Protein AF-X1FJA5-F1 (afdb_monomer_lite)

Radius of gyration: 28.46 Å; chains: 1; bounding box: 62×71×71 Å

InterPro domains:
  IPR000212 UvrD-like helicase [PTHR11070] (27-315)
  IPR013986 DExx box DNA helicase domain superfamily [G3DSA:1.10.10.160] (27-54)
  IPR014016 UvrD-like helicase, ATP-binding domain [PF00580] (20-134)
  IPR014016 UvrD-like helicase, ATP-binding domain [PS51198] (1-151)
  IPR014017 UvrD-like helicase, C-terminal [PF13361] (142-396)
  IPR014017 UvrD-like helicase, C-terminal [PS51217] (159-401)
  IPR027417 P-loop containing nucleoside triphosphate hydrolase [G3DSA:3.40.50.300] (55-139)
  IPR027417 P-loop containing nucleoside triphosphate hydrolase [G3DSA:3.40.50.300] (146-254)
  IPR027417 P-loop containing nucleoside triphosphate hydrolase [SSF52540] (26-396)

Secondary structure (DSSP, 8-state):
-HHHHHHHHHHHHHHHHH-TT-HHHHHHHHHHHHHHHHHHHHHHHHHHTT---TTHHHHHHHHHHHH-HHHHHHHHHH-SSEEESSGGG-BHHHHHHHHHHHTTT--EEE---GGG---GGGTB-HHHHHTHHHH-TTPPP----EESSS-HHHHHHHHHHHGGGTTSSHHHHTT-----EE---SPP-------SSHHHHHHHHHHHHHHHHHTTS--GGG-----SSGGGGHHHHHHHHHTT-------THHHHTSHHHHHHHHHHHHHH-TT-HHHHHHHHTSTTT---HHHHHHHHHHHHHTT--HHHHHHTGGG-HHHHHHS-HHHHHHHHHHHHHHHHHHHHHTTS-HHHHHHHHHHHTTHHHHHHH---HHHHHHHHHHHHHHHHHHHHHTT--

Organism: NCBI:txid412755

pLDDT: mean 89.97, std 8.16, range [28.88, 98.0]

Foldseek 3Di:
DLVVLLVVLVVLCVVCVVVVVCVVSNVVSVVSNVVSVVVVVVVVVCVVVVHDDPVCVQQVLLVCCVVPVVVLVVLLVVCLAEEAEQLQQDAPSNLSNVCSSCVPNVNYHYDHAVLPHPNVVVRRDNVSVVCVCVSVVVDDDDADQEDADDDLVVLVVSVVVSVVPPPVGCCNVVVDDNRHDYPDPDDDDDDDDDDPDLLRVLLVVLVVLVVCVVVVPDDLVVDDDDDPDPVSCVSNVVNCVVSVRDDDDPDCVVLCVDLLNLLLVLLLCCLVDVQPQVSLLSVCCDPLLNQDPQLSVVLVVVCVVVVHGSSVCLVCVVVDPSSVVVGDPSNNVSSVVSNVLSVVLSVVVVPDASLVSSVCVCVVSCVLVVLVPDPDPVSVVSNVSVVVVSVVSVVVVVVPD

Structure (mmCIF, N/CA/C/O backbone):
data_AF-X1FJA5-F1
#
_entry.id   AF-X1FJA5-F1
#
loop_
_atom_site.group_PDB
_atom_site.id
_atom_site.type_symbol
_atom_site.label_atom_id
_atom_site.label_alt_id
_atom_site.label_comp_id
_atom_site.label_asym_id
_atom_site.label_entity_id
_atom_site.label_seq_id
_atom_site.pdbx_PDB_ins_code
_atom_site.Cartn_x
_atom_site.Cartn_y
_atom_site.Cartn_z
_atom_site.occupancy
_atom_site.B_iso_or_equiv
_atom_site.auth_seq_id
_atom_site.auth_comp_id
_atom_site.auth_asym_id
_atom_site.auth_atom_id
_atom_site.pdbx_PDB_model_num
ATOM 1 N N . ALA A 1 1 ? -5.858 -20.205 3.754 1.00 73.62 1 ALA A N 1
ATOM 2 C CA . ALA A 1 1 ? -6.954 -19.755 4.650 1.00 73.62 1 ALA A CA 1
ATOM 3 C C . ALA A 1 1 ? -6.625 -20.105 6.109 1.00 73.62 1 ALA A C 1
ATOM 5 O O . ALA A 1 1 ? -5.782 -20.973 6.298 1.00 73.62 1 ALA A O 1
ATOM 6 N N . PRO A 1 2 ? -7.260 -19.490 7.133 1.00 81.69 2 PRO A N 1
ATOM 7 C CA . PRO A 1 2 ? -6.969 -19.779 8.548 1.00 81.69 2 PRO A CA 1
ATOM 8 C C . PRO A 1 2 ? -7.052 -21.264 8.898 1.00 81.69 2 PRO A C 1
ATOM 10 O O . PRO A 1 2 ? -6.123 -21.810 9.480 1.00 81.69 2 PRO A O 1
ATOM 13 N N . LYS A 1 3 ? -8.111 -21.932 8.425 1.00 84.31 3 LYS A N 1
ATOM 14 C CA . LYS A 1 3 ? -8.301 -23.372 8.606 1.00 84.31 3 LYS A CA 1
ATOM 15 C C . LYS A 1 3 ? -7.177 -24.202 7.977 1.00 84.31 3 LYS A C 1
ATOM 17 O O . LYS A 1 3 ? -6.604 -25.034 8.651 1.00 84.31 3 LYS A O 1
ATOM 22 N N . GLU A 1 4 ? -6.809 -23.924 6.727 1.00 85.56 4 GLU A N 1
ATOM 23 C CA . GLU A 1 4 ? -5.722 -24.648 6.042 1.00 85.56 4 GLU A CA 1
ATOM 24 C C . GLU A 1 4 ? -4.373 -24.485 6.758 1.00 85.56 4 GLU A C 1
ATOM 26 O O . GLU A 1 4 ? -3.568 -25.411 6.792 1.00 85.56 4 GLU A O 1
ATOM 31 N N . TYR A 1 5 ? -4.116 -23.307 7.334 1.00 90.31 5 TYR A N 1
ATOM 32 C CA . TYR A 1 5 ? -2.891 -23.062 8.091 1.00 90.31 5 TYR A CA 1
ATOM 33 C C . TYR A 1 5 ? -2.906 -23.762 9.457 1.00 90.31 5 TYR A C 1
ATOM 35 O O . TYR A 1 5 ? -1.876 -24.269 9.896 1.00 90.31 5 TYR A O 1
ATOM 43 N N . LEU A 1 6 ? -4.076 -23.846 10.096 1.00 90.75 6 LEU A N 1
ATOM 44 C CA . LEU A 1 6 ? -4.266 -24.659 11.294 1.00 90.75 6 LEU A CA 1
ATOM 45 C C . LEU A 1 6 ? -4.051 -26.147 10.991 1.00 90.75 6 LEU A C 1
ATOM 47 O O . LEU A 1 6 ? -3.264 -26.780 11.684 1.00 90.75 6 LEU A O 1
ATOM 51 N N . ASP A 1 7 ? -4.649 -26.667 9.917 1.00 91.94 7 ASP A N 1
ATOM 52 C CA . ASP A 1 7 ? -4.484 -28.060 9.480 1.00 91.94 7 ASP A CA 1
ATOM 53 C C . ASP A 1 7 ? -2.997 -28.380 9.194 1.00 91.94 7 ASP A C 1
ATOM 55 O O . ASP A 1 7 ? -2.489 -29.443 9.556 1.00 91.94 7 ASP A O 1
ATOM 59 N N . TYR A 1 8 ? -2.258 -27.437 8.591 1.00 92.88 8 TYR A N 1
ATOM 60 C CA . TYR A 1 8 ? -0.807 -27.543 8.395 1.00 92.88 8 TYR A CA 1
ATOM 61 C C . TYR A 1 8 ? -0.034 -27.606 9.723 1.00 92.88 8 TYR A C 1
ATOM 63 O O . TYR A 1 8 ? 0.824 -28.477 9.895 1.00 92.88 8 TYR A O 1
ATOM 71 N N . ALA A 1 9 ? -0.336 -26.707 10.664 1.00 92.25 9 ALA A N 1
ATOM 72 C CA . ALA A 1 9 ? 0.320 -26.666 11.969 1.00 92.25 9 ALA A CA 1
ATOM 73 C C . ALA A 1 9 ? 0.013 -27.922 12.807 1.00 92.25 9 ALA A C 1
ATOM 75 O O . ALA A 1 9 ? 0.911 -28.476 13.446 1.00 92.25 9 ALA A O 1
ATOM 76 N N . GLU A 1 10 ? -1.220 -28.430 12.743 1.00 92.31 10 GLU A N 1
ATOM 77 C CA . GLU A 1 10 ? -1.608 -29.708 13.345 1.00 92.31 10 GLU A CA 1
ATOM 78 C C . GLU A 1 10 ? -0.831 -30.869 12.719 1.00 92.31 10 GLU A C 1
ATOM 80 O O . GLU A 1 10 ? -0.280 -31.702 13.439 1.00 92.31 10 GLU A O 1
ATOM 85 N N . GLY A 1 11 ? -0.684 -30.881 11.391 1.00 92.38 11 GLY A N 1
ATOM 86 C CA . GLY A 1 11 ? 0.128 -31.872 10.688 1.00 92.38 11 GLY A CA 1
ATOM 87 C C . GLY A 1 11 ? 1.599 -31.875 11.121 1.00 92.38 11 GLY A C 1
ATOM 88 O O . GLY A 1 11 ? 2.192 -32.945 11.272 1.00 92.38 11 GLY A O 1
ATOM 89 N N . LEU A 1 12 ? 2.198 -30.704 11.365 1.00 91.50 12 LEU A N 1
ATOM 90 C CA . LEU A 1 12 ? 3.552 -30.606 11.928 1.00 91.50 12 LEU A CA 1
ATOM 91 C C . LEU A 1 12 ? 3.618 -31.152 13.355 1.00 91.50 12 LEU A C 1
ATOM 93 O O . LEU A 1 12 ? 4.550 -31.880 13.693 1.00 91.50 12 LEU A O 1
ATOM 97 N N . LYS A 1 13 ? 2.615 -30.842 14.178 1.00 90.50 13 LYS A N 1
ATOM 98 C CA . LYS A 1 13 ? 2.536 -31.323 15.558 1.00 90.50 13 LYS A CA 1
ATOM 99 C C . LYS A 1 13 ? 2.415 -32.841 15.631 1.00 90.50 13 LYS A C 1
ATOM 101 O O . LYS A 1 13 ? 3.070 -33.460 16.465 1.00 90.50 13 LYS A O 1
ATOM 106 N N . GLU A 1 14 ? 1.620 -33.450 14.756 1.00 91.44 14 GLU A N 1
ATOM 107 C CA . GLU A 1 14 ? 1.521 -34.909 14.682 1.00 91.44 14 GLU A CA 1
ATOM 108 C C . GLU A 1 14 ? 2.843 -35.543 14.232 1.00 91.44 14 GLU A C 1
ATOM 110 O O . GLU A 1 14 ? 3.283 -36.521 14.832 1.00 91.44 14 GLU A O 1
ATOM 115 N N . LYS A 1 15 ? 3.551 -34.947 13.263 1.00 90.88 15 LYS A N 1
ATOM 116 C CA . LYS A 1 15 ? 4.897 -35.411 12.876 1.00 90.88 15 LYS A CA 1
ATOM 117 C C . LYS A 1 15 ? 5.901 -35.317 14.028 1.00 90.88 15 LYS A C 1
ATOM 119 O O . LYS A 1 15 ? 6.651 -36.265 14.247 1.00 90.88 15 LYS A O 1
ATOM 124 N N . ALA A 1 16 ? 5.876 -34.225 14.792 1.00 89.19 16 ALA A N 1
ATOM 125 C CA . ALA A 1 16 ? 6.733 -34.049 15.964 1.00 89.19 16 ALA A CA 1
ATOM 126 C C . ALA A 1 16 ? 6.457 -35.095 17.058 1.00 89.19 16 ALA A C 1
ATOM 128 O O . ALA A 1 16 ? 7.384 -35.607 17.675 1.00 89.19 16 ALA A O 1
ATOM 129 N N . LYS A 1 17 ? 5.188 -35.472 17.278 1.00 87.06 17 LYS A N 1
ATOM 130 C CA . LYS A 1 17 ? 4.831 -36.532 18.240 1.00 87.06 17 LYS A CA 1
ATOM 131 C C . LYS A 1 17 ? 5.365 -37.907 17.842 1.00 87.06 17 LYS A C 1
ATOM 133 O O . LYS A 1 17 ? 5.636 -38.721 18.719 1.00 87.06 17 LYS A O 1
ATOM 138 N N . VAL A 1 18 ? 5.468 -38.179 16.540 1.00 89.00 18 VAL A N 1
ATOM 139 C CA . VAL A 1 18 ? 5.999 -39.447 16.020 1.00 89.00 18 VAL A CA 1
ATOM 140 C C . VAL A 1 18 ? 7.528 -39.486 16.112 1.00 89.00 18 VAL A C 1
ATOM 142 O O . VAL A 1 18 ? 8.087 -40.554 16.346 1.00 89.00 18 VAL A O 1
ATOM 145 N N . ASN A 1 19 ? 8.204 -38.340 15.980 1.00 84.81 19 ASN A N 1
ATOM 146 C CA . ASN A 1 19 ? 9.662 -38.234 16.043 1.00 84.81 19 ASN A CA 1
ATOM 147 C C . ASN A 1 19 ? 10.132 -37.522 17.325 1.00 84.81 19 ASN A C 1
ATOM 149 O O . ASN A 1 19 ? 10.573 -36.377 17.290 1.00 84.81 19 ASN A O 1
ATOM 153 N N . LEU A 1 20 ? 10.024 -38.209 18.468 1.00 79.06 20 LEU A N 1
ATOM 154 C CA . LEU A 1 20 ? 10.275 -37.639 19.804 1.00 79.06 20 LEU A CA 1
ATOM 155 C C . LEU A 1 20 ? 11.717 -37.152 20.040 1.00 79.06 20 LEU A C 1
ATOM 157 O O . LEU A 1 20 ? 11.944 -36.379 20.967 1.00 79.06 20 LEU A O 1
ATOM 161 N N . GLU A 1 21 ? 12.682 -37.601 19.236 1.00 84.69 21 GLU A N 1
ATOM 162 C CA . GLU A 1 21 ? 14.089 -37.187 19.338 1.00 84.69 21 GLU A CA 1
ATOM 163 C C . GLU A 1 21 ? 14.379 -35.881 18.575 1.00 84.69 21 GLU A C 1
ATOM 165 O O . GLU A 1 21 ? 15.399 -35.232 18.810 1.00 84.69 21 GLU A O 1
ATOM 170 N N . ASP A 1 22 ? 13.465 -35.456 17.699 1.00 87.69 22 ASP A N 1
ATOM 171 C CA . ASP A 1 22 ? 13.593 -34.244 16.893 1.00 87.69 22 ASP A CA 1
ATOM 172 C C . ASP A 1 22 ? 13.018 -33.030 17.639 1.00 87.69 22 ASP A C 1
ATOM 174 O O . ASP A 1 22 ? 11.876 -32.596 17.449 1.00 87.69 22 ASP A O 1
ATOM 178 N N . MET A 1 23 ? 13.835 -32.500 18.552 1.00 89.06 23 MET A N 1
ATOM 179 C CA . MET A 1 23 ? 13.483 -31.334 19.368 1.00 89.06 23 MET A CA 1
ATOM 180 C C . MET A 1 23 ? 13.255 -30.069 18.529 1.00 89.06 23 MET A C 1
ATOM 182 O O . MET A 1 23 ? 12.415 -29.247 18.896 1.00 89.06 23 MET A O 1
ATOM 186 N N . GLU A 1 24 ? 13.957 -29.923 17.401 1.00 92.00 24 GLU A N 1
ATOM 187 C CA . GLU A 1 24 ? 13.793 -28.786 16.490 1.00 92.00 24 GLU A CA 1
ATOM 188 C C . GLU A 1 24 ? 12.403 -28.815 15.843 1.00 92.00 24 GLU A C 1
ATOM 190 O O . GLU A 1 24 ? 11.673 -27.821 15.878 1.00 92.00 24 GLU A O 1
ATOM 195 N N . LEU A 1 25 ? 11.978 -29.976 15.333 1.00 90.38 25 LEU A N 1
ATOM 196 C CA . LEU A 1 25 ? 10.640 -30.148 14.769 1.00 90.38 25 LEU A CA 1
ATOM 197 C C . LEU A 1 25 ? 9.540 -29.897 15.808 1.00 90.38 25 LEU A C 1
ATOM 199 O O . LEU A 1 25 ? 8.516 -29.290 15.483 1.00 90.38 25 LEU A O 1
ATOM 203 N N . ALA A 1 26 ? 9.739 -30.336 17.053 1.00 89.81 26 ALA A N 1
ATOM 204 C CA . ALA A 1 26 ? 8.797 -30.082 18.140 1.00 89.81 26 ALA A CA 1
ATOM 205 C C . ALA A 1 26 ? 8.681 -28.585 18.479 1.00 89.81 26 ALA A C 1
ATOM 207 O O . ALA A 1 26 ? 7.568 -28.085 18.677 1.00 89.81 26 ALA A O 1
ATOM 208 N N . GLU A 1 27 ? 9.799 -27.857 18.511 1.00 92.56 27 GLU A N 1
ATOM 209 C CA . GLU A 1 27 ? 9.805 -26.409 18.728 1.00 92.56 27 GLU A CA 1
ATOM 210 C C . GLU A 1 27 ? 9.099 -25.671 17.584 1.00 92.56 27 GLU A C 1
ATOM 212 O O . GLU A 1 27 ? 8.177 -24.888 17.835 1.00 92.56 27 GLU A O 1
ATOM 217 N N . ILE A 1 28 ? 9.452 -25.983 16.331 1.00 93.38 28 ILE A N 1
ATOM 218 C CA . ILE A 1 28 ? 8.810 -25.410 15.142 1.00 93.38 28 ILE A CA 1
ATOM 219 C C . ILE A 1 28 ? 7.304 -25.683 15.176 1.00 93.38 28 ILE A C 1
ATOM 221 O O . ILE A 1 28 ? 6.512 -24.758 15.010 1.00 93.38 28 ILE A O 1
ATOM 225 N N . ALA A 1 29 ? 6.877 -26.923 15.430 1.00 92.44 29 ALA A N 1
ATOM 226 C CA . ALA A 1 29 ? 5.459 -27.273 15.471 1.00 92.44 29 ALA A CA 1
ATOM 227 C C . ALA A 1 29 ? 4.683 -26.468 16.527 1.00 92.44 29 ALA A C 1
ATOM 229 O O . ALA A 1 29 ? 3.580 -25.993 16.252 1.00 92.44 29 ALA A O 1
ATOM 230 N N . ASN A 1 30 ? 5.260 -26.267 17.716 1.00 92.88 30 ASN A N 1
ATOM 231 C CA . ASN A 1 30 ? 4.641 -25.452 18.762 1.00 92.88 30 ASN A CA 1
ATOM 232 C C . ASN A 1 30 ? 4.517 -23.979 18.346 1.00 92.88 30 ASN A C 1
ATOM 234 O O . ASN A 1 30 ? 3.437 -23.402 18.491 1.00 92.88 30 ASN A O 1
ATOM 238 N N . GLN A 1 31 ? 5.571 -23.396 17.765 1.00 94.38 31 GLN A N 1
ATOM 239 C CA . GLN A 1 31 ? 5.536 -22.024 17.246 1.00 94.38 31 GLN A CA 1
ATOM 240 C C . GLN A 1 31 ? 4.472 -21.865 16.148 1.00 94.38 31 GLN A C 1
ATOM 242 O O . GLN A 1 31 ? 3.673 -20.929 16.177 1.00 94.38 31 GLN A O 1
ATOM 247 N N . GLN A 1 32 ? 4.407 -22.800 15.194 1.00 95.50 32 GLN A N 1
ATOM 248 C CA . GLN A 1 32 ? 3.416 -22.752 14.114 1.00 95.50 32 GLN A CA 1
ATOM 249 C C . GLN A 1 32 ? 1.980 -22.868 14.646 1.00 95.50 32 GLN A C 1
ATOM 251 O O . GLN A 1 32 ? 1.099 -22.152 14.170 1.00 95.50 32 GLN A O 1
ATOM 256 N N . MET A 1 33 ? 1.739 -23.700 15.666 1.00 95.44 33 MET A N 1
ATOM 257 C CA . MET A 1 33 ? 0.431 -23.809 16.326 1.00 95.44 33 MET A CA 1
ATOM 258 C C . MET A 1 33 ? 0.007 -22.513 17.024 1.00 95.44 33 MET A C 1
ATOM 260 O O . MET A 1 33 ? -1.158 -22.123 16.930 1.00 95.44 33 MET A O 1
ATOM 264 N N . GLU A 1 34 ? 0.930 -21.827 17.701 1.00 95.25 34 GLU A N 1
ATOM 265 C CA . GLU A 1 34 ? 0.649 -20.533 18.334 1.00 95.25 34 GLU A CA 1
ATOM 266 C C . GLU A 1 34 ? 0.273 -19.471 17.290 1.00 95.25 34 GLU A C 1
ATOM 268 O O . GLU A 1 34 ? -0.727 -18.758 17.444 1.00 95.25 34 GLU A O 1
ATOM 273 N N . ILE A 1 35 ? 1.020 -19.410 16.182 1.00 95.94 35 ILE A N 1
ATOM 274 C CA . ILE A 1 35 ? 0.726 -18.496 15.071 1.00 95.94 35 ILE A CA 1
ATOM 275 C C . ILE A 1 35 ? -0.625 -18.849 14.438 1.00 95.94 35 ILE A C 1
ATOM 277 O O . ILE A 1 35 ? -1.418 -17.949 14.164 1.00 95.94 35 ILE A O 1
ATOM 281 N N . ALA A 1 36 ? -0.928 -20.134 14.236 1.00 94.56 36 ALA A N 1
ATOM 282 C CA . ALA A 1 36 ? -2.200 -20.570 13.664 1.00 94.56 36 ALA A CA 1
ATOM 283 C C . ALA A 1 36 ? -3.393 -20.197 14.556 1.00 94.56 36 ALA A C 1
ATOM 285 O O . ALA A 1 36 ? -4.373 -19.632 14.066 1.00 94.56 36 ALA A O 1
ATOM 286 N N . GLY A 1 37 ? -3.284 -20.422 15.870 1.00 94.25 37 GLY A N 1
ATOM 287 C CA . GLY A 1 37 ? -4.295 -20.001 16.841 1.00 94.25 37 GLY A CA 1
ATOM 288 C C . GLY A 1 37 ? -4.486 -18.482 16.867 1.00 94.25 37 GLY A C 1
ATOM 289 O O . GLY A 1 37 ? -5.619 -17.992 16.877 1.00 94.25 37 GLY A O 1
ATOM 290 N N . THR A 1 38 ? -3.387 -17.726 16.796 1.00 95.50 38 THR A N 1
ATOM 291 C CA . THR A 1 38 ? -3.415 -16.258 16.722 1.00 95.50 38 THR A CA 1
ATOM 292 C C . THR A 1 38 ? -4.088 -15.774 15.441 1.00 95.50 38 THR A C 1
ATOM 294 O O . THR A 1 38 ? -4.960 -14.906 15.495 1.00 95.50 38 THR A O 1
ATOM 297 N N . TYR A 1 39 ? -3.737 -16.352 14.291 1.00 94.44 39 TYR A N 1
ATOM 298 C CA . TYR A 1 39 ? -4.317 -15.991 13.000 1.00 94.44 39 TYR A CA 1
ATOM 299 C C . TYR A 1 39 ? -5.817 -16.304 12.941 1.00 94.44 39 TYR A C 1
ATOM 301 O O . TYR A 1 39 ? -6.602 -15.461 12.499 1.00 94.44 39 TYR A O 1
ATOM 309 N N . GLN A 1 40 ? -6.239 -17.463 13.458 1.00 93.75 40 GLN A N 1
ATOM 310 C CA . GLN A 1 40 ? -7.656 -17.807 13.572 1.00 93.75 40 GLN A CA 1
ATOM 311 C C . GLN A 1 40 ? -8.399 -16.788 14.441 1.00 93.75 40 GLN A C 1
ATOM 313 O O . GLN A 1 40 ? -9.413 -16.234 14.017 1.00 93.75 40 GLN A O 1
ATOM 318 N N . LYS A 1 41 ? -7.861 -16.465 15.625 1.00 94.00 41 LYS A N 1
ATOM 319 C CA . LYS A 1 41 ? -8.493 -15.494 16.522 1.00 94.00 41 LYS A CA 1
ATOM 320 C C . LYS A 1 41 ? -8.560 -14.094 15.912 1.00 94.00 41 LYS A C 1
ATOM 322 O O . LYS A 1 41 ? -9.559 -13.400 16.094 1.00 94.00 41 LYS A O 1
ATOM 327 N N . TYR A 1 42 ? -7.518 -13.684 15.194 1.00 94.81 42 TYR A N 1
ATOM 328 C CA . TYR A 1 42 ? -7.477 -12.422 14.460 1.00 94.81 42 TYR A CA 1
ATOM 329 C C . TYR A 1 42 ? -8.612 -12.336 13.432 1.00 94.81 42 TYR A C 1
ATOM 331 O O . TYR A 1 42 ? -9.361 -11.359 13.418 1.00 94.81 42 TYR A O 1
ATOM 339 N N . GLN A 1 43 ? -8.798 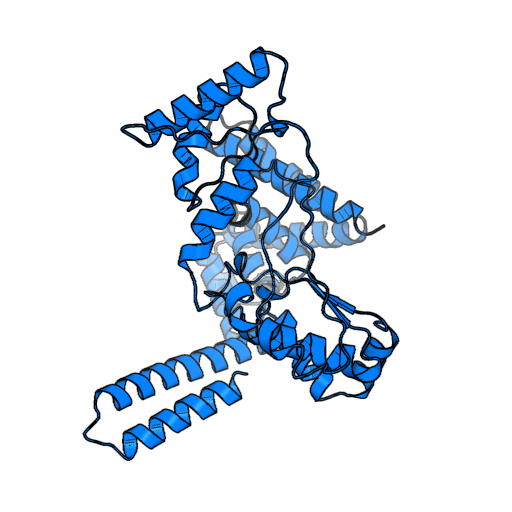-13.387 12.635 1.00 92.75 43 GLN A N 1
ATOM 340 C CA . GLN A 1 43 ? -9.848 -13.457 11.619 1.00 92.75 43 GLN A CA 1
ATOM 341 C C . GLN A 1 43 ? -11.255 -13.518 12.231 1.00 92.75 43 GLN A C 1
ATOM 343 O O . GLN A 1 43 ? -12.163 -12.843 11.744 1.00 92.75 43 GLN A O 1
ATOM 348 N N . ASP A 1 44 ? -11.433 -14.219 13.355 1.00 91.44 44 ASP A N 1
ATOM 349 C CA . ASP A 1 44 ? -12.696 -14.211 14.106 1.00 91.44 44 ASP A CA 1
ATOM 350 C C . ASP A 1 44 ? -13.050 -12.803 14.609 1.00 91.44 44 ASP A C 1
ATOM 352 O O . ASP A 1 44 ? -14.214 -12.397 14.586 1.00 91.44 44 ASP A O 1
ATOM 356 N N . LEU A 1 45 ? -12.053 -12.042 15.075 1.00 90.44 45 LEU A N 1
ATOM 357 C CA . LEU A 1 45 ? -12.247 -10.661 15.517 1.00 90.44 45 LEU A CA 1
ATOM 358 C C . LEU A 1 45 ? -12.602 -9.752 14.337 1.00 90.44 45 LEU A C 1
ATOM 360 O O . LEU A 1 45 ? -13.567 -8.997 14.444 1.00 90.44 45 LEU A O 1
ATOM 364 N N . LEU A 1 46 ? -11.888 -9.847 13.210 1.00 92.38 46 LEU A N 1
ATOM 365 C CA . LEU A 1 46 ? -12.231 -9.100 11.995 1.00 92.38 46 LEU A CA 1
ATOM 366 C C . LEU A 1 46 ? -13.687 -9.350 11.583 1.00 92.38 46 LEU A C 1
ATOM 368 O O . LEU A 1 46 ? -14.454 -8.395 11.439 1.00 92.38 46 LEU A O 1
ATOM 372 N N . ALA A 1 47 ? -14.098 -10.619 11.510 1.00 89.25 47 ALA A N 1
ATOM 373 C CA . ALA A 1 47 ? -15.467 -11.002 11.180 1.00 89.25 47 ALA A CA 1
ATOM 374 C C . ALA A 1 47 ? -16.487 -10.467 12.199 1.00 89.25 47 ALA A C 1
ATOM 376 O O . ALA A 1 47 ? -17.492 -9.872 11.807 1.00 89.25 47 ALA A O 1
ATOM 377 N N . LYS A 1 48 ? -16.215 -10.606 13.507 1.00 86.62 48 LYS A N 1
ATOM 378 C CA . LYS A 1 48 ? -17.083 -10.101 14.587 1.00 86.62 48 LYS A CA 1
ATOM 379 C C . LYS A 1 48 ? -17.328 -8.593 14.480 1.00 86.62 48 LYS A C 1
ATOM 381 O O . LYS A 1 48 ? -18.423 -8.136 14.796 1.00 86.62 48 LYS A O 1
ATOM 386 N N . TYR A 1 49 ? -16.325 -7.828 14.056 1.00 84.00 49 TYR A N 1
ATOM 387 C CA . TYR A 1 49 ? -16.411 -6.370 13.928 1.00 84.00 49 TYR A CA 1
ATOM 388 C C . TYR A 1 49 ? -16.762 -5.890 12.510 1.00 84.00 49 TYR A C 1
ATOM 390 O O . TYR A 1 49 ? -16.708 -4.683 12.253 1.00 84.00 49 TYR A O 1
ATOM 398 N N . GLY A 1 50 ? -17.103 -6.801 11.589 1.00 87.31 50 GLY A N 1
ATOM 399 C CA . GLY A 1 50 ? -17.422 -6.462 10.200 1.00 87.31 50 GLY A CA 1
ATOM 400 C C . GLY A 1 50 ? -16.273 -5.742 9.488 1.00 87.31 50 GLY A C 1
ATOM 401 O O . GLY A 1 50 ? -16.500 -4.784 8.748 1.00 87.31 50 GLY A O 1
ATOM 402 N N . LYS A 1 51 ? -15.030 -6.133 9.780 1.00 88.19 51 LYS A N 1
ATOM 403 C CA . LYS A 1 51 ? -13.812 -5.562 9.198 1.00 88.19 51 LYS A CA 1
ATOM 404 C C . LYS A 1 51 ? -13.170 -6.560 8.242 1.00 88.19 51 LYS A C 1
ATOM 406 O O . LYS A 1 51 ? -13.304 -7.765 8.415 1.00 88.19 51 LYS A O 1
ATOM 411 N N . ILE A 1 52 ? -12.457 -6.022 7.262 1.00 92.94 52 ILE A N 1
ATOM 412 C CA . ILE A 1 52 ? -11.600 -6.768 6.342 1.00 92.94 52 ILE A CA 1
ATOM 413 C C . ILE A 1 52 ? -10.258 -6.047 6.256 1.00 92.94 52 ILE A C 1
ATOM 415 O O . ILE A 1 52 ? -10.216 -4.811 6.316 1.00 92.94 52 ILE A O 1
ATOM 419 N N . ASP A 1 53 ? -9.172 -6.799 6.141 1.00 92.69 53 ASP A N 1
ATOM 420 C CA . ASP A 1 53 ? -7.842 -6.254 5.877 1.00 92.69 53 ASP A CA 1
ATOM 421 C C . ASP A 1 53 ? -7.504 -6.255 4.366 1.00 92.69 53 ASP A C 1
ATOM 423 O O . ASP A 1 53 ? -8.361 -6.492 3.511 1.00 92.69 53 ASP A O 1
ATOM 427 N N . PHE A 1 54 ? -6.259 -5.927 4.005 1.00 89.56 54 PHE A N 1
ATOM 428 C CA . PHE A 1 54 ? -5.819 -5.933 2.602 1.00 89.56 54 PHE A CA 1
ATOM 429 C C . PHE A 1 54 ? -5.740 -7.340 1.994 1.00 89.56 54 PHE A C 1
ATOM 431 O O . PHE A 1 54 ? -5.971 -7.497 0.797 1.00 89.56 54 PHE A O 1
ATOM 438 N N . GLY A 1 55 ? -5.407 -8.359 2.788 1.00 89.81 55 GLY A N 1
ATOM 439 C CA . GLY A 1 55 ? -5.384 -9.745 2.326 1.00 89.81 55 GLY A CA 1
ATOM 440 C C . GLY A 1 55 ? -6.797 -10.259 2.058 1.00 89.81 55 GLY A C 1
ATOM 441 O O . GLY A 1 55 ? -7.046 -10.888 1.027 1.00 89.81 55 GLY A O 1
ATOM 442 N N . ASP A 1 56 ? -7.736 -9.914 2.938 1.00 92.44 56 ASP A N 1
ATOM 443 C CA . ASP A 1 56 ? -9.154 -10.260 2.837 1.00 92.44 56 ASP A CA 1
ATOM 444 C C . ASP A 1 56 ? -9.808 -9.714 1.563 1.00 92.44 56 ASP A C 1
ATOM 446 O O . ASP A 1 56 ? -10.661 -10.375 0.970 1.00 92.44 56 ASP A O 1
ATOM 450 N N . GLN A 1 57 ? -9.366 -8.548 1.080 1.00 94.19 57 GLN A N 1
ATOM 451 C CA . GLN A 1 57 ? -9.840 -7.971 -0.186 1.00 94.19 57 GLN A CA 1
ATOM 452 C C . GLN A 1 57 ? -9.552 -8.855 -1.408 1.00 94.19 57 GLN A C 1
ATOM 454 O O . GLN A 1 57 ? -10.190 -8.672 -2.441 1.00 94.19 57 GLN A O 1
ATOM 459 N N . ILE A 1 58 ? -8.635 -9.822 -1.306 1.00 93.69 58 ILE A N 1
ATOM 460 C CA . ILE A 1 58 ? -8.340 -10.792 -2.370 1.00 93.69 58 ILE A CA 1
ATOM 461 C C . ILE A 1 58 ? -8.875 -12.182 -2.009 1.00 93.69 58 ILE A C 1
ATOM 463 O O . ILE A 1 58 ? -9.500 -12.847 -2.839 1.00 93.69 58 ILE A O 1
ATOM 467 N N . THR A 1 59 ? -8.663 -12.633 -0.770 1.00 92.06 59 THR A N 1
ATOM 468 C CA . THR A 1 59 ? -9.032 -13.992 -0.344 1.00 92.06 59 THR A CA 1
ATOM 469 C C . THR A 1 59 ? -10.547 -14.179 -0.224 1.00 92.06 59 THR A C 1
ATOM 471 O O . THR A 1 59 ? -11.048 -15.248 -0.583 1.00 92.06 59 THR A O 1
ATOM 474 N N . LEU A 1 60 ? -11.303 -13.165 0.219 1.00 93.69 60 LEU A N 1
ATOM 475 C CA . LEU A 1 60 ? -12.760 -13.264 0.345 1.00 93.69 60 LEU A CA 1
ATOM 476 C C . LEU A 1 60 ? -13.463 -13.317 -1.020 1.00 93.69 60 LEU A C 1
ATOM 478 O O . LEU A 1 60 ? -14.298 -14.209 -1.184 1.00 93.69 60 LEU A O 1
ATOM 482 N N . PRO A 1 61 ? -13.131 -12.475 -2.027 1.00 95.31 61 PRO A N 1
ATOM 483 C CA . PRO A 1 61 ? -13.668 -12.647 -3.379 1.00 95.31 61 PRO A CA 1
ATOM 484 C C . PRO A 1 61 ? -13.326 -14.003 -3.995 1.00 95.31 61 PRO A C 1
ATOM 486 O O . PRO A 1 61 ? -14.198 -14.637 -4.587 1.00 95.31 61 PRO A O 1
ATOM 489 N N . LEU A 1 62 ? -12.093 -14.489 -3.806 1.00 95.12 62 LEU A N 1
ATOM 490 C CA . LEU A 1 62 ? -11.692 -15.818 -4.271 1.00 95.12 62 LEU A CA 1
ATOM 491 C C . LEU A 1 62 ? -12.588 -16.910 -3.662 1.00 95.12 62 LEU A C 1
ATOM 493 O O . LEU A 1 62 ? -13.177 -17.709 -4.392 1.00 95.12 62 LEU A O 1
ATOM 497 N N . LYS A 1 63 ? -12.767 -16.895 -2.335 1.00 93.75 63 LYS A N 1
ATOM 498 C CA . LYS A 1 63 ? -13.647 -17.834 -1.623 1.00 93.75 63 LYS A CA 1
ATOM 499 C C . LYS A 1 63 ? -15.107 -17.705 -2.064 1.00 93.75 63 LYS A C 1
ATOM 501 O O . LYS A 1 63 ? -15.796 -18.716 -2.222 1.00 93.75 63 LYS A O 1
ATOM 506 N N . LEU A 1 64 ? -15.590 -16.480 -2.273 1.00 95.94 64 LEU A N 1
ATOM 507 C CA . LEU A 1 64 ? -16.944 -16.204 -2.753 1.00 95.94 64 LEU A CA 1
ATOM 508 C C . LEU A 1 64 ? -17.168 -16.833 -4.130 1.00 95.94 64 LEU A C 1
ATOM 510 O O . LEU A 1 64 ? -18.155 -17.536 -4.321 1.00 95.94 64 LEU A O 1
ATOM 514 N N . PHE A 1 65 ? -16.243 -16.641 -5.068 1.00 97.12 65 PHE A N 1
ATOM 515 C CA . PHE A 1 65 ? -16.351 -17.197 -6.415 1.00 97.12 65 PHE A CA 1
ATOM 516 C C . PHE A 1 65 ? -16.249 -18.723 -6.452 1.00 97.12 65 PHE A C 1
ATOM 518 O O . PHE A 1 65 ? -16.959 -19.349 -7.236 1.00 97.12 65 PHE A O 1
ATOM 525 N N . GLN A 1 66 ? -15.439 -19.327 -5.578 1.00 94.44 66 GLN A N 1
ATOM 526 C CA . GLN A 1 66 ? -15.358 -20.786 -5.442 1.00 94.44 66 GLN A CA 1
ATOM 527 C C . GLN A 1 66 ? -16.650 -21.397 -4.880 1.00 94.44 66 GLN A C 1
ATOM 529 O O . GLN A 1 66 ? -17.080 -22.455 -5.328 1.00 94.44 66 GLN A O 1
ATOM 534 N N . SER A 1 67 ? -17.278 -20.732 -3.906 1.00 96.44 67 SER A N 1
ATOM 535 C CA . SER A 1 67 ? -18.480 -21.240 -3.225 1.00 96.44 67 SER A CA 1
ATOM 536 C C . SER A 1 67 ? -19.796 -20.854 -3.907 1.00 96.44 67 SER A C 1
ATOM 538 O O . SER A 1 67 ? -20.795 -21.547 -3.735 1.00 96.44 67 SER A O 1
ATOM 540 N N . HIS A 1 68 ? -19.811 -19.783 -4.707 1.00 97.12 68 HIS A N 1
ATOM 541 C CA . HIS A 1 68 ? -21.012 -19.254 -5.358 1.00 97.12 68 HIS A CA 1
ATOM 542 C C . HIS A 1 68 ? -20.788 -19.073 -6.871 1.00 97.12 68 HIS A C 1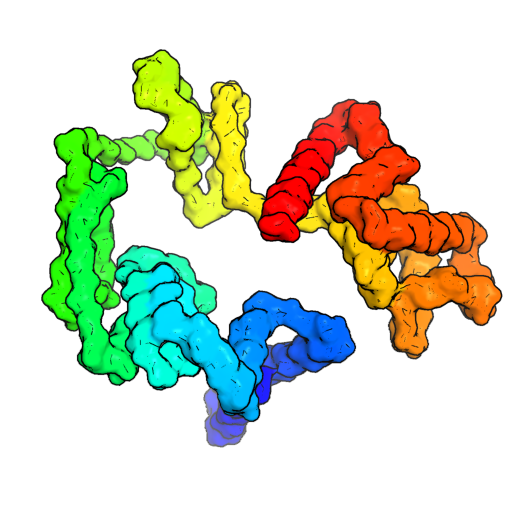
ATOM 544 O O . HIS A 1 68 ? -20.594 -17.948 -7.350 1.00 97.12 68 HIS A O 1
ATOM 550 N N . PRO A 1 69 ? -20.883 -20.155 -7.672 1.00 96.75 69 PRO A N 1
ATOM 551 C CA . PRO A 1 69 ? -20.634 -20.102 -9.115 1.00 96.75 69 PRO A CA 1
ATOM 552 C C . PRO A 1 69 ? -21.558 -19.143 -9.875 1.00 96.75 69 PRO A C 1
ATOM 554 O O . PRO A 1 69 ? -21.181 -18.618 -10.917 1.00 96.75 69 PRO A O 1
ATOM 557 N N . ALA A 1 70 ? -22.774 -18.895 -9.373 1.00 97.56 70 ALA A N 1
ATOM 558 C CA . ALA A 1 70 ? -23.688 -17.916 -9.963 1.00 97.56 70 ALA A CA 1
ATOM 559 C C . ALA A 1 70 ? -23.125 -16.492 -9.900 1.00 97.56 70 ALA A C 1
ATOM 561 O O . ALA A 1 70 ? -23.176 -15.778 -10.899 1.00 97.56 70 ALA A O 1
ATOM 562 N N . THR A 1 71 ? -22.529 -16.115 -8.768 1.00 97.56 71 THR A N 1
ATOM 563 C CA . THR A 1 71 ? -21.858 -14.825 -8.601 1.00 97.56 71 THR A CA 1
ATOM 564 C C . THR A 1 71 ? -20.644 -14.733 -9.515 1.00 97.56 71 THR A C 1
ATOM 566 O O . THR A 1 71 ? -20.516 -13.753 -10.241 1.00 97.56 71 THR A O 1
ATOM 569 N N . LEU A 1 72 ? -19.799 -15.772 -9.557 1.00 97.94 72 LEU A N 1
ATOM 570 C CA . LEU A 1 72 ? -18.652 -15.821 -10.472 1.00 97.94 72 LEU A CA 1
ATOM 571 C C . LEU A 1 72 ? -19.083 -15.597 -11.930 1.00 97.94 72 LEU A C 1
ATOM 573 O O . LEU A 1 72 ? -18.466 -14.795 -12.628 1.00 97.94 72 LEU A O 1
ATOM 577 N N . ARG A 1 73 ? -20.177 -16.232 -12.376 1.00 97.12 73 ARG A N 1
ATOM 578 C CA . ARG A 1 73 ? -20.698 -16.051 -13.741 1.00 97.12 73 ARG A CA 1
ATOM 579 C C . ARG A 1 73 ? -21.009 -14.591 -14.063 1.00 97.12 73 ARG A C 1
ATOM 581 O O . ARG A 1 73 ? -20.668 -14.155 -15.154 1.00 97.12 73 ARG A O 1
ATOM 588 N N . LEU A 1 74 ? -21.589 -13.825 -13.137 1.00 97.75 74 LEU A N 1
ATOM 589 C CA . LEU A 1 74 ? -21.866 -12.399 -13.364 1.00 97.75 74 LEU A CA 1
ATOM 590 C C . LEU A 1 74 ? -20.588 -11.618 -13.699 1.00 97.75 74 LEU A C 1
ATOM 592 O O . LEU A 1 74 ? -20.584 -10.785 -14.604 1.00 97.75 74 LEU A O 1
ATOM 596 N N . TYR A 1 75 ? -19.492 -11.913 -12.997 1.00 97.56 75 TYR A N 1
ATOM 597 C CA . TYR A 1 75 ? -18.206 -11.260 -13.231 1.00 97.56 75 TYR A CA 1
ATOM 598 C C . TYR A 1 75 ? -17.499 -11.782 -14.479 1.00 97.56 75 TYR A C 1
ATOM 600 O O . TYR A 1 75 ? -16.924 -10.981 -15.203 1.00 97.56 75 TYR A O 1
ATOM 608 N N . GLN A 1 76 ? -17.584 -13.079 -14.776 1.00 98.00 76 GLN A N 1
ATOM 609 C CA . GLN A 1 76 ? -17.053 -13.640 -16.022 1.00 98.00 76 GLN A CA 1
ATOM 610 C C . GLN A 1 76 ? -17.752 -13.049 -17.254 1.00 98.00 76 GLN A C 1
ATOM 612 O O . GLN A 1 76 ? -17.099 -12.782 -18.256 1.00 98.00 76 GLN A O 1
ATOM 617 N N . GLU A 1 77 ? -19.067 -12.810 -17.187 1.00 97.25 77 GLU A N 1
ATOM 618 C CA . GLU A 1 77 ? -19.810 -12.135 -18.261 1.00 97.25 77 GLU A CA 1
ATOM 619 C C . GLU A 1 77 ? -19.417 -10.661 -18.402 1.00 97.25 77 GLU A C 1
ATOM 621 O O . GLU A 1 77 ? -19.308 -10.148 -19.515 1.00 97.25 77 GLU A O 1
ATOM 626 N N . ARG A 1 78 ? -19.163 -9.983 -17.278 1.00 96.88 78 ARG A N 1
ATOM 627 C CA . ARG A 1 78 ? -18.717 -8.586 -17.271 1.00 96.88 78 ARG A CA 1
ATOM 628 C C . ARG A 1 78 ? -17.285 -8.429 -17.790 1.00 96.88 78 ARG A C 1
ATOM 630 O O . ARG A 1 78 ? -17.010 -7.508 -18.553 1.00 96.88 78 ARG A O 1
ATOM 637 N N . PHE A 1 79 ? -16.375 -9.303 -17.371 1.00 96.50 79 PHE A N 1
ATOM 638 C CA . PHE A 1 79 ? -14.946 -9.251 -17.679 1.00 96.50 79 PHE A CA 1
ATOM 639 C C . PHE A 1 79 ? -14.589 -10.256 -18.766 1.00 96.50 79 PHE A C 1
ATOM 641 O O . PHE A 1 79 ? -13.859 -11.221 -18.556 1.00 96.50 79 PHE A O 1
ATOM 648 N N . ARG A 1 80 ? -15.122 -10.001 -19.963 1.00 96.19 80 ARG A N 1
ATOM 649 C CA . ARG A 1 80 ? -14.881 -10.837 -21.144 1.00 96.19 80 ARG A CA 1
ATOM 650 C C . ARG A 1 80 ? -13.444 -10.817 -21.650 1.00 96.19 80 ARG A C 1
ATOM 652 O O . ARG A 1 80 ? -13.081 -11.741 -22.364 1.00 96.19 80 ARG A O 1
ATOM 659 N N . TYR A 1 81 ? -12.689 -9.771 -21.327 1.00 97.50 81 TYR A N 1
ATOM 660 C CA . TYR A 1 81 ? -11.278 -9.587 -21.653 1.00 97.50 81 TYR A CA 1
ATOM 661 C C . TYR A 1 81 ? -10.579 -9.076 -20.398 1.00 97.50 81 TYR A C 1
ATOM 663 O O . TYR A 1 81 ? -11.054 -8.122 -19.779 1.00 97.50 81 TYR A O 1
ATOM 671 N N . ILE A 1 82 ? -9.482 -9.720 -20.012 1.00 97.12 82 ILE A N 1
ATOM 672 C CA . ILE A 1 82 ? -8.740 -9.401 -18.792 1.00 97.12 82 ILE A CA 1
ATOM 673 C C . ILE A 1 82 ? -7.308 -9.061 -19.183 1.00 97.12 82 ILE A C 1
ATOM 675 O O . ILE A 1 82 ? -6.636 -9.860 -19.829 1.00 97.12 82 ILE A O 1
ATOM 679 N N . LEU A 1 83 ? -6.848 -7.881 -18.773 1.00 97.06 83 LEU A N 1
ATOM 680 C CA . LEU A 1 83 ? -5.457 -7.468 -18.905 1.00 97.06 83 LEU A CA 1
ATOM 681 C C . LEU A 1 83 ? -4.849 -7.363 -17.511 1.00 97.06 83 LEU A C 1
ATOM 683 O O . LEU A 1 83 ? -5.427 -6.713 -16.639 1.00 97.06 83 LEU A O 1
ATOM 687 N N . VAL A 1 84 ? -3.707 -8.011 -17.308 1.00 95.38 84 VAL A N 1
ATOM 688 C CA . VAL A 1 84 ? -2.956 -7.955 -16.052 1.00 95.38 84 VAL A CA 1
ATOM 689 C C . VAL A 1 84 ? -1.565 -7.418 -16.344 1.00 95.38 84 VAL A C 1
ATOM 691 O O . VAL A 1 84 ? -0.797 -8.047 -17.068 1.00 95.38 84 VAL A O 1
ATOM 694 N N . ASP A 1 85 ? -1.273 -6.249 -15.792 1.00 94.62 85 ASP A N 1
ATOM 695 C CA . ASP A 1 85 ? 0.050 -5.632 -15.836 1.00 94.62 85 ASP A CA 1
ATOM 696 C C . ASP A 1 85 ? 0.885 -6.065 -14.620 1.00 94.62 85 ASP A C 1
ATOM 698 O O . ASP A 1 85 ? 0.321 -6.521 -13.620 1.00 94.62 85 ASP A O 1
ATOM 702 N N . GLU A 1 86 ? 2.209 -5.926 -14.706 1.00 92.12 86 GLU A N 1
ATOM 703 C CA . GLU A 1 86 ? 3.170 -6.282 -13.645 1.00 92.12 86 GLU A CA 1
ATOM 704 C C . GLU A 1 86 ? 2.956 -7.699 -13.072 1.00 92.12 86 GLU A C 1
ATOM 706 O O . GLU A 1 86 ? 3.000 -7.946 -11.861 1.00 92.12 86 GLU A O 1
ATOM 711 N N . PHE A 1 87 ? 2.679 -8.668 -13.949 1.00 91.44 87 PHE A N 1
ATOM 712 C CA . PHE A 1 87 ? 2.252 -10.009 -13.551 1.00 91.44 87 PHE A CA 1
ATOM 713 C C . PHE A 1 87 ? 3.315 -10.767 -12.736 1.00 91.44 87 PHE A C 1
ATOM 715 O O . PHE A 1 87 ? 2.964 -11.629 -11.924 1.00 91.44 87 PHE A O 1
ATOM 722 N N . GLN A 1 88 ? 4.597 -10.407 -12.869 1.00 87.44 88 GLN A N 1
ATOM 723 C CA . GLN A 1 88 ? 5.689 -10.953 -12.056 1.00 87.44 88 GLN A CA 1
ATOM 724 C C . GLN A 1 88 ? 5.539 -10.674 -10.553 1.00 87.44 88 GLN A C 1
ATOM 726 O O . GLN A 1 88 ? 6.028 -11.455 -9.737 1.00 87.44 88 GLN A O 1
ATOM 731 N N . ASP A 1 89 ? 4.840 -9.599 -10.180 1.00 87.88 89 ASP A N 1
ATOM 732 C CA . ASP A 1 89 ? 4.643 -9.207 -8.784 1.00 87.88 89 ASP A CA 1
ATOM 733 C C . ASP A 1 89 ? 3.372 -9.813 -8.170 1.00 87.88 89 ASP A C 1
ATOM 735 O O . ASP A 1 89 ? 3.047 -9.568 -7.003 1.00 87.88 89 ASP A O 1
ATOM 739 N N . THR A 1 90 ? 2.655 -10.649 -8.928 1.00 86.88 90 THR A N 1
ATOM 740 C CA . THR A 1 90 ? 1.455 -11.321 -8.433 1.00 86.88 90 THR A CA 1
ATOM 741 C C . THR A 1 90 ? 1.793 -12.468 -7.488 1.00 86.88 90 THR A C 1
ATOM 743 O O . THR A 1 90 ? 2.664 -13.306 -7.741 1.00 86.88 90 THR A O 1
ATOM 746 N N . ASN A 1 91 ? 1.060 -12.541 -6.379 1.00 87.69 91 ASN A N 1
ATOM 747 C CA . ASN A 1 91 ? 1.103 -13.699 -5.492 1.00 87.69 91 ASN A CA 1
ATOM 748 C C . ASN A 1 91 ? 0.160 -14.812 -5.975 1.00 87.69 91 ASN A C 1
ATOM 750 O O . ASN A 1 91 ? -0.703 -14.614 -6.834 1.00 87.69 91 ASN A O 1
ATOM 754 N N . TYR A 1 92 ? 0.302 -16.002 -5.389 1.00 86.81 92 TYR A N 1
ATOM 755 C CA . TYR A 1 92 ? -0.512 -17.169 -5.737 1.00 86.81 92 TYR A CA 1
ATOM 756 C C . TYR A 1 92 ? -2.026 -16.896 -5.670 1.00 86.81 92 TYR A C 1
ATOM 758 O O . TYR A 1 92 ? -2.763 -17.241 -6.592 1.00 86.81 92 TYR A O 1
ATOM 766 N N . THR A 1 93 ? -2.505 -16.242 -4.610 1.00 88.75 93 THR A N 1
ATOM 767 C CA . THR A 1 93 ? -3.937 -15.969 -4.404 1.00 88.75 93 THR A CA 1
ATOM 768 C C . THR A 1 93 ? -4.499 -15.033 -5.475 1.00 88.75 93 THR A C 1
ATOM 770 O O . THR A 1 93 ? -5.588 -15.276 -5.997 1.00 88.75 93 THR A O 1
ATOM 773 N N . GLN A 1 94 ? -3.754 -13.984 -5.835 1.00 92.44 94 GLN A N 1
ATOM 774 C CA . GLN A 1 94 ? -4.122 -13.069 -6.919 1.00 92.44 94 GLN A CA 1
ATOM 775 C C . GLN A 1 94 ? -4.207 -13.816 -8.250 1.00 92.44 94 GLN A C 1
ATOM 777 O O . GLN A 1 94 ? -5.183 -13.654 -8.984 1.00 92.44 94 GLN A O 1
ATOM 782 N N . PHE A 1 95 ? -3.241 -14.695 -8.528 1.00 91.38 95 PHE A N 1
ATOM 783 C CA . PHE A 1 95 ? -3.268 -15.500 -9.740 1.00 91.38 95 PHE A CA 1
ATOM 784 C C . PHE A 1 95 ? -4.467 -16.461 -9.783 1.00 91.38 95 PHE A C 1
ATOM 786 O O . PHE A 1 95 ? -5.145 -16.543 -10.807 1.00 91.38 95 PHE A O 1
ATOM 793 N N . GLN A 1 96 ? -4.809 -17.123 -8.671 1.00 92.06 96 GLN A N 1
ATOM 794 C CA . GLN A 1 96 ? -6.007 -17.974 -8.599 1.00 92.06 96 GLN A CA 1
ATOM 795 C C . GLN A 1 96 ? -7.298 -17.189 -8.863 1.00 92.06 96 GLN A C 1
ATOM 797 O O . GLN A 1 96 ? -8.187 -17.676 -9.564 1.00 92.06 96 GLN A O 1
ATOM 802 N N . LEU A 1 97 ? -7.402 -15.963 -8.341 1.00 95.00 97 LEU A N 1
ATOM 803 C CA . LEU A 1 97 ? -8.554 -15.096 -8.584 1.00 95.00 97 LEU A CA 1
ATOM 804 C C . LEU A 1 97 ? -8.691 -14.749 -10.072 1.00 95.00 97 LEU A C 1
ATOM 806 O O . LEU A 1 97 ? -9.765 -14.922 -10.652 1.00 95.00 97 LEU A O 1
ATOM 810 N N . VAL A 1 98 ? -7.595 -14.316 -10.698 1.00 94.44 98 VAL A N 1
ATOM 811 C CA . VAL A 1 98 ? -7.547 -14.010 -12.134 1.00 94.44 98 VAL A CA 1
ATOM 812 C C . VAL A 1 98 ? -7.895 -15.246 -12.967 1.00 94.44 98 VAL A C 1
ATOM 814 O O . VAL A 1 98 ? -8.700 -15.153 -13.892 1.00 94.44 98 VAL A O 1
ATOM 817 N N . LYS A 1 99 ? -7.367 -16.420 -12.602 1.00 93.88 99 LYS A N 1
ATOM 818 C CA . LYS A 1 99 ? -7.659 -17.693 -13.273 1.00 93.88 99 LYS A CA 1
ATOM 819 C C . LYS A 1 99 ? -9.151 -18.027 -13.248 1.00 93.88 99 LYS A C 1
ATOM 821 O O . LYS A 1 99 ? -9.705 -18.384 -14.285 1.00 93.88 99 LYS A O 1
ATOM 826 N N . LEU A 1 100 ? -9.828 -17.876 -12.106 1.00 95.69 100 LEU A N 1
ATOM 827 C CA . LEU A 1 100 ? -11.277 -18.105 -12.026 1.00 95.69 100 LEU A CA 1
ATOM 828 C C . LEU A 1 100 ? -12.068 -17.129 -12.900 1.00 95.69 100 LEU A C 1
ATOM 830 O O . LEU A 1 100 ? -13.022 -17.537 -13.562 1.00 95.69 100 LEU A O 1
ATOM 834 N N . LEU A 1 101 ? -11.678 -15.854 -12.922 1.00 96.88 101 LEU A N 1
ATOM 835 C CA . LEU A 1 101 ? -12.340 -14.837 -13.740 1.00 96.88 101 LEU A CA 1
ATOM 836 C C . LEU A 1 101 ? -12.141 -15.087 -15.242 1.00 96.88 101 LEU A C 1
ATOM 838 O O . LEU A 1 101 ? -13.086 -14.950 -16.014 1.00 96.88 101 LEU A O 1
ATOM 842 N N . ALA A 1 102 ? -10.949 -15.517 -15.653 1.00 96.00 102 ALA A N 1
ATOM 843 C CA . ALA A 1 102 ? -10.636 -15.791 -17.052 1.00 96.00 102 ALA A CA 1
ATOM 844 C C . ALA A 1 102 ? -11.198 -17.132 -17.555 1.00 96.00 102 ALA A C 1
ATOM 846 O O . ALA A 1 102 ? -11.415 -17.280 -18.755 1.00 96.00 102 ALA A O 1
ATOM 847 N N . ALA A 1 103 ? -11.475 -18.098 -16.669 1.00 94.38 103 ALA A N 1
ATOM 848 C CA . ALA A 1 103 ? -11.754 -19.494 -17.029 1.00 94.38 103 ALA A CA 1
ATOM 849 C C . ALA A 1 103 ? -12.858 -19.710 -18.083 1.00 94.38 103 ALA A C 1
ATOM 851 O O . ALA A 1 103 ? -12.813 -20.698 -18.811 1.00 94.38 103 ALA A O 1
ATOM 852 N N . ARG A 1 104 ? -13.854 -18.817 -18.170 1.00 94.50 104 ARG A N 1
ATOM 853 C CA . ARG A 1 104 ? -14.988 -18.959 -19.099 1.00 94.50 104 ARG A CA 1
ATOM 854 C C . ARG A 1 104 ? -14.646 -18.610 -20.546 1.00 94.50 104 ARG A C 1
ATOM 856 O O . ARG A 1 104 ? -15.115 -19.290 -21.450 1.00 94.50 104 ARG A O 1
ATOM 863 N N . TYR A 1 105 ? -13.910 -17.522 -20.748 1.00 95.31 105 TYR A N 1
ATOM 864 C CA . TYR A 1 105 ? -13.642 -16.960 -22.076 1.00 95.31 105 TYR A CA 1
ATOM 865 C C . TYR A 1 105 ? -12.184 -17.116 -22.502 1.00 95.31 105 TYR A C 1
ATOM 867 O O . TYR A 1 105 ? -11.904 -17.055 -23.690 1.00 95.31 105 TYR A O 1
ATOM 875 N N . GLN A 1 106 ? -11.273 -17.289 -21.542 1.00 94.38 106 GLN A N 1
ATOM 876 C CA . GLN A 1 106 ? -9.824 -17.414 -21.735 1.00 94.38 106 GLN A CA 1
ATOM 877 C C . GLN A 1 106 ? -9.173 -16.260 -22.517 1.00 94.38 106 GLN A C 1
ATOM 879 O O . GLN A 1 106 ? -8.026 -16.355 -22.937 1.00 94.38 106 GLN A O 1
ATOM 884 N N . ASN A 1 107 ? -9.863 -15.125 -22.636 1.00 95.56 107 ASN A N 1
ATOM 885 C CA . ASN A 1 107 ? -9.321 -13.894 -23.201 1.00 95.56 107 ASN A CA 1
ATOM 886 C C . ASN A 1 107 ? -8.521 -13.141 -22.130 1.00 95.56 107 ASN A C 1
ATOM 888 O O . ASN A 1 107 ? -8.983 -12.139 -21.572 1.00 95.56 107 ASN A O 1
ATOM 892 N N . ILE A 1 108 ? -7.348 -13.665 -21.799 1.00 95.88 108 ILE A N 1
ATOM 893 C CA . ILE A 1 108 ? -6.447 -13.081 -20.812 1.00 95.88 108 ILE A CA 1
ATOM 894 C C . ILE A 1 108 ? -5.124 -12.689 -21.465 1.00 95.88 108 ILE A C 1
ATOM 896 O O . ILE A 1 108 ? -4.498 -13.489 -22.154 1.00 95.88 108 ILE A O 1
ATOM 900 N N . THR A 1 109 ? -4.688 -11.462 -21.199 1.00 96.25 109 THR A N 1
ATOM 901 C CA . THR A 1 109 ? -3.363 -10.962 -21.562 1.00 96.25 109 THR A CA 1
ATOM 902 C C . THR A 1 109 ? -2.625 -10.596 -20.285 1.00 96.25 109 THR A C 1
ATOM 904 O O . THR A 1 109 ? -3.110 -9.775 -19.506 1.00 96.25 109 THR A O 1
ATOM 907 N N . VAL A 1 110 ? -1.454 -11.190 -20.074 1.00 94.56 110 VAL A N 1
ATOM 908 C CA . VAL A 1 110 ? -0.554 -10.828 -18.975 1.00 94.56 110 VAL A CA 1
ATOM 909 C C . VAL A 1 110 ? 0.700 -10.172 -19.539 1.00 94.56 110 VAL A C 1
ATOM 911 O O . VAL A 1 110 ? 1.214 -10.599 -20.573 1.00 94.56 110 VAL A O 1
ATOM 914 N N . VAL A 1 111 ? 1.183 -9.133 -18.868 1.00 94.12 111 VAL A N 1
ATOM 915 C CA . VAL A 1 111 ? 2.464 -8.484 -19.156 1.00 94.12 111 VAL A CA 1
ATOM 916 C C . VAL A 1 111 ? 3.369 -8.723 -17.956 1.00 94.12 111 VAL A C 1
ATOM 918 O O . VAL A 1 111 ? 2.948 -8.516 -16.819 1.00 94.12 111 VAL A O 1
ATOM 921 N N . ALA A 1 112 ? 4.582 -9.216 -18.202 1.00 91.00 112 ALA A N 1
ATOM 922 C CA . ALA A 1 112 ? 5.524 -9.561 -17.147 1.00 91.00 112 ALA A CA 1
ATOM 923 C C . ALA A 1 112 ? 6.968 -9.266 -17.557 1.00 91.00 112 ALA A C 1
ATOM 925 O O . ALA A 1 112 ? 7.339 -9.450 -18.718 1.00 91.00 112 ALA A O 1
ATOM 926 N N . ASP A 1 113 ? 7.787 -8.903 -16.575 1.00 91.00 113 ASP A N 1
ATOM 927 C CA . ASP A 1 113 ? 9.245 -8.878 -16.680 1.00 91.00 113 ASP A CA 1
ATOM 928 C C . ASP A 1 113 ? 9.858 -9.487 -15.409 1.00 91.00 113 ASP A C 1
ATOM 930 O O . ASP A 1 113 ? 9.869 -8.860 -14.351 1.00 91.00 113 ASP A O 1
ATOM 934 N N . ASP A 1 114 ? 10.370 -10.720 -15.488 1.00 87.25 114 ASP A N 1
ATOM 935 C CA . ASP A 1 114 ? 10.970 -11.421 -14.341 1.00 87.25 114 ASP A CA 1
ATOM 936 C C . ASP A 1 114 ? 12.181 -10.684 -13.751 1.00 87.25 114 ASP A C 1
ATOM 938 O O . ASP A 1 114 ? 12.406 -10.747 -12.541 1.00 87.25 114 ASP A O 1
ATOM 942 N N . ASP A 1 115 ? 12.898 -9.907 -14.567 1.00 88.69 115 ASP A N 1
ATOM 943 C CA . ASP A 1 115 ? 14.042 -9.108 -14.121 1.00 88.69 115 ASP A CA 1
ATOM 944 C C . ASP A 1 115 ? 13.621 -7.903 -13.261 1.00 88.69 115 ASP A C 1
ATOM 946 O O . ASP A 1 115 ? 14.455 -7.303 -12.578 1.00 88.69 115 ASP A O 1
ATOM 950 N N . GLN A 1 116 ? 12.328 -7.560 -13.261 1.00 87.88 116 GLN A N 1
ATOM 951 C CA . GLN A 1 116 ? 11.738 -6.482 -12.462 1.00 87.88 116 GLN A CA 1
ATOM 952 C C . GLN A 1 116 ? 10.981 -6.987 -11.224 1.00 87.88 116 GLN A C 1
ATOM 954 O O . GLN A 1 116 ? 10.443 -6.178 -10.470 1.00 87.88 116 GLN A O 1
ATOM 959 N N . SER A 1 117 ? 10.980 -8.298 -10.951 1.00 85.56 117 SER A N 1
ATOM 960 C CA . SER A 1 117 ? 10.324 -8.873 -9.769 1.00 85.56 117 SER A CA 1
ATOM 961 C C . SER A 1 117 ? 11.043 -8.478 -8.469 1.00 85.56 117 SER A C 1
ATOM 963 O O . SER A 1 117 ? 11.916 -9.193 -7.963 1.00 85.56 117 SER A O 1
ATOM 965 N N . ILE A 1 118 ? 10.630 -7.364 -7.863 1.00 83.19 118 ILE A N 1
ATOM 966 C CA . ILE A 1 118 ? 11.202 -6.841 -6.610 1.00 83.19 118 ILE A CA 1
ATOM 967 C C . ILE A 1 118 ? 10.341 -7.139 -5.372 1.00 83.19 118 ILE A C 1
ATOM 969 O O . ILE A 1 118 ? 10.778 -6.877 -4.248 1.00 83.19 118 ILE A O 1
ATOM 973 N N . TYR A 1 119 ? 9.152 -7.734 -5.538 1.00 79.38 119 TYR A N 1
ATOM 974 C CA . TYR A 1 119 ? 8.204 -8.010 -4.447 1.00 79.38 119 TYR A CA 1
ATOM 975 C C . TYR A 1 119 ? 8.206 -9.458 -3.923 1.00 79.38 119 TYR A C 1
ATOM 977 O O . TYR A 1 119 ? 7.285 -9.851 -3.204 1.00 79.38 119 TYR A O 1
ATOM 985 N N . LYS A 1 120 ? 9.260 -10.253 -4.174 1.00 79.81 120 LYS A N 1
ATOM 986 C CA . LYS A 1 120 ? 9.375 -11.647 -3.675 1.00 79.81 120 LYS A CA 1
ATOM 987 C C . LYS A 1 120 ? 9.133 -11.775 -2.162 1.00 79.81 120 LYS A C 1
ATOM 989 O O . LYS A 1 120 ? 8.486 -12.712 -1.707 1.00 79.81 120 LYS A O 1
ATOM 994 N N . PHE A 1 121 ? 9.574 -10.792 -1.373 1.00 75.62 121 PHE A N 1
ATOM 995 C CA . PHE A 1 121 ? 9.355 -10.748 0.081 1.00 75.62 121 PHE A CA 1
ATOM 996 C C . PHE A 1 121 ? 7.878 -10.593 0.497 1.00 75.62 121 PHE A C 1
ATOM 998 O O . PHE A 1 121 ? 7.540 -10.865 1.645 1.00 75.62 121 PHE A O 1
ATOM 1005 N N . ARG A 1 122 ? 6.995 -10.157 -0.413 1.00 70.75 122 ARG A N 1
ATOM 1006 C CA . ARG A 1 122 ? 5.534 -10.099 -0.222 1.00 70.75 122 ARG A CA 1
ATOM 1007 C C . ARG A 1 122 ? 4.806 -11.325 -0.789 1.00 70.75 122 ARG A C 1
ATOM 1009 O O . ARG A 1 122 ? 3.581 -11.315 -0.872 1.00 70.75 122 ARG A O 1
ATOM 1016 N N . GLY A 1 123 ? 5.542 -12.366 -1.179 1.00 71.56 123 GLY A N 1
ATOM 1017 C CA . GLY A 1 123 ? 4.978 -13.594 -1.738 1.00 71.56 123 GLY A CA 1
ATOM 1018 C C . GLY A 1 123 ? 4.679 -13.530 -3.237 1.00 71.56 123 GLY A C 1
ATOM 1019 O O . GLY A 1 123 ? 3.939 -14.383 -3.726 1.00 71.56 123 GLY A O 1
ATOM 1020 N N . ALA A 1 124 ? 5.230 -12.546 -3.961 1.00 76.06 124 ALA A N 1
ATOM 1021 C CA . ALA A 1 124 ? 5.246 -12.579 -5.421 1.00 76.06 124 ALA A CA 1
ATOM 1022 C C . ALA A 1 124 ? 5.978 -13.838 -5.897 1.00 76.06 124 ALA A C 1
ATOM 1024 O O . ALA A 1 124 ? 7.052 -14.176 -5.382 1.00 76.06 124 ALA A O 1
ATOM 1025 N N . ALA A 1 125 ? 5.381 -14.542 -6.853 1.00 73.69 125 ALA A N 1
ATOM 1026 C CA . ALA A 1 125 ? 5.879 -15.823 -7.320 1.00 73.69 125 ALA A CA 1
ATOM 1027 C C . ALA A 1 125 ? 6.175 -15.744 -8.818 1.00 73.69 125 ALA A C 1
ATOM 1029 O O . ALA A 1 125 ? 5.269 -15.851 -9.637 1.00 73.69 125 ALA A O 1
ATOM 1030 N N . ILE A 1 126 ? 7.461 -15.637 -9.174 1.00 72.75 126 ILE A N 1
ATOM 1031 C CA . ILE A 1 126 ? 7.937 -15.715 -10.570 1.00 72.75 126 ILE A CA 1
ATOM 1032 C C . ILE A 1 126 ? 7.448 -17.013 -11.240 1.00 72.75 126 ILE A C 1
ATOM 1034 O O . ILE A 1 126 ? 7.161 -17.033 -12.434 1.00 72.75 126 ILE A O 1
ATOM 1038 N N . SER A 1 127 ? 7.241 -18.079 -10.456 1.00 72.38 127 SER A N 1
ATOM 1039 C CA . SER A 1 127 ? 6.640 -19.329 -10.928 1.00 72.38 127 SER A CA 1
ATOM 1040 C C . SER A 1 127 ? 5.240 -19.160 -11.532 1.00 72.38 127 SER A C 1
ATOM 1042 O O . SER A 1 127 ? 4.842 -19.998 -12.331 1.00 72.38 127 SER A O 1
ATOM 1044 N N . ASN A 1 128 ? 4.497 -18.094 -11.206 1.00 75.75 128 ASN A N 1
ATOM 1045 C CA . ASN A 1 128 ? 3.225 -17.781 -11.865 1.00 75.75 128 ASN A CA 1
ATOM 1046 C C . ASN A 1 128 ? 3.431 -17.374 -13.329 1.00 75.75 128 ASN A C 1
ATOM 1048 O O . ASN A 1 128 ? 2.627 -17.751 -14.176 1.00 75.75 128 ASN A O 1
ATOM 1052 N N . VAL A 1 129 ? 4.499 -16.624 -13.624 1.00 76.44 129 VAL A N 1
ATOM 1053 C CA . VAL A 1 129 ? 4.857 -16.225 -14.994 1.00 76.44 129 VAL A CA 1
ATOM 1054 C C . VAL A 1 129 ? 5.282 -17.457 -15.789 1.00 76.44 129 VAL A C 1
ATOM 1056 O O . VAL A 1 129 ? 4.765 -17.686 -16.878 1.00 76.44 129 VAL A O 1
ATOM 1059 N N . LEU A 1 130 ? 6.149 -18.288 -15.201 1.00 73.00 130 LEU A N 1
ATOM 1060 C CA . LEU A 1 130 ? 6.610 -19.546 -15.799 1.00 73.00 130 LEU A CA 1
ATOM 1061 C C . LEU A 1 130 ? 5.449 -20.515 -16.073 1.00 73.00 130 LEU A C 1
ATOM 1063 O O . LEU A 1 130 ? 5.305 -21.021 -17.181 1.00 73.00 130 LEU A O 1
ATOM 1067 N N . GLY A 1 131 ? 4.570 -20.718 -15.089 1.00 79.12 131 GLY A N 1
ATOM 1068 C CA . GLY A 1 131 ? 3.433 -21.636 -15.190 1.00 79.12 131 GLY A CA 1
ATOM 1069 C C . GLY A 1 131 ? 2.234 -21.090 -15.971 1.00 79.12 131 GLY A C 1
ATOM 1070 O O . GLY A 1 131 ? 1.212 -21.771 -16.074 1.00 79.12 131 GLY A O 1
ATOM 1071 N N . PHE A 1 132 ? 2.302 -19.866 -16.507 1.00 88.12 132 PHE A N 1
ATOM 1072 C CA . PHE A 1 132 ? 1.192 -19.292 -17.269 1.00 88.12 132 PHE A CA 1
ATOM 1073 C C . PHE A 1 132 ? 0.909 -20.105 -18.536 1.00 88.12 132 PHE A C 1
ATOM 1075 O O . PHE A 1 132 ? -0.247 -20.426 -18.813 1.00 88.12 132 PHE A O 1
ATOM 1082 N N . MET A 1 133 ? 1.963 -20.490 -19.261 1.00 85.06 133 MET A N 1
ATOM 1083 C CA . MET A 1 133 ? 1.850 -21.288 -20.487 1.00 85.06 133 MET A CA 1
ATOM 1084 C C . MET A 1 133 ? 1.375 -22.719 -20.205 1.00 85.06 133 MET A C 1
ATOM 1086 O O . MET A 1 133 ? 0.651 -23.283 -21.018 1.00 85.06 133 MET A O 1
ATOM 1090 N N . ASP A 1 134 ? 1.685 -23.278 -19.031 1.00 87.12 134 ASP A N 1
ATOM 1091 C CA . ASP A 1 134 ? 1.166 -24.591 -18.619 1.00 87.12 134 ASP A CA 1
ATOM 1092 C C . ASP A 1 134 ? -0.360 -24.569 -18.428 1.00 87.12 134 ASP A C 1
ATOM 1094 O O . ASP A 1 134 ? -1.045 -25.574 -18.621 1.00 87.12 134 ASP A O 1
ATOM 1098 N N . ILE A 1 135 ? -0.908 -23.417 -18.029 1.00 89.00 135 ILE A N 1
ATOM 1099 C CA . ILE A 1 135 ? -2.345 -23.233 -17.790 1.00 89.00 135 ILE A CA 1
ATOM 1100 C C . ILE A 1 135 ? -3.076 -22.812 -19.069 1.00 89.00 135 ILE A C 1
ATOM 1102 O O . ILE A 1 135 ? -4.214 -23.235 -19.280 1.00 89.00 135 ILE A O 1
ATOM 1106 N N . TYR A 1 136 ? -2.438 -21.994 -19.907 1.00 91.38 136 TYR A N 1
ATOM 1107 C CA . TYR A 1 136 ? -2.968 -21.507 -21.179 1.00 91.38 136 TYR A CA 1
ATOM 1108 C C . TYR A 1 136 ? -2.026 -21.909 -22.328 1.00 91.38 136 TYR A C 1
ATOM 1110 O O . TYR A 1 136 ? -1.298 -21.061 -22.842 1.00 91.38 136 TYR A O 1
ATOM 1118 N N . PRO A 1 137 ? -2.030 -23.186 -22.755 1.00 89.81 137 PRO A N 1
ATOM 1119 C CA . PRO A 1 137 ? -1.093 -23.684 -23.770 1.00 89.81 137 PRO A CA 1
ATOM 1120 C C . PRO A 1 137 ? -1.282 -23.032 -25.147 1.00 89.81 137 PRO A C 1
ATOM 1122 O O . PRO A 1 137 ? -0.330 -22.918 -25.910 1.00 89.81 137 PRO A O 1
ATOM 1125 N N . GLU A 1 138 ? -2.492 -22.547 -25.442 1.00 91.19 138 GLU A N 1
ATOM 1126 C CA . GLU A 1 138 ? -2.828 -21.825 -26.678 1.00 91.19 138 GLU A CA 1
ATOM 1127 C C . GLU A 1 138 ? -2.473 -20.324 -26.619 1.00 91.19 138 GLU A C 1
ATOM 1129 O O . GLU A 1 138 ? -2.796 -19.565 -27.535 1.00 91.19 138 GLU A O 1
ATOM 1134 N N . ALA A 1 139 ? -1.863 -19.849 -25.527 1.00 92.25 139 ALA A N 1
ATOM 1135 C CA . ALA A 1 139 ? -1.495 -18.446 -25.397 1.00 92.25 139 ALA A CA 1
ATOM 1136 C C . ALA A 1 139 ? -0.357 -18.073 -26.358 1.00 92.25 139 ALA A C 1
ATOM 1138 O O . ALA A 1 139 ? 0.628 -18.791 -26.520 1.00 92.25 139 ALA A O 1
ATOM 1139 N N . ASN A 1 140 ? -0.457 -16.889 -26.961 1.00 92.50 140 ASN A N 1
ATOM 1140 C CA . ASN A 1 140 ? 0.619 -16.350 -27.784 1.00 92.50 140 ASN A CA 1
ATOM 1141 C C . ASN A 1 140 ? 1.684 -15.699 -26.895 1.00 92.50 140 ASN A C 1
ATOM 1143 O O . ASN A 1 140 ? 1.389 -14.750 -26.166 1.00 92.50 140 ASN A O 1
ATOM 1147 N N . LYS A 1 141 ? 2.935 -16.158 -27.002 1.00 89.94 141 LYS A N 1
ATOM 1148 C CA . LYS A 1 141 ? 4.085 -15.524 -26.345 1.00 89.94 141 LYS A CA 1
ATOM 1149 C C . LYS A 1 141 ? 4.688 -14.462 -27.261 1.00 89.94 141 LYS A C 1
ATOM 1151 O O . LYS A 1 141 ? 5.180 -14.776 -28.342 1.00 89.94 141 LYS A O 1
ATOM 1156 N N . ILE A 1 142 ? 4.672 -13.209 -26.814 1.00 92.69 142 ILE A N 1
ATOM 1157 C CA . ILE A 1 142 ? 5.269 -12.072 -27.525 1.00 92.69 142 ILE A CA 1
ATOM 1158 C C . ILE A 1 142 ? 6.369 -11.491 -26.641 1.00 92.69 142 ILE A C 1
ATOM 1160 O O . ILE A 1 142 ? 6.117 -11.135 -25.493 1.00 92.69 142 ILE A O 1
ATOM 1164 N N . VAL A 1 143 ? 7.584 -11.386 -27.179 1.00 93.00 143 VAL A N 1
ATOM 1165 C CA . VAL A 1 143 ? 8.722 -10.767 -26.490 1.00 93.00 143 VAL A CA 1
ATOM 1166 C C . VAL A 1 143 ? 8.954 -9.385 -27.087 1.00 93.00 143 VAL A C 1
ATOM 1168 O O . VAL A 1 143 ? 9.170 -9.254 -28.291 1.00 93.00 143 VAL A O 1
ATOM 1171 N N . LEU A 1 144 ? 8.893 -8.354 -26.246 1.00 94.75 144 LEU A N 1
ATOM 1172 C CA . LEU A 1 144 ? 9.120 -6.970 -26.653 1.00 94.75 144 LEU A CA 1
ATOM 1173 C C . LEU A 1 144 ? 10.576 -6.594 -26.379 1.00 94.75 144 LEU A C 1
ATOM 1175 O O . LEU A 1 144 ? 10.995 -6.513 -25.228 1.00 94.75 144 LEU A O 1
ATOM 1179 N N . THR A 1 145 ? 11.341 -6.356 -27.440 1.00 95.38 145 THR A N 1
ATOM 1180 C CA . THR A 1 145 ? 12.768 -6.004 -27.351 1.00 95.38 145 THR A CA 1
ATOM 1181 C C . THR A 1 145 ? 13.037 -4.528 -27.640 1.00 95.38 145 THR A C 1
ATOM 1183 O O . THR A 1 145 ? 14.133 -4.034 -27.393 1.00 95.38 145 THR A O 1
ATOM 1186 N N . GLU A 1 146 ? 12.048 -3.783 -28.129 1.00 96.69 146 GLU A N 1
ATOM 1187 C CA . GLU A 1 146 ? 12.193 -2.357 -28.410 1.00 96.69 146 GLU A CA 1
ATOM 1188 C C . GLU A 1 146 ? 11.909 -1.512 -27.165 1.00 96.69 146 GLU A C 1
ATOM 1190 O O . GLU A 1 146 ? 10.816 -1.540 -26.599 1.00 96.69 146 GLU A O 1
ATOM 1195 N N . ASN A 1 147 ? 12.891 -0.714 -26.747 1.00 96.75 147 ASN A N 1
ATOM 1196 C CA . ASN A 1 147 ? 12.770 0.183 -25.610 1.00 96.75 147 ASN A CA 1
ATOM 1197 C C . ASN A 1 147 ? 12.627 1.640 -26.064 1.00 96.75 147 ASN A C 1
ATOM 1199 O O . ASN A 1 147 ? 13.498 2.203 -26.725 1.00 96.75 147 ASN A O 1
ATOM 1203 N N . TYR A 1 148 ? 11.540 2.272 -25.633 1.00 96.38 148 TYR A N 1
ATOM 1204 C CA . TYR A 1 148 ? 11.196 3.650 -25.991 1.00 96.38 148 TYR A CA 1
ATOM 1205 C C . TYR A 1 148 ? 11.549 4.671 -24.895 1.00 96.38 148 TYR A C 1
ATOM 1207 O O . TYR A 1 148 ? 11.338 5.867 -25.076 1.00 96.38 148 TYR A O 1
ATOM 1215 N N . ARG A 1 149 ? 12.063 4.216 -23.741 1.00 95.31 149 ARG A N 1
ATOM 1216 C CA . ARG A 1 149 ? 12.293 5.047 -22.544 1.00 95.31 149 ARG A CA 1
ATOM 1217 C C . ARG A 1 149 ? 13.746 5.488 -22.398 1.00 95.31 149 ARG A C 1
ATOM 1219 O O . ARG A 1 149 ? 14.016 6.647 -22.100 1.00 95.31 149 ARG A O 1
ATOM 1226 N N . SER A 1 150 ? 14.672 4.550 -22.546 1.00 95.94 150 SER A N 1
ATOM 1227 C CA . SER A 1 150 ? 16.072 4.697 -22.166 1.00 95.94 150 SER A CA 1
ATOM 1228 C C . SER A 1 150 ? 16.974 4.620 -23.388 1.00 95.94 150 SER A C 1
ATOM 1230 O O . SER A 1 150 ? 16.724 3.864 -24.323 1.00 95.94 150 SER A O 1
ATOM 1232 N N . ARG A 1 151 ? 18.057 5.397 -23.356 1.00 95.88 151 ARG A N 1
ATOM 1233 C CA . ARG A 1 151 ? 19.112 5.410 -24.381 1.00 95.88 151 ARG A CA 1
ATOM 1234 C C . ARG A 1 151 ? 19.975 4.148 -24.281 1.00 95.88 151 ARG A C 1
ATOM 1236 O O . ARG A 1 151 ? 20.126 3.606 -23.185 1.00 95.88 151 ARG A O 1
ATOM 1243 N N . GLN A 1 152 ? 20.586 3.729 -25.392 1.00 96.25 152 GLN A N 1
ATOM 1244 C CA . GLN A 1 152 ? 21.252 2.421 -25.501 1.00 96.25 152 GLN A CA 1
ATOM 1245 C C . GLN A 1 152 ? 22.288 2.157 -24.395 1.00 96.25 152 GLN A C 1
ATOM 1247 O O . GLN A 1 152 ? 22.216 1.129 -23.739 1.00 96.25 152 GLN A O 1
ATOM 1252 N N . ILE A 1 153 ? 23.153 3.121 -24.061 1.00 95.81 153 ILE A N 1
ATOM 1253 C CA . ILE A 1 153 ? 24.172 2.944 -23.005 1.00 95.81 153 ILE A CA 1
ATOM 1254 C C . ILE A 1 153 ? 23.592 2.613 -21.616 1.00 95.81 153 ILE A C 1
ATOM 1256 O O . ILE A 1 153 ? 24.226 1.915 -20.821 1.00 95.81 153 ILE A O 1
ATOM 1260 N N . ILE A 1 154 ? 22.387 3.108 -21.302 1.00 95.88 154 ILE A N 1
ATOM 1261 C CA . ILE A 1 154 ? 21.694 2.784 -20.047 1.00 95.88 154 ILE A CA 1
ATOM 1262 C C . ILE A 1 154 ? 21.198 1.337 -20.109 1.00 95.88 154 ILE A C 1
ATOM 1264 O O . ILE A 1 154 ? 21.376 0.599 -19.141 1.00 95.88 154 ILE A O 1
ATOM 1268 N N . LEU A 1 155 ? 20.623 0.933 -21.248 1.00 95.62 155 LEU A N 1
ATOM 1269 C CA . LEU A 1 155 ? 20.151 -0.433 -21.486 1.00 95.62 155 LEU A CA 1
ATOM 1270 C C . LEU A 1 155 ? 21.302 -1.434 -21.420 1.00 95.62 155 LEU A C 1
ATOM 1272 O O . LEU A 1 155 ? 21.200 -2.405 -20.683 1.00 95.62 155 LEU A O 1
ATOM 1276 N N . ASP A 1 156 ? 22.422 -1.158 -22.086 1.00 95.19 156 ASP A N 1
ATOM 1277 C CA . ASP A 1 156 ? 23.599 -2.033 -22.092 1.00 95.19 156 ASP A CA 1
ATOM 1278 C C . ASP A 1 156 ? 24.173 -2.205 -20.679 1.00 95.19 156 ASP A C 1
ATOM 1280 O O . ASP A 1 156 ? 24.563 -3.300 -20.268 1.00 95.19 156 ASP A O 1
ATOM 1284 N N . THR A 1 157 ? 24.192 -1.119 -19.898 1.00 95.38 157 THR A N 1
ATOM 1285 C CA . THR A 1 157 ? 24.651 -1.155 -18.504 1.00 95.38 157 THR A CA 1
ATOM 1286 C C . THR A 1 157 ? 23.713 -1.991 -17.632 1.00 95.38 157 THR A C 1
ATOM 1288 O O . THR A 1 157 ? 24.192 -2.805 -16.840 1.00 95.38 157 THR A O 1
ATOM 1291 N N . ALA A 1 158 ? 22.397 -1.817 -17.785 1.00 95.06 158 ALA A N 1
ATOM 1292 C CA . ALA A 1 158 ? 21.392 -2.603 -17.073 1.00 95.06 158 ALA A CA 1
ATOM 1293 C C . ALA A 1 158 ? 21.448 -4.087 -17.475 1.00 95.06 158 ALA A C 1
ATOM 1295 O O . ALA A 1 158 ? 21.449 -4.956 -16.606 1.00 95.06 158 ALA A O 1
ATOM 1296 N N . TYR A 1 159 ? 21.596 -4.374 -18.771 1.00 95.00 159 TYR A N 1
ATOM 1297 C CA . TYR A 1 159 ? 21.719 -5.726 -19.312 1.00 95.00 159 TYR A CA 1
ATOM 1298 C C . TYR A 1 159 ? 22.981 -6.433 -18.795 1.00 95.00 159 TYR A C 1
ATOM 1300 O O . TYR A 1 159 ? 22.946 -7.593 -18.389 1.00 95.00 159 TYR A O 1
ATOM 1308 N N . ARG A 1 160 ? 24.116 -5.728 -18.714 1.00 95.19 160 ARG A N 1
ATOM 1309 C CA . ARG A 1 160 ? 25.332 -6.280 -18.098 1.00 95.19 160 ARG A CA 1
ATOM 1310 C C . ARG A 1 160 ? 25.121 -6.636 -16.626 1.00 95.19 160 ARG A C 1
ATOM 1312 O O . ARG A 1 160 ? 25.612 -7.671 -16.191 1.00 95.19 160 ARG A O 1
ATOM 1319 N N . LEU A 1 161 ? 24.425 -5.787 -15.867 1.00 95.06 161 LEU A N 1
ATOM 1320 C CA . LEU A 1 161 ? 24.143 -6.043 -14.453 1.00 95.06 161 LEU A CA 1
ATOM 1321 C C . LEU A 1 161 ? 23.231 -7.261 -14.274 1.00 95.06 161 LEU A C 1
ATOM 1323 O O . LEU A 1 161 ? 23.525 -8.126 -13.455 1.00 95.06 161 LEU A O 1
ATOM 1327 N N . ILE A 1 162 ? 22.141 -7.338 -15.036 1.00 93.44 162 ILE A N 1
ATOM 1328 C CA . ILE A 1 162 ? 21.129 -8.377 -14.830 1.00 93.44 162 ILE A CA 1
ATOM 1329 C C . ILE A 1 162 ? 21.624 -9.776 -15.224 1.00 93.44 162 ILE A C 1
ATOM 1331 O O . ILE A 1 162 ? 21.231 -10.762 -14.609 1.00 93.44 162 ILE A O 1
ATOM 1335 N N . ASN A 1 163 ? 22.570 -9.878 -16.163 1.00 93.38 163 ASN A N 1
ATOM 1336 C CA . ASN A 1 163 ? 23.165 -11.155 -16.575 1.00 93.38 163 ASN A CA 1
ATOM 1337 C C . ASN A 1 163 ? 23.881 -11.920 -15.448 1.00 93.38 163 ASN A C 1
ATOM 1339 O O . ASN A 1 163 ? 24.053 -13.134 -15.559 1.00 93.38 163 ASN A O 1
ATOM 1343 N N . TYR A 1 164 ? 24.266 -11.254 -14.354 1.00 94.94 164 TYR A N 1
ATOM 1344 C CA . TYR A 1 164 ? 24.829 -11.928 -13.179 1.00 94.94 164 TYR A CA 1
ATOM 1345 C C . TYR A 1 164 ? 23.808 -12.793 -12.418 1.00 94.94 164 TYR A C 1
ATOM 1347 O O . TYR A 1 164 ? 24.220 -13.589 -11.580 1.00 94.94 164 TYR A O 1
ATOM 1355 N N . ASN A 1 165 ? 22.509 -12.679 -12.720 1.00 90.94 165 ASN A N 1
ATOM 1356 C CA . ASN A 1 165 ? 21.453 -13.500 -12.116 1.00 90.94 165 ASN A CA 1
ATOM 1357 C C . ASN A 1 165 ? 21.172 -14.804 -12.893 1.00 90.94 165 ASN A C 1
ATOM 1359 O O . ASN A 1 165 ? 20.294 -15.572 -12.505 1.00 90.94 165 ASN A O 1
ATOM 1363 N N . ASN A 1 166 ? 21.877 -15.071 -13.998 1.00 89.19 166 ASN A N 1
ATOM 1364 C CA . ASN A 1 166 ? 21.770 -16.359 -14.690 1.00 89.19 166 ASN A CA 1
ATOM 1365 C C . ASN A 1 166 ? 22.262 -17.502 -13.771 1.00 89.19 166 ASN A C 1
ATOM 1367 O O . ASN A 1 166 ? 23.241 -17.306 -13.046 1.00 89.19 166 ASN A O 1
ATOM 1371 N N . PRO A 1 167 ? 21.644 -18.700 -13.808 1.00 88.19 167 PRO A N 1
ATOM 1372 C CA . PRO A 1 167 ? 20.691 -19.194 -14.812 1.00 88.19 167 PRO A CA 1
ATOM 1373 C C . PRO A 1 167 ? 19.202 -19.001 -14.458 1.00 88.19 167 PRO A C 1
ATOM 1375 O O . PRO A 1 167 ? 18.342 -19.535 -15.153 1.00 88.19 167 PRO A O 1
ATOM 1378 N N . ASP A 1 168 ? 18.872 -18.257 -13.402 1.00 83.31 168 ASP A N 1
ATOM 1379 C CA . ASP A 1 168 ? 17.500 -18.199 -12.869 1.00 83.31 168 ASP A CA 1
ATOM 1380 C C . ASP A 1 168 ? 16.546 -17.282 -13.663 1.00 83.31 168 ASP A C 1
ATOM 1382 O O . ASP A 1 168 ? 15.372 -17.163 -13.318 1.00 83.31 168 ASP A O 1
ATOM 1386 N N . ARG A 1 169 ? 17.037 -16.633 -14.725 1.00 87.88 169 ARG A N 1
ATOM 1387 C CA . ARG A 1 169 ? 16.282 -15.691 -15.569 1.00 87.88 169 ARG A CA 1
ATOM 1388 C C . ARG A 1 169 ? 15.492 -16.404 -16.666 1.00 87.88 169 ARG A C 1
ATOM 1390 O O . ARG A 1 169 ? 15.991 -17.358 -17.266 1.00 87.88 169 ARG A O 1
ATOM 1397 N N . LEU A 1 170 ? 14.331 -15.856 -17.033 1.00 84.00 170 LEU A N 1
ATOM 1398 C CA . LEU A 1 170 ? 13.505 -16.335 -18.154 1.00 84.00 170 LEU A CA 1
ATOM 1399 C C . LEU A 1 170 ? 14.269 -16.364 -19.479 1.00 84.00 170 LEU A C 1
ATOM 1401 O O . LEU A 1 170 ? 14.068 -17.269 -20.280 1.00 84.00 170 LEU A O 1
ATOM 1405 N N . GLU A 1 171 ? 15.166 -15.401 -19.704 1.00 86.88 171 GLU A N 1
ATOM 1406 C CA . GLU A 1 171 ? 16.047 -15.373 -20.881 1.00 86.88 171 GLU A CA 1
ATOM 1407 C C . GLU A 1 171 ? 16.843 -16.675 -21.035 1.00 86.88 171 GLU A C 1
ATOM 1409 O O . GLU A 1 171 ? 16.919 -17.231 -22.130 1.00 86.88 171 GLU A O 1
ATOM 1414 N N . PHE A 1 172 ? 17.371 -17.199 -19.927 1.00 85.25 172 PHE A N 1
ATOM 1415 C CA . PHE A 1 172 ? 18.136 -18.441 -19.920 1.00 85.25 172 PHE A CA 1
ATOM 1416 C C . PHE A 1 172 ? 17.230 -19.682 -19.939 1.00 85.25 172 PHE A C 1
ATOM 1418 O O . PHE A 1 172 ? 17.521 -20.636 -20.655 1.00 85.25 172 PHE A O 1
ATOM 1425 N N . GLN A 1 173 ? 16.132 -19.673 -19.175 1.00 82.94 173 GLN A N 1
ATOM 1426 C CA . GLN A 1 173 ? 15.242 -20.834 -19.023 1.00 82.94 173 GLN A CA 1
ATOM 1427 C C . GLN A 1 173 ? 14.400 -21.116 -20.272 1.00 82.94 173 GLN A C 1
ATOM 1429 O O . GLN A 1 173 ? 14.285 -22.266 -20.690 1.00 82.94 173 GLN A O 1
ATOM 1434 N N . ASP A 1 174 ? 13.871 -20.068 -20.903 1.00 82.62 174 ASP A N 1
ATOM 1435 C CA . ASP A 1 174 ? 12.966 -20.186 -22.049 1.00 82.62 174 ASP A CA 1
ATOM 1436 C C . ASP A 1 174 ? 13.666 -19.939 -23.392 1.00 82.62 174 ASP A C 1
ATOM 1438 O O . ASP A 1 174 ? 13.007 -19.907 -24.434 1.00 82.62 174 ASP A O 1
ATOM 1442 N N . ASN A 1 175 ? 14.989 -19.737 -23.376 1.00 83.62 175 ASN A N 1
ATOM 1443 C CA . ASN A 1 175 ? 15.807 -19.442 -24.553 1.00 83.62 175 ASN A CA 1
ATOM 1444 C C . ASN A 1 175 ? 15.237 -18.277 -25.394 1.00 83.62 175 ASN A C 1
ATOM 1446 O O . ASN A 1 175 ? 15.124 -18.357 -26.621 1.00 83.62 175 ASN A O 1
ATOM 1450 N N . ILE A 1 176 ? 14.838 -17.195 -24.716 1.00 86.62 176 ILE A N 1
ATOM 1451 C CA . ILE A 1 176 ? 14.316 -15.966 -25.329 1.00 86.62 176 ILE A CA 1
ATOM 1452 C C . ILE A 1 176 ? 15.346 -14.844 -25.225 1.00 86.62 176 ILE A C 1
ATOM 1454 O O . ILE A 1 176 ? 16.021 -14.726 -24.213 1.00 86.62 176 ILE A O 1
ATOM 1458 N N . SER A 1 177 ? 15.431 -13.971 -26.230 1.00 88.81 177 SER A N 1
ATOM 1459 C CA . SER A 1 177 ? 16.271 -12.771 -26.131 1.00 88.81 177 SER A CA 1
ATOM 1460 C C . SER A 1 177 ? 15.528 -11.666 -25.392 1.00 88.81 177 SER A C 1
ATOM 1462 O O . SER A 1 177 ? 14.494 -11.193 -25.868 1.00 88.81 177 SER A O 1
ATOM 1464 N N . LYS A 1 178 ? 16.077 -11.222 -24.261 1.00 90.50 178 LYS A N 1
ATOM 1465 C CA . LYS A 1 178 ? 15.611 -10.030 -23.535 1.00 90.50 178 LYS A CA 1
ATOM 1466 C C . LYS A 1 178 ? 16.547 -8.836 -23.730 1.00 90.50 178 LYS A C 1
ATOM 1468 O O . LYS A 1 178 ? 16.412 -7.816 -23.055 1.00 90.50 178 LYS A O 1
ATOM 1473 N N . HIS A 1 179 ? 17.485 -8.935 -24.669 1.00 92.69 179 HIS A N 1
ATOM 1474 C CA . HIS A 1 179 ? 18.359 -7.829 -25.026 1.00 92.69 179 HIS A CA 1
ATOM 1475 C C . HIS A 1 179 ? 17.559 -6.689 -25.676 1.00 92.69 179 HIS A C 1
ATOM 1477 O O . HIS A 1 179 ? 16.998 -6.844 -26.764 1.00 92.69 179 HIS A O 1
ATOM 1483 N N . LEU A 1 180 ? 17.531 -5.527 -25.016 1.00 95.38 180 LEU A N 1
ATOM 1484 C CA . LEU A 1 180 ? 16.729 -4.381 -25.439 1.00 95.38 180 LEU A CA 1
ATOM 1485 C C . LEU A 1 180 ? 17.471 -3.468 -26.428 1.00 95.38 180 LEU A C 1
ATOM 1487 O O . LEU A 1 180 ? 18.638 -3.119 -26.233 1.00 95.38 180 LEU A O 1
ATOM 1491 N N . THR A 1 181 ? 16.761 -3.006 -27.455 1.00 96.44 181 THR A N 1
ATOM 1492 C CA . THR A 1 181 ? 17.237 -2.018 -28.431 1.00 96.44 181 THR A CA 1
ATOM 1493 C C . THR A 1 181 ? 16.509 -0.694 -28.240 1.00 96.44 181 THR A C 1
ATOM 1495 O O . THR A 1 181 ? 15.279 -0.637 -28.252 1.00 96.44 181 THR A O 1
ATOM 1498 N N . SER A 1 182 ? 17.267 0.385 -28.058 1.00 96.75 182 SER A N 1
ATOM 1499 C CA . SER A 1 182 ? 16.720 1.723 -27.859 1.00 96.75 182 SER A CA 1
ATOM 1500 C C . SER A 1 182 ? 16.179 2.316 -29.158 1.00 96.75 182 SER A C 1
ATOM 1502 O O . SER A 1 182 ? 16.862 2.328 -30.180 1.00 96.75 182 SER A O 1
ATOM 1504 N N . GLN A 1 183 ? 14.985 2.899 -29.084 1.00 97.25 183 GLN A N 1
ATOM 1505 C CA . GLN A 1 183 ? 14.413 3.738 -30.143 1.00 97.25 183 GLN A CA 1
ATOM 1506 C C . GLN A 1 183 ? 14.804 5.221 -29.988 1.00 97.25 183 GLN A C 1
ATOM 1508 O O . GLN A 1 183 ? 14.506 6.052 -30.849 1.00 97.25 183 GLN A O 1
ATOM 1513 N N . VAL A 1 184 ? 15.499 5.576 -28.901 1.00 94.12 184 VAL A N 1
ATOM 1514 C CA . VAL A 1 184 ? 16.000 6.932 -28.652 1.00 94.12 184 VAL A CA 1
ATOM 1515 C C . VAL A 1 184 ? 17.380 7.075 -29.290 1.00 94.12 184 VAL A C 1
ATOM 1517 O O . VAL A 1 184 ? 18.347 6.463 -28.845 1.00 94.12 184 VAL A O 1
ATOM 1520 N N . LYS A 1 185 ? 17.479 7.917 -30.325 1.00 91.19 185 LYS A N 1
ATOM 1521 C CA . LYS A 1 185 ? 18.713 8.093 -31.119 1.00 91.19 185 LYS A CA 1
ATOM 1522 C C . LYS A 1 185 ? 19.807 8.908 -30.426 1.00 91.19 185 LYS A C 1
ATOM 1524 O O . LYS A 1 185 ? 20.944 8.912 -30.881 1.00 91.19 185 LYS A O 1
ATOM 1529 N N . GLU A 1 186 ? 19.466 9.638 -29.370 1.00 89.75 186 GLU A N 1
ATOM 1530 C CA . GLU A 1 186 ? 20.420 10.463 -28.632 1.00 89.75 186 GLU A CA 1
ATOM 1531 C C . GLU A 1 186 ? 21.365 9.616 -27.778 1.00 89.75 186 GLU A C 1
ATOM 1533 O O . GLU A 1 186 ? 20.958 8.627 -27.163 1.00 89.75 186 GLU A O 1
ATOM 1538 N N . GLU A 1 187 ? 22.614 10.062 -27.653 1.00 88.38 187 GLU A N 1
ATOM 1539 C CA . GLU A 1 187 ? 23.571 9.425 -26.755 1.00 88.38 187 GLU A CA 1
ATOM 1540 C C . GLU A 1 187 ? 23.218 9.669 -25.285 1.00 88.38 187 GLU A C 1
ATOM 1542 O O . GLU A 1 187 ? 22.895 10.778 -24.848 1.00 88.38 187 GLU A O 1
ATOM 1547 N N . GLY A 1 188 ? 23.243 8.588 -24.505 1.00 86.06 188 GLY A N 1
ATOM 1548 C CA . GLY A 1 188 ? 23.028 8.641 -23.065 1.00 86.06 188 GLY A CA 1
ATOM 1549 C C . GLY A 1 188 ? 24.327 8.827 -22.306 1.00 86.06 188 GLY A C 1
ATOM 1550 O O . GLY A 1 188 ? 25.419 8.718 -22.851 1.00 86.06 188 GLY A O 1
ATOM 1551 N N . ILE A 1 189 ? 24.205 9.074 -21.006 1.00 90.56 189 ILE A N 1
ATOM 1552 C CA . ILE A 1 189 ? 25.356 9.187 -20.119 1.00 90.56 189 ILE A CA 1
ATOM 1553 C C . ILE A 1 189 ? 25.039 8.418 -18.842 1.00 90.56 189 ILE A C 1
ATOM 1555 O O . ILE A 1 189 ? 24.044 8.705 -18.180 1.00 90.56 189 ILE A O 1
ATOM 1559 N N . VAL A 1 190 ? 25.922 7.491 -18.474 1.00 93.94 190 VAL A N 1
ATOM 1560 C CA . VAL A 1 190 ? 25.951 6.862 -17.151 1.00 93.94 190 VAL A CA 1
ATOM 1561 C C . VAL A 1 190 ? 27.212 7.353 -16.448 1.00 93.94 190 VAL A C 1
ATOM 1563 O O . VAL A 1 190 ? 28.315 7.180 -16.962 1.00 93.94 190 VAL A O 1
ATOM 1566 N N . LYS A 1 191 ? 27.056 8.016 -15.298 1.00 93.62 191 LYS A N 1
ATOM 1567 C CA . LYS A 1 191 ? 28.174 8.525 -14.491 1.00 93.62 191 LYS A CA 1
ATOM 1568 C C . LYS A 1 191 ? 28.144 7.895 -13.112 1.00 93.62 191 LYS A C 1
ATOM 1570 O O . LYS A 1 191 ? 27.115 7.923 -12.447 1.00 93.62 191 LYS A O 1
ATOM 1575 N N . TYR A 1 192 ? 29.296 7.394 -12.690 1.00 94.62 192 TYR A N 1
ATOM 1576 C CA . TYR A 1 192 ? 29.549 7.026 -11.307 1.00 94.62 192 TYR A CA 1
ATOM 1577 C C . TYR A 1 192 ? 30.224 8.205 -10.606 1.00 94.62 192 TYR A C 1
ATOM 1579 O O . TYR A 1 192 ? 31.250 8.698 -11.078 1.00 94.62 192 TYR A O 1
ATOM 1587 N N . LEU A 1 193 ? 29.622 8.681 -9.519 1.00 95.00 193 LEU A N 1
ATOM 1588 C CA . LEU A 1 193 ? 30.162 9.747 -8.682 1.00 95.00 193 LEU A CA 1
ATOM 1589 C C . LEU A 1 193 ? 30.412 9.162 -7.293 1.00 95.00 193 LEU A C 1
ATOM 1591 O O . LEU A 1 193 ? 29.502 8.592 -6.700 1.00 95.00 193 LEU A O 1
ATOM 1595 N N . PHE A 1 194 ? 31.639 9.290 -6.800 1.00 96.00 194 PHE A N 1
ATOM 1596 C CA . PHE A 1 194 ? 32.026 8.824 -5.473 1.00 96.00 194 PHE A CA 1
ATOM 1597 C C . PHE A 1 194 ? 32.123 10.008 -4.510 1.00 96.00 194 PHE A C 1
ATOM 1599 O O . PHE A 1 194 ? 32.665 11.054 -4.870 1.00 96.00 194 PHE A O 1
ATOM 1606 N N . PHE A 1 195 ? 31.619 9.820 -3.293 1.00 96.38 195 PHE A N 1
ATOM 1607 C CA . PHE A 1 195 ? 31.655 10.801 -2.215 1.00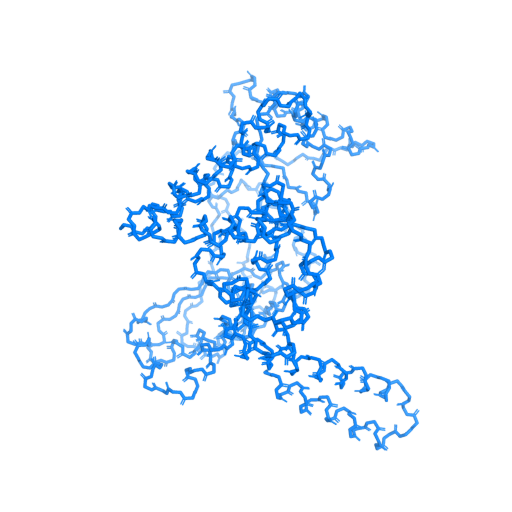 96.38 195 PHE A CA 1
ATOM 1608 C C . PHE A 1 195 ? 32.016 10.103 -0.904 1.00 96.38 195 PHE A C 1
ATOM 1610 O O . PHE A 1 195 ? 31.591 8.973 -0.667 1.00 96.38 195 PHE A O 1
ATOM 1617 N N . ASP A 1 196 ? 32.749 10.796 -0.033 1.00 95.69 196 ASP A N 1
ATOM 1618 C CA . ASP A 1 196 ? 33.212 10.225 1.239 1.00 95.69 196 ASP A CA 1
ATOM 1619 C C . ASP A 1 196 ? 32.077 10.027 2.252 1.00 95.69 196 ASP A C 1
ATOM 1621 O O . ASP A 1 196 ? 32.147 9.166 3.128 1.00 95.69 196 ASP A O 1
ATOM 1625 N N . THR A 1 197 ? 31.019 10.840 2.154 1.00 95.56 197 THR A N 1
ATOM 1626 C CA . THR A 1 197 ? 29.870 10.787 3.062 1.00 95.56 197 THR A CA 1
ATOM 1627 C C . THR A 1 197 ? 28.551 10.964 2.317 1.00 95.56 197 THR A C 1
ATOM 1629 O O . THR A 1 197 ? 28.489 11.623 1.278 1.00 95.56 197 THR A O 1
ATOM 1632 N N . LEU A 1 198 ? 27.468 10.446 2.903 1.00 92.75 198 LEU A N 1
ATOM 1633 C CA . LEU A 1 198 ? 26.106 10.613 2.383 1.00 92.75 198 LEU A CA 1
ATOM 1634 C C . LEU A 1 198 ? 25.668 12.089 2.338 1.00 92.75 198 LEU A C 1
ATOM 1636 O O . LEU A 1 198 ? 24.915 12.488 1.455 1.00 92.75 198 LEU A O 1
ATOM 1640 N N . SER A 1 199 ? 26.144 12.919 3.271 1.00 93.25 199 SER A N 1
ATOM 1641 C CA . SER A 1 199 ? 25.874 14.363 3.248 1.00 93.25 199 SER A CA 1
ATOM 1642 C C . SER A 1 199 ? 26.566 15.036 2.062 1.00 93.25 199 SER A C 1
ATOM 1644 O O . SER A 1 199 ? 25.940 15.818 1.352 1.00 93.25 199 SER A O 1
ATOM 1646 N N . SER A 1 200 ? 27.829 14.681 1.802 1.00 96.56 200 SER A N 1
ATOM 1647 C CA . SER A 1 200 ? 28.586 15.175 0.646 1.00 96.56 200 SER A CA 1
ATOM 1648 C C . SER A 1 200 ? 27.963 14.731 -0.679 1.00 96.56 200 SER A C 1
ATOM 1650 O O . SER A 1 200 ? 27.897 15.523 -1.617 1.00 96.56 200 SER A O 1
ATOM 1652 N N . GLU A 1 201 ? 27.453 13.498 -0.750 1.00 97.44 201 GLU A N 1
ATOM 1653 C CA . GLU A 1 201 ? 26.675 13.013 -1.894 1.00 97.44 201 GLU A CA 1
ATOM 1654 C C . GLU A 1 201 ? 25.404 13.847 -2.098 1.00 97.44 201 GLU A C 1
ATOM 1656 O O . GLU A 1 201 ? 25.158 14.340 -3.197 1.00 97.44 201 GLU A O 1
ATOM 1661 N N . ALA A 1 202 ? 24.618 14.062 -1.040 1.00 96.56 202 ALA A N 1
ATOM 1662 C CA . ALA A 1 202 ? 23.379 14.831 -1.104 1.00 96.56 202 ALA A CA 1
ATOM 1663 C C . ALA A 1 202 ? 23.602 16.284 -1.559 1.00 96.56 202 ALA A C 1
ATOM 1665 O O . ALA A 1 202 ? 22.866 16.791 -2.410 1.00 96.56 202 ALA A O 1
ATOM 1666 N N . GLU A 1 203 ? 24.637 16.945 -1.039 1.00 96.69 203 GLU A N 1
ATOM 1667 C CA . GLU A 1 203 ? 25.051 18.283 -1.477 1.00 96.69 203 GLU A CA 1
ATOM 1668 C C . GLU A 1 203 ? 25.533 18.285 -2.932 1.00 96.69 203 GLU A C 1
ATOM 1670 O O . GLU A 1 203 ? 25.127 19.146 -3.718 1.00 96.69 203 GLU A O 1
ATOM 1675 N N . GLY A 1 204 ? 26.350 17.299 -3.316 1.00 97.19 204 GLY A N 1
ATOM 1676 C CA . GLY A 1 204 ? 26.838 17.133 -4.684 1.00 97.19 204 GLY A CA 1
ATOM 1677 C C . GLY A 1 204 ? 25.705 16.934 -5.692 1.00 97.19 204 GLY A C 1
ATOM 1678 O O . GLY A 1 204 ? 25.704 17.558 -6.755 1.00 97.19 204 GLY A O 1
ATOM 1679 N N . VAL A 1 205 ? 24.702 16.126 -5.343 1.00 97.12 205 VAL A N 1
ATOM 1680 C CA . VAL A 1 205 ? 23.505 15.892 -6.162 1.00 97.12 205 VAL A CA 1
ATOM 1681 C C . VAL A 1 205 ? 22.640 17.149 -6.256 1.00 97.12 205 VAL A C 1
ATOM 1683 O O . VAL A 1 205 ? 22.240 17.519 -7.360 1.00 97.12 205 VAL A O 1
ATOM 1686 N N . ALA A 1 206 ? 22.389 17.854 -5.147 1.00 97.00 206 ALA A N 1
ATOM 1687 C CA . ALA A 1 206 ? 21.623 19.104 -5.167 1.00 97.00 206 ALA A CA 1
ATOM 1688 C C . ALA A 1 206 ? 22.304 20.172 -6.042 1.00 97.00 206 ALA A C 1
ATOM 1690 O O . ALA A 1 206 ? 21.653 20.804 -6.879 1.00 97.00 206 ALA A O 1
ATOM 1691 N N . LYS A 1 207 ? 23.630 20.317 -5.917 1.00 96.25 207 LYS A N 1
ATOM 1692 C CA . LYS A 1 207 ? 24.434 21.206 -6.764 1.00 96.25 207 LYS A CA 1
ATOM 1693 C C . LYS A 1 207 ? 24.326 20.823 -8.240 1.00 96.25 207 LYS A C 1
ATOM 1695 O O . LYS A 1 207 ? 24.072 21.688 -9.074 1.00 96.25 207 LYS A O 1
ATOM 1700 N N . LEU A 1 208 ? 24.451 19.533 -8.560 1.00 95.06 208 LEU A N 1
ATOM 1701 C CA . LEU A 1 208 ? 24.328 19.030 -9.928 1.00 95.06 208 LEU A CA 1
ATOM 1702 C C . LEU A 1 208 ? 22.956 19.347 -10.539 1.00 95.06 208 LEU A C 1
ATOM 1704 O O . LEU A 1 208 ? 22.890 19.790 -11.685 1.00 95.06 208 LEU A O 1
ATOM 1708 N N . ILE A 1 209 ? 21.869 19.134 -9.791 1.00 95.94 209 ILE A N 1
ATOM 1709 C CA . ILE A 1 209 ? 20.506 19.444 -10.248 1.00 95.94 209 ILE A CA 1
ATOM 1710 C C . ILE A 1 209 ? 20.388 20.939 -10.553 1.00 95.94 209 ILE A C 1
ATOM 1712 O O . ILE A 1 209 ? 19.965 21.308 -11.650 1.00 95.94 209 ILE A O 1
ATOM 1716 N N . ARG A 1 210 ? 20.822 21.801 -9.624 1.00 94.88 210 ARG A N 1
ATOM 1717 C CA . ARG A 1 210 ? 20.769 23.258 -9.798 1.00 94.88 210 ARG A CA 1
ATOM 1718 C C . ARG A 1 210 ? 21.537 23.710 -11.042 1.00 94.88 210 ARG A C 1
ATOM 1720 O O . ARG A 1 210 ? 20.963 24.383 -11.893 1.00 94.88 210 ARG A O 1
ATOM 1727 N N . GLU A 1 211 ? 22.783 23.268 -11.206 1.00 94.69 211 GLU A N 1
ATOM 1728 C CA . GLU A 1 211 ? 23.611 23.621 -12.369 1.00 94.69 211 GLU A CA 1
ATOM 1729 C C . GLU A 1 211 ? 22.969 23.207 -13.704 1.00 94.69 211 GLU A C 1
ATOM 1731 O O . GLU A 1 211 ? 23.106 23.896 -14.717 1.00 94.69 211 GLU A O 1
ATOM 1736 N N . ARG A 1 212 ? 22.271 22.064 -13.737 1.00 93.19 212 ARG A N 1
ATOM 1737 C CA . ARG A 1 212 ? 21.593 21.569 -14.945 1.00 93.19 212 ARG A CA 1
ATOM 1738 C C . ARG A 1 212 ? 20.333 22.361 -15.284 1.00 93.19 212 ARG A C 1
ATOM 1740 O O . ARG A 1 212 ? 20.052 22.545 -16.469 1.00 93.19 212 ARG A O 1
ATOM 1747 N N . VAL A 1 213 ? 19.612 22.834 -14.272 1.00 94.50 213 VAL A N 1
ATOM 1748 C CA . VAL A 1 213 ? 18.444 23.706 -14.448 1.00 94.50 213 VAL A CA 1
ATOM 1749 C C . VAL A 1 213 ? 18.878 25.112 -14.877 1.00 94.50 213 VAL A C 1
ATOM 1751 O O . VAL A 1 213 ? 18.323 25.662 -15.829 1.00 94.50 213 VAL A O 1
ATOM 1754 N N . GLU A 1 214 ? 19.930 25.667 -14.267 1.00 93.06 214 GLU A N 1
ATOM 1755 C CA . GLU A 1 214 ? 20.476 26.993 -14.607 1.00 93.06 214 GLU A CA 1
ATOM 1756 C C . GLU A 1 214 ? 20.998 27.074 -16.047 1.00 93.06 214 GLU A C 1
ATOM 1758 O O . GLU A 1 214 ? 20.783 28.075 -16.733 1.00 93.06 214 GLU A O 1
ATOM 1763 N N . LYS A 1 215 ? 21.607 25.996 -16.557 1.00 90.56 215 LYS A N 1
ATOM 1764 C CA . LYS A 1 215 ? 22.057 25.888 -17.959 1.00 90.56 215 LYS A CA 1
ATOM 1765 C C . LYS A 1 215 ? 20.905 25.756 -18.981 1.00 90.56 215 LYS A C 1
ATOM 1767 O O . LYS A 1 215 ? 21.171 25.501 -20.152 1.00 90.56 215 LYS A O 1
ATOM 1772 N N . LYS A 1 216 ? 19.644 25.951 -18.560 1.00 72.88 216 LYS A N 1
ATOM 1773 C CA . LYS A 1 216 ? 18.400 25.988 -19.365 1.00 72.88 216 LYS A CA 1
ATOM 1774 C C . LYS A 1 216 ? 18.080 24.731 -20.195 1.00 72.88 216 LYS A C 1
ATOM 1776 O O . LYS A 1 216 ? 17.372 24.824 -21.192 1.00 72.88 216 LYS A O 1
ATOM 1781 N N . GLY A 1 217 ? 18.537 23.552 -19.767 1.00 80.75 217 GLY A N 1
ATOM 1782 C CA . GLY A 1 217 ? 18.249 22.277 -20.450 1.00 80.75 217 GLY A CA 1
ATOM 1783 C C . GLY A 1 217 ? 17.239 21.363 -19.749 1.00 80.75 217 GLY A C 1
ATOM 1784 O O . GLY A 1 217 ? 16.761 20.418 -20.365 1.00 80.75 217 GLY A O 1
ATOM 1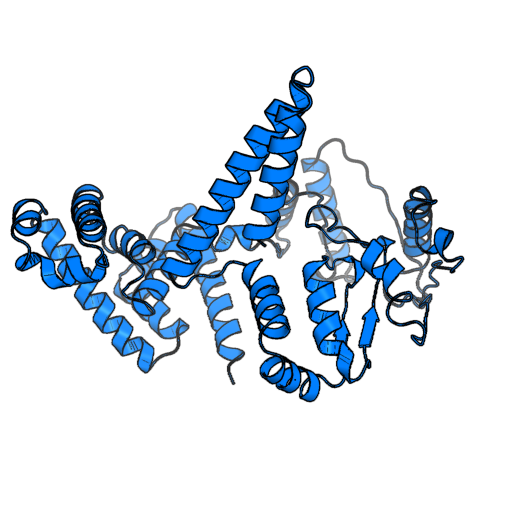785 N N . TYR A 1 218 ? 16.937 21.618 -18.474 1.00 92.94 218 TYR A N 1
ATOM 1786 C CA . TYR A 1 218 ? 16.110 20.749 -17.632 1.00 92.94 218 TYR A CA 1
ATOM 1787 C C . TYR A 1 218 ? 15.278 21.582 -16.657 1.00 92.94 218 TYR A C 1
ATOM 1789 O O . TYR A 1 218 ? 15.668 22.684 -16.269 1.00 92.94 218 TYR A O 1
ATOM 1797 N N . ARG A 1 219 ? 14.144 21.041 -16.223 1.00 94.69 219 ARG A N 1
ATOM 1798 C CA . ARG A 1 219 ? 13.312 21.559 -15.130 1.00 94.69 219 ARG A CA 1
ATOM 1799 C C . ARG A 1 219 ? 13.501 20.674 -13.904 1.00 94.69 219 ARG A C 1
ATOM 1801 O O . ARG A 1 219 ? 13.859 19.509 -14.031 1.00 94.69 219 ARG A O 1
ATOM 1808 N N . TYR A 1 220 ? 13.181 21.181 -12.715 1.00 92.56 220 TYR A N 1
ATOM 1809 C CA . TYR A 1 220 ? 13.257 20.379 -11.485 1.00 92.56 220 TYR A CA 1
ATOM 1810 C C . TYR A 1 220 ? 12.430 19.086 -11.548 1.00 92.56 220 TYR A C 1
ATOM 1812 O O . TYR A 1 220 ? 12.861 18.064 -11.028 1.00 92.56 220 TYR A O 1
ATOM 1820 N N . GLY A 1 221 ? 11.288 19.107 -12.246 1.00 92.31 221 GLY A N 1
ATOM 1821 C CA . GLY A 1 221 ? 10.446 17.924 -12.455 1.00 92.31 221 GLY A CA 1
ATOM 1822 C C . GLY A 1 221 ? 11.043 16.852 -13.375 1.00 92.31 221 GLY A C 1
ATOM 1823 O O . GLY A 1 221 ? 10.487 15.764 -13.447 1.00 92.31 221 GLY A O 1
ATOM 1824 N N . ASP A 1 222 ? 12.160 17.131 -14.054 1.00 94.75 222 ASP A N 1
ATOM 1825 C CA . ASP A 1 222 ? 12.841 16.167 -14.926 1.00 94.75 222 ASP A CA 1
ATOM 1826 C C . ASP A 1 222 ? 13.886 15.323 -14.150 1.00 94.75 222 ASP A C 1
ATOM 1828 O O . ASP A 1 222 ? 14.594 14.508 -14.743 1.00 94.75 222 ASP A O 1
ATOM 1832 N N . PHE A 1 223 ? 13.997 15.502 -12.824 1.00 95.94 223 PHE A N 1
ATOM 1833 C CA . PHE A 1 223 ? 14.928 14.772 -11.957 1.00 95.94 223 PHE A CA 1
ATOM 1834 C C . PHE A 1 223 ? 14.196 13.840 -10.987 1.00 95.94 223 PHE A C 1
ATOM 1836 O O . PHE A 1 223 ? 13.225 14.228 -10.340 1.00 95.94 223 PHE A O 1
ATOM 1843 N N . ALA A 1 224 ? 14.730 12.628 -10.820 1.00 96.12 224 ALA A N 1
ATOM 1844 C CA . ALA A 1 224 ? 14.306 11.673 -9.801 1.00 96.12 224 ALA A CA 1
ATOM 1845 C C . ALA A 1 224 ? 15.525 11.179 -9.007 1.00 96.12 224 ALA A C 1
ATOM 1847 O O . ALA A 1 224 ? 16.540 10.804 -9.595 1.00 96.12 224 ALA A O 1
ATOM 1848 N N . ILE A 1 225 ? 15.419 11.172 -7.675 1.00 95.44 225 ILE A N 1
ATOM 1849 C CA . ILE A 1 225 ? 16.429 10.609 -6.767 1.00 95.44 225 ILE A CA 1
ATOM 1850 C C . ILE A 1 225 ? 15.853 9.319 -6.185 1.00 95.44 225 ILE A C 1
ATOM 1852 O O . ILE A 1 225 ? 14.862 9.353 -5.456 1.00 95.44 225 ILE A O 1
ATOM 1856 N N . LEU A 1 226 ? 16.471 8.184 -6.511 1.00 94.88 226 LEU A N 1
ATOM 1857 C CA . LEU A 1 226 ? 16.074 6.872 -6.006 1.00 94.88 226 LEU A CA 1
ATOM 1858 C C . LEU A 1 226 ? 17.020 6.458 -4.879 1.00 94.88 226 LEU A C 1
ATOM 1860 O O . LEU A 1 226 ? 18.231 6.394 -5.070 1.00 94.88 226 LEU A O 1
ATOM 1864 N N . VAL A 1 227 ? 16.463 6.162 -3.706 1.00 92.88 227 VAL A N 1
ATOM 1865 C CA . VAL A 1 227 ? 17.214 5.678 -2.541 1.00 92.88 227 VAL A CA 1
ATOM 1866 C C . VAL A 1 227 ? 16.746 4.282 -2.150 1.00 92.88 227 VAL A C 1
ATOM 1868 O O . VAL A 1 227 ? 15.578 3.935 -2.312 1.00 92.88 227 VAL A O 1
ATOM 1871 N N . ARG A 1 228 ? 17.645 3.470 -1.582 1.00 90.19 228 ARG A N 1
ATOM 1872 C CA . ARG A 1 228 ? 17.331 2.082 -1.197 1.00 90.19 228 ARG A CA 1
ATOM 1873 C C . ARG A 1 228 ? 16.281 1.973 -0.085 1.00 90.19 228 ARG A C 1
ATOM 1875 O O . ARG A 1 228 ? 15.548 0.984 -0.038 1.00 90.19 228 ARG A O 1
ATOM 1882 N N . ALA A 1 229 ? 16.260 2.941 0.832 1.00 86.75 229 ALA A N 1
ATOM 1883 C CA . ALA A 1 229 ? 15.366 2.989 1.983 1.00 86.75 229 ALA A CA 1
ATOM 1884 C C . ALA A 1 229 ? 14.934 4.432 2.269 1.00 86.75 229 ALA A C 1
ATOM 1886 O O . ALA A 1 229 ? 15.745 5.349 2.148 1.00 86.75 229 ALA A O 1
ATOM 1887 N N . ASN A 1 230 ? 13.699 4.627 2.743 1.00 82.00 230 ASN A N 1
ATOM 1888 C CA . ASN A 1 230 ? 13.135 5.959 3.005 1.00 82.00 230 ASN A CA 1
ATOM 1889 C C . ASN A 1 230 ? 14.001 6.808 3.952 1.00 82.00 230 ASN A C 1
ATOM 1891 O O . ASN A 1 230 ? 14.169 8.000 3.722 1.00 82.00 230 ASN A O 1
ATOM 1895 N N . ARG A 1 231 ? 14.619 6.192 4.971 1.00 78.56 231 ARG A N 1
ATOM 1896 C CA . ARG A 1 231 ? 15.526 6.879 5.913 1.00 78.56 231 ARG A CA 1
ATOM 1897 C C . ARG A 1 231 ? 16.755 7.508 5.245 1.00 78.56 231 ARG A C 1
ATOM 1899 O O . ARG A 1 231 ? 17.317 8.462 5.766 1.00 78.56 231 ARG A O 1
ATOM 1906 N N . SER A 1 232 ? 17.181 6.969 4.104 1.00 87.06 232 SER A N 1
ATOM 1907 C CA . SER A 1 232 ? 18.328 7.478 3.351 1.00 87.06 232 SER A CA 1
ATOM 1908 C C . SER A 1 232 ? 17.981 8.724 2.534 1.00 87.06 232 SER A C 1
ATOM 1910 O O . SER A 1 232 ? 18.888 9.354 2.005 1.00 87.06 232 SER A O 1
ATOM 1912 N N . ALA A 1 233 ? 16.700 9.104 2.439 1.00 88.25 233 ALA A N 1
ATOM 1913 C CA . ALA A 1 233 ? 16.275 10.312 1.737 1.00 88.25 233 ALA A CA 1
ATOM 1914 C C . ALA A 1 233 ? 16.532 11.597 2.541 1.00 88.25 233 ALA A C 1
ATOM 1916 O O . ALA A 1 233 ? 16.726 12.653 1.945 1.00 88.25 233 ALA A O 1
ATOM 1917 N N . ASP A 1 234 ? 16.555 11.531 3.878 1.00 84.62 234 ASP A N 1
ATOM 1918 C CA . ASP A 1 234 ? 16.613 12.719 4.744 1.00 84.62 234 ASP A CA 1
ATOM 1919 C C . ASP A 1 234 ? 17.794 13.670 4.455 1.00 84.62 234 ASP A C 1
ATOM 1921 O O . ASP A 1 234 ? 17.590 14.888 4.504 1.00 84.62 234 ASP A O 1
ATOM 1925 N N . PRO A 1 235 ? 19.023 13.193 4.164 1.00 89.50 235 PRO A N 1
ATOM 1926 C CA . PRO A 1 235 ? 20.121 14.068 3.750 1.00 89.50 235 PRO A CA 1
ATOM 1927 C C . PRO A 1 235 ? 19.827 14.794 2.433 1.00 89.50 235 PRO A C 1
ATOM 1929 O O . PRO A 1 235 ? 19.983 16.009 2.373 1.00 89.50 235 PRO A O 1
ATOM 1932 N N . PHE A 1 236 ? 19.296 14.096 1.422 1.00 94.00 236 PHE A N 1
ATOM 1933 C CA . PHE A 1 236 ? 18.908 14.704 0.144 1.00 94.00 236 PHE A CA 1
ATOM 1934 C C . PHE A 1 236 ? 17.821 15.759 0.330 1.00 94.00 236 PHE A C 1
ATOM 1936 O O . PHE A 1 236 ? 17.958 16.865 -0.178 1.00 94.00 236 PHE A O 1
ATOM 1943 N N . LEU A 1 237 ? 16.778 15.472 1.115 1.00 88.19 237 LEU A N 1
ATOM 1944 C CA . LEU A 1 237 ? 15.711 16.442 1.386 1.00 88.19 237 LEU A CA 1
ATOM 1945 C C . LEU A 1 237 ? 16.256 17.721 2.039 1.00 88.19 237 LEU A C 1
ATOM 1947 O O . LEU A 1 237 ? 15.843 18.824 1.683 1.00 88.19 237 LEU A O 1
ATOM 1951 N N . ARG A 1 238 ? 17.202 17.591 2.978 1.00 82.19 238 ARG A N 1
ATOM 1952 C CA . ARG A 1 238 ? 17.865 18.740 3.612 1.00 82.19 238 ARG A CA 1
ATOM 1953 C C . ARG A 1 238 ? 18.705 19.536 2.619 1.00 82.19 238 ARG A C 1
ATOM 1955 O O . ARG A 1 238 ? 18.525 20.749 2.548 1.00 82.19 238 ARG A O 1
ATOM 1962 N N . SER A 1 239 ? 19.548 18.876 1.829 1.00 91.94 239 SER A N 1
ATOM 1963 C CA . SER A 1 239 ? 20.387 19.546 0.829 1.00 91.94 239 SER A CA 1
ATOM 1964 C C . SER A 1 239 ? 19.558 20.236 -0.259 1.00 91.94 239 SER A C 1
ATOM 1966 O O . SER A 1 239 ? 19.884 21.351 -0.653 1.00 91.94 239 SER A O 1
ATOM 1968 N N . LEU A 1 240 ? 18.445 19.635 -0.695 1.00 92.06 240 LEU A N 1
ATOM 1969 C CA . LEU A 1 240 ? 17.508 20.257 -1.638 1.00 92.06 240 LEU A CA 1
ATOM 1970 C C . LEU A 1 240 ? 16.838 21.502 -1.038 1.00 92.06 240 LEU A C 1
ATOM 1972 O O . LEU A 1 240 ? 16.763 22.520 -1.718 1.00 92.06 240 LEU A O 1
ATOM 1976 N N . ASN A 1 241 ? 16.419 21.457 0.236 1.00 82.69 241 ASN A N 1
ATOM 1977 C CA . ASN A 1 241 ? 15.875 22.631 0.934 1.00 82.69 241 ASN A CA 1
ATOM 1978 C C . ASN A 1 241 ? 16.910 23.756 1.061 1.00 82.69 241 ASN A C 1
ATOM 1980 O O . ASN A 1 241 ? 16.592 24.903 0.782 1.00 82.69 241 ASN A O 1
ATOM 1984 N N . MET A 1 242 ? 18.149 23.440 1.456 1.00 85.88 242 MET A N 1
ATOM 1985 C CA . MET A 1 242 ? 19.233 24.432 1.538 1.00 85.88 242 MET A CA 1
ATOM 1986 C C . MET A 1 242 ? 19.572 25.033 0.171 1.00 85.88 242 MET A C 1
ATOM 1988 O O . MET A 1 242 ? 20.068 26.154 0.086 1.00 85.88 242 MET A O 1
ATOM 1992 N N . ALA A 1 243 ? 19.312 24.281 -0.898 1.00 90.75 243 ALA A N 1
ATOM 1993 C CA . ALA A 1 243 ? 19.469 24.724 -2.267 1.00 90.75 243 ALA A CA 1
ATOM 1994 C C . ALA A 1 243 ? 18.179 25.325 -2.871 1.00 90.75 243 ALA A C 1
ATOM 1996 O O . ALA A 1 243 ? 18.137 25.535 -4.085 1.00 90.75 243 ALA A O 1
ATOM 1997 N N . ASP A 1 244 ? 17.137 25.610 -2.086 1.00 88.75 244 ASP A N 1
ATOM 1998 C CA . ASP A 1 244 ? 15.854 26.138 -2.581 1.00 88.75 244 ASP A CA 1
ATOM 1999 C C . ASP A 1 244 ? 15.299 25.359 -3.798 1.00 88.75 244 ASP A C 1
ATOM 2001 O O . ASP A 1 244 ? 14.656 25.918 -4.691 1.00 88.75 244 ASP A O 1
ATOM 2005 N N . ILE A 1 245 ? 15.575 24.050 -3.867 1.00 91.88 245 ILE A N 1
ATOM 2006 C CA . ILE A 1 245 ? 15.118 23.174 -4.946 1.00 91.88 245 ILE A CA 1
ATOM 2007 C C . ILE A 1 245 ? 13.760 22.592 -4.544 1.00 91.88 245 ILE A C 1
ATOM 2009 O O . ILE A 1 245 ? 13.675 21.897 -3.526 1.00 91.88 245 ILE A O 1
ATOM 2013 N N . PRO A 1 246 ? 12.690 22.812 -5.331 1.00 85.69 246 PRO A N 1
ATOM 2014 C CA . PRO A 1 246 ? 11.398 22.206 -5.056 1.00 85.69 246 PRO A CA 1
ATOM 2015 C C . PRO A 1 246 ? 11.490 20.688 -5.224 1.00 85.69 246 PRO A C 1
ATOM 2017 O O . PRO A 1 246 ? 12.007 20.187 -6.222 1.00 85.69 246 PRO A O 1
ATOM 2020 N N . TRP A 1 247 ? 10.952 19.953 -4.256 1.00 88.31 247 TRP A N 1
ATOM 2021 C CA . TRP A 1 247 ? 10.962 18.495 -4.261 1.00 88.31 247 TRP A CA 1
ATOM 2022 C C . TRP A 1 247 ? 9.607 17.921 -3.858 1.00 88.31 247 TRP A C 1
ATOM 2024 O O . TRP A 1 247 ? 8.823 18.533 -3.129 1.00 88.31 247 TRP A O 1
ATOM 2034 N N . PHE A 1 248 ? 9.356 16.700 -4.320 1.00 83.19 248 PHE A N 1
ATOM 2035 C CA . PHE A 1 248 ? 8.223 15.879 -3.922 1.00 83.19 248 PHE A CA 1
ATOM 2036 C C . PHE A 1 248 ? 8.740 14.531 -3.414 1.00 83.19 248 PHE A C 1
ATOM 2038 O O . PHE A 1 248 ? 9.588 13.914 -4.053 1.00 83.19 248 PHE A O 1
ATOM 2045 N N . PHE A 1 249 ? 8.245 14.082 -2.258 1.00 82.25 249 PHE A N 1
ATOM 2046 C CA . PHE A 1 249 ? 8.633 12.803 -1.662 1.00 82.25 249 PHE A CA 1
ATOM 2047 C C . PHE A 1 249 ? 7.431 11.862 -1.617 1.00 82.25 249 PHE A C 1
ATOM 2049 O O . PHE A 1 249 ? 6.475 12.091 -0.872 1.00 82.25 249 PHE A O 1
ATOM 2056 N N . SER A 1 250 ? 7.490 10.790 -2.405 1.00 67.19 250 SER A N 1
ATOM 2057 C CA . SER A 1 250 ? 6.488 9.727 -2.434 1.00 67.19 250 SER A CA 1
ATOM 2058 C C . SER A 1 250 ? 6.675 8.795 -1.230 1.00 67.19 250 SER A C 1
ATOM 2060 O O . SER A 1 250 ? 7.352 7.775 -1.309 1.00 67.19 250 SER A O 1
ATOM 2062 N N . GLY A 1 251 ? 6.097 9.169 -0.089 1.00 62.88 251 GLY A N 1
ATOM 2063 C CA . GLY A 1 251 ? 6.167 8.401 1.158 1.00 62.88 251 GLY A CA 1
ATOM 2064 C C . GLY A 1 251 ? 5.014 8.751 2.095 1.00 62.88 251 GLY A C 1
ATOM 2065 O O . GLY A 1 251 ? 5.223 9.300 3.176 1.00 62.88 251 GLY A O 1
ATOM 2066 N N . ASN A 1 252 ? 3.780 8.488 1.656 1.00 55.25 252 ASN A N 1
ATOM 2067 C CA . ASN A 1 252 ? 2.557 8.886 2.367 1.00 55.25 252 ASN A CA 1
ATOM 2068 C C . ASN A 1 252 ? 2.213 8.028 3.594 1.00 55.25 252 ASN A C 1
ATOM 2070 O O . ASN A 1 252 ? 1.343 8.434 4.364 1.00 55.25 252 ASN A O 1
ATOM 2074 N N . GLU A 1 253 ? 2.895 6.901 3.837 1.00 56.50 253 GLU A N 1
ATOM 2075 C CA . GLU A 1 253 ? 2.678 6.098 5.056 1.00 56.50 253 GLU A CA 1
ATOM 2076 C C . GLU A 1 253 ? 2.852 6.943 6.327 1.00 56.50 253 GLU A C 1
ATOM 2078 O O . GLU A 1 253 ? 2.141 6.762 7.312 1.00 56.50 253 GLU A O 1
ATOM 2083 N N . GLY A 1 254 ? 3.726 7.953 6.280 1.00 63.94 254 GLY A N 1
ATOM 2084 C CA . GLY A 1 254 ? 3.927 8.859 7.401 1.00 63.94 254 GLY A CA 1
ATOM 2085 C C . GLY A 1 254 ? 2.799 9.868 7.627 1.00 63.94 254 GLY A C 1
ATOM 2086 O O . GLY A 1 254 ? 2.693 10.354 8.749 1.00 63.94 254 GLY A O 1
ATOM 2087 N N . LEU A 1 255 ? 1.992 10.222 6.613 1.00 81.44 255 LEU A N 1
ATOM 2088 C CA . LEU A 1 255 ? 0.987 11.291 6.730 1.00 81.44 255 LEU A CA 1
ATOM 2089 C C . LEU A 1 255 ? -0.192 10.846 7.600 1.00 81.44 255 LEU A C 1
ATOM 2091 O O . LEU A 1 255 ? -0.514 11.523 8.570 1.00 81.44 255 LEU A O 1
ATOM 2095 N N . TYR A 1 256 ? -0.776 9.683 7.302 1.00 84.50 256 TYR A N 1
ATOM 2096 C CA . TYR A 1 256 ? -1.908 9.115 8.048 1.00 84.50 256 TYR A CA 1
ATOM 2097 C C . TYR A 1 256 ? -1.570 8.799 9.512 1.00 84.50 256 TYR A C 1
ATOM 2099 O O . TYR A 1 256 ? -2.445 8.800 10.376 1.00 84.50 256 TYR A O 1
ATOM 2107 N N . LEU A 1 257 ? -0.286 8.567 9.801 1.00 81.31 257 LEU A N 1
ATOM 2108 C CA . LEU A 1 257 ? 0.214 8.333 11.153 1.00 81.31 257 LEU A CA 1
ATOM 2109 C C . LEU A 1 257 ? 0.431 9.623 11.953 1.00 81.31 257 LEU A C 1
ATOM 2111 O O . LEU A 1 257 ? 0.576 9.539 13.177 1.00 81.31 257 LEU A O 1
ATOM 2115 N N . ARG A 1 258 ? 0.456 10.804 11.318 1.00 86.62 258 ARG A N 1
ATOM 2116 C CA . ARG A 1 258 ? 0.607 12.073 12.045 1.00 86.62 258 ARG A CA 1
ATOM 2117 C C . ARG A 1 258 ? -0.579 12.300 12.970 1.00 86.62 258 ARG A C 1
ATOM 2119 O O . ARG A 1 258 ? -1.712 11.981 12.626 1.00 86.62 258 ARG A O 1
ATOM 2126 N N . GLU A 1 259 ? -0.301 12.842 14.148 1.00 88.44 259 GLU A N 1
ATOM 2127 C CA . GLU A 1 259 ? -1.290 13.064 15.205 1.00 88.44 259 GLU A CA 1
ATOM 2128 C C . GLU A 1 259 ? -2.476 13.894 14.695 1.00 88.44 259 GLU A C 1
ATOM 2130 O O . GLU A 1 259 ? -3.627 13.496 14.855 1.00 88.44 259 GLU A O 1
ATOM 2135 N N . GLU A 1 260 ? -2.188 14.998 14.005 1.00 90.69 260 GLU A N 1
ATOM 2136 C CA . GLU A 1 260 ? -3.181 15.895 13.428 1.00 90.69 260 GLU A CA 1
ATOM 2137 C C . GLU A 1 260 ? -4.041 15.192 12.374 1.00 90.69 260 GLU A C 1
ATOM 2139 O O . GLU A 1 260 ? -5.257 15.310 12.416 1.00 90.69 260 GLU A O 1
ATOM 2144 N N . VAL A 1 261 ? -3.453 14.383 11.490 1.00 91.88 261 VAL A N 1
ATOM 2145 C CA . VAL A 1 261 ? -4.205 13.665 10.447 1.00 91.88 261 VAL A CA 1
ATOM 2146 C C . VAL A 1 261 ? -5.038 12.536 11.052 1.00 91.88 261 VAL A C 1
ATOM 2148 O O . VAL A 1 261 ? -6.200 12.359 10.692 1.00 91.88 261 VAL A O 1
ATOM 2151 N N . ARG A 1 262 ? -4.488 11.804 12.026 1.00 91.12 262 ARG A N 1
ATOM 2152 C CA . ARG A 1 262 ? -5.206 10.756 12.761 1.00 91.12 262 ARG A CA 1
ATOM 2153 C C . ARG A 1 262 ? -6.398 11.323 13.518 1.00 91.12 262 ARG A C 1
ATOM 2155 O O . ARG A 1 262 ? -7.443 10.680 13.549 1.00 91.12 262 ARG A O 1
ATOM 2162 N N . PHE A 1 263 ? -6.266 12.519 14.087 1.00 93.12 263 PHE A N 1
ATOM 2163 C CA . PHE A 1 263 ? -7.374 13.241 14.702 1.00 93.12 263 PHE A CA 1
ATOM 2164 C C . PHE A 1 263 ? -8.481 13.547 13.683 1.00 93.12 263 PHE A C 1
ATOM 2166 O O . PHE A 1 263 ? -9.637 13.209 13.935 1.00 93.12 263 PHE A O 1
ATOM 2173 N N . LEU A 1 264 ? -8.136 14.093 12.512 1.00 94.31 264 LEU A N 1
ATOM 2174 C CA . LEU A 1 264 ? -9.114 14.378 11.453 1.00 94.31 264 LEU A CA 1
ATOM 2175 C C . LEU A 1 264 ? -9.824 13.110 10.959 1.00 94.31 264 LEU A C 1
ATOM 2177 O O . LEU A 1 264 ? -11.037 13.109 10.770 1.00 94.31 264 LEU A O 1
ATOM 2181 N N . ILE A 1 265 ? -9.090 12.008 10.809 1.00 93.50 265 ILE A N 1
ATOM 2182 C CA . ILE A 1 265 ? -9.659 10.707 10.431 1.00 93.50 265 ILE A CA 1
ATOM 2183 C C . ILE A 1 265 ? -10.547 10.150 11.539 1.00 93.50 265 ILE A C 1
ATOM 2185 O O . ILE A 1 265 ? -11.613 9.619 11.248 1.00 93.50 265 ILE A O 1
ATOM 2189 N N . SER A 1 266 ? -10.137 10.284 12.800 1.00 94.56 266 SER A N 1
ATOM 2190 C CA . SER A 1 266 ? -10.927 9.838 13.952 1.00 94.56 266 SER A CA 1
ATOM 2191 C C . SER A 1 266 ? -12.253 10.591 14.029 1.00 94.56 266 SER A C 1
ATOM 2193 O O . SER A 1 266 ? -13.285 9.965 14.253 1.00 94.56 266 SER A O 1
ATOM 2195 N N . PHE A 1 267 ? -12.247 11.900 13.757 1.00 95.31 267 PHE A N 1
ATOM 2196 C CA . PHE A 1 267 ? -13.464 12.697 13.600 1.00 95.31 267 PHE A CA 1
ATOM 2197 C C . PHE A 1 267 ? -14.346 12.164 12.462 1.00 95.31 267 PHE A C 1
ATOM 2199 O O . PHE A 1 267 ? -15.484 11.780 12.712 1.00 95.31 267 PHE A O 1
ATOM 2206 N N . LEU A 1 268 ? -13.816 12.058 11.237 1.00 94.81 268 LEU A N 1
ATOM 2207 C CA . LEU A 1 268 ? -14.589 11.591 10.077 1.00 94.81 268 LEU A CA 1
ATOM 2208 C C . LEU A 1 268 ? -15.178 10.188 10.284 1.00 94.81 268 LEU A C 1
ATOM 2210 O O . LEU A 1 268 ? -16.330 9.943 9.940 1.00 94.81 268 LEU A O 1
ATOM 2214 N N . ARG A 1 269 ? -14.407 9.270 10.878 1.00 94.50 269 ARG A N 1
ATOM 2215 C CA . ARG A 1 269 ? -14.868 7.914 11.206 1.00 94.50 269 ARG A CA 1
ATOM 2216 C C . ARG A 1 269 ? -15.946 7.919 12.278 1.00 94.50 269 ARG A C 1
ATOM 2218 O O . ARG A 1 269 ? -16.891 7.153 12.154 1.00 94.50 269 ARG A O 1
ATOM 2225 N N . SER A 1 270 ? -15.821 8.786 13.283 1.00 94.88 270 SER A N 1
ATOM 2226 C CA . SER A 1 270 ? -16.843 8.939 14.322 1.00 94.88 270 SER A CA 1
ATOM 2227 C C . SER A 1 270 ? -18.143 9.486 13.740 1.00 94.88 270 SER A C 1
ATOM 2229 O O . SER A 1 270 ? -19.205 9.041 14.139 1.00 94.88 270 SER A O 1
ATOM 2231 N N . VAL A 1 271 ? -18.075 10.409 12.774 1.00 94.75 271 VAL A N 1
ATOM 2232 C CA . VAL A 1 271 ? -19.262 10.935 12.077 1.00 94.75 271 VAL A CA 1
ATOM 2233 C C . VAL A 1 271 ? -19.906 9.861 11.194 1.00 94.75 271 VAL A C 1
ATOM 2235 O O . VAL A 1 271 ? -21.124 9.736 11.165 1.00 94.75 271 VAL A O 1
ATOM 2238 N N . ALA A 1 272 ? -19.096 9.068 10.486 1.00 92.62 272 ALA A N 1
ATOM 2239 C CA . ALA A 1 272 ? -19.586 8.039 9.569 1.00 92.62 272 ALA A CA 1
ATOM 2240 C C . ALA A 1 272 ? -20.094 6.766 10.272 1.00 92.62 272 ALA A C 1
ATOM 2242 O O . ALA A 1 272 ? -20.926 6.050 9.717 1.00 92.62 272 ALA A O 1
ATOM 2243 N N . ASN A 1 273 ? -19.563 6.437 11.453 1.00 91.75 273 ASN A N 1
ATOM 2244 C CA . ASN A 1 273 ? -19.915 5.234 12.200 1.00 91.75 273 ASN A CA 1
ATOM 2245 C C . ASN A 1 273 ? -19.817 5.461 13.717 1.00 91.75 273 ASN A C 1
ATOM 2247 O O . ASN A 1 273 ? -18.733 5.381 14.301 1.00 91.75 273 ASN A O 1
ATOM 2251 N N . PHE A 1 274 ? -20.970 5.643 14.363 1.00 91.62 274 PHE A N 1
ATOM 2252 C CA . PHE A 1 274 ? -21.071 5.836 15.814 1.00 91.62 274 PHE A CA 1
ATOM 2253 C C . PHE A 1 274 ? -20.627 4.622 16.645 1.00 91.62 274 PHE A C 1
ATOM 2255 O O . PHE A 1 274 ? -20.271 4.779 17.812 1.00 91.62 274 PHE A O 1
ATOM 2262 N N . ASP A 1 275 ? -20.571 3.423 16.061 1.00 88.94 275 ASP A N 1
ATOM 2263 C CA . ASP A 1 275 ? -20.111 2.222 16.763 1.00 88.94 275 ASP A CA 1
ATOM 2264 C C . ASP A 1 275 ? -18.582 2.038 16.732 1.00 88.94 275 ASP A C 1
ATOM 2266 O O . ASP A 1 275 ? -18.049 1.123 17.367 1.00 88.94 275 ASP A O 1
ATOM 2270 N N . ASP A 1 276 ? -17.834 2.913 16.044 1.00 90.75 276 ASP A N 1
ATOM 2271 C CA . ASP A 1 276 ? -16.366 2.906 16.051 1.00 90.75 276 ASP A CA 1
ATOM 2272 C C . ASP A 1 276 ? -15.807 3.527 17.347 1.00 90.75 276 ASP A C 1
ATOM 2274 O O . ASP A 1 276 ? -15.289 4.646 17.372 1.00 90.75 276 ASP A O 1
ATOM 2278 N N . SER A 1 277 ? -15.883 2.769 18.445 1.00 91.94 277 SER A N 1
ATOM 2279 C CA . SER A 1 277 ? -15.418 3.201 19.772 1.00 91.94 277 SER A CA 1
ATOM 2280 C C . SER A 1 277 ? -13.942 3.620 19.807 1.00 91.94 277 SER A C 1
ATOM 2282 O O . SER A 1 277 ? -13.572 4.460 20.621 1.00 91.94 277 SER A O 1
ATOM 2284 N N . VAL A 1 278 ? -13.086 3.061 18.942 1.00 90.56 278 VAL A N 1
ATOM 2285 C CA . VAL A 1 278 ? -11.649 3.396 18.899 1.00 90.56 278 VAL A CA 1
ATOM 2286 C C . VAL A 1 278 ? -11.441 4.782 18.296 1.00 90.56 278 VAL A C 1
ATOM 2288 O O . VAL A 1 278 ? -10.735 5.614 18.868 1.00 90.56 278 VAL A O 1
ATOM 2291 N N . SER A 1 279 ? -12.082 5.054 17.159 1.00 92.75 279 SER A N 1
ATOM 2292 C CA . SER A 1 279 ? -12.037 6.379 16.535 1.00 92.75 279 SER A CA 1
ATOM 2293 C C . SER A 1 279 ? -12.684 7.421 17.444 1.00 92.75 279 SER A C 1
ATOM 2295 O O . SER A 1 279 ? -12.125 8.499 17.640 1.00 92.75 279 SER A O 1
ATOM 2297 N N . PHE A 1 280 ? -13.799 7.067 18.083 1.00 93.94 280 PHE A N 1
ATOM 2298 C CA . PHE A 1 280 ? -14.503 7.959 18.994 1.00 93.94 280 PHE A CA 1
ATOM 2299 C C . PHE A 1 280 ? -13.703 8.268 20.271 1.00 93.94 280 PHE A C 1
ATOM 2301 O O . PHE A 1 280 ? -13.687 9.411 20.735 1.00 93.94 280 PHE A O 1
ATOM 2308 N N . TYR A 1 281 ? -12.942 7.298 20.790 1.00 93.50 281 TYR A N 1
ATOM 2309 C CA . TYR A 1 281 ? -11.978 7.513 21.873 1.00 93.50 281 TYR A CA 1
ATOM 2310 C C . TYR A 1 281 ? -10.908 8.544 21.477 1.00 93.50 281 TYR A C 1
ATOM 2312 O O . TYR A 1 281 ? -10.683 9.523 22.193 1.00 93.50 281 TYR A O 1
ATOM 2320 N N . HIS A 1 282 ? -10.279 8.371 20.309 1.00 92.19 282 HIS A N 1
ATOM 2321 C CA . HIS A 1 282 ? -9.254 9.297 19.811 1.00 92.19 282 HIS A CA 1
ATOM 2322 C C . HIS A 1 282 ? -9.805 10.693 19.494 1.00 92.19 282 HIS A C 1
ATOM 2324 O O . HIS A 1 282 ? -9.110 11.695 19.671 1.00 92.19 282 HIS A O 1
ATOM 2330 N N . PHE A 1 283 ? -11.057 10.773 19.054 1.00 93.81 283 PHE A N 1
ATOM 2331 C CA . PHE A 1 283 ? -11.758 12.033 18.854 1.00 93.81 283 PHE A CA 1
ATOM 2332 C C . PHE A 1 283 ? -12.002 12.767 20.182 1.00 93.81 283 PHE A C 1
ATOM 2334 O O . PHE A 1 283 ? -11.715 13.960 20.292 1.00 93.81 283 PHE A O 1
ATOM 2341 N N . SER A 1 284 ? -12.438 12.047 21.216 1.00 94.38 284 SER A N 1
ATOM 2342 C CA . SER A 1 284 ? -12.788 12.615 22.527 1.00 94.38 284 SER A CA 1
ATOM 2343 C C . SER A 1 284 ? -11.572 13.099 23.332 1.00 94.38 284 SER A C 1
ATOM 2345 O O . SER A 1 284 ? -11.644 14.120 24.015 1.00 94.38 284 SER A O 1
ATOM 2347 N N . ILE A 1 285 ? -10.429 12.411 23.224 1.00 93.88 285 ILE A N 1
ATOM 2348 C CA . ILE A 1 285 ? -9.162 12.831 23.861 1.00 93.88 285 ILE A CA 1
ATOM 2349 C C . ILE A 1 285 ? -8.449 13.958 23.093 1.00 93.88 285 ILE A C 1
ATOM 2351 O O . ILE A 1 285 ? -7.454 14.509 23.560 1.00 93.88 285 ILE A O 1
ATOM 2355 N N . SER A 1 286 ? -8.920 14.289 21.888 1.00 90.69 286 SER A N 1
ATOM 2356 C CA . SER A 1 286 ? -8.227 15.214 20.994 1.00 90.69 286 SER A CA 1
ATOM 2357 C C . SER A 1 286 ? -7.965 16.588 21.630 1.00 90.69 286 SER A C 1
ATOM 2359 O O . SER A 1 286 ? -8.692 17.008 22.536 1.00 90.69 286 SER A O 1
ATOM 2361 N N . PRO A 1 287 ? -7.004 17.367 21.097 1.00 85.50 287 PRO A N 1
ATOM 2362 C CA . PRO A 1 287 ? -6.717 18.720 21.578 1.00 85.50 287 PRO A CA 1
ATOM 2363 C C . PRO A 1 287 ? -7.904 19.703 21.555 1.00 85.50 287 PRO A C 1
ATOM 2365 O O . PRO A 1 287 ? -7.765 20.822 22.060 1.00 85.50 287 PRO A O 1
ATOM 2368 N N . THR A 1 288 ? -9.020 19.338 20.915 1.00 89.50 288 THR A N 1
ATOM 2369 C CA . THR A 1 288 ? -10.277 20.098 20.881 1.00 89.50 288 THR A CA 1
ATOM 2370 C C . THR A 1 288 ? -11.143 19.824 22.110 1.00 89.50 288 THR A C 1
ATOM 2372 O O . THR A 1 288 ? -11.637 20.764 22.730 1.00 89.50 288 THR A O 1
ATOM 2375 N N . TYR A 1 289 ? -11.321 18.549 22.471 1.00 92.38 289 TYR A N 1
ATOM 2376 C CA . TYR A 1 289 ? -12.253 18.148 23.528 1.00 92.38 289 TYR A CA 1
ATOM 2377 C C . TYR A 1 289 ? -11.575 17.908 24.870 1.00 92.38 289 TYR A C 1
ATOM 2379 O O . TYR A 1 289 ? -12.139 18.306 25.886 1.00 92.38 289 TYR A O 1
ATOM 2387 N N . GLN A 1 290 ? -10.363 17.344 24.854 1.00 93.00 290 GLN A N 1
ATOM 2388 C CA . GLN A 1 290 ? -9.505 17.132 26.023 1.00 93.00 290 GLN A CA 1
ATOM 2389 C C . GLN A 1 290 ? -10.192 16.360 27.161 1.00 93.00 290 GLN A C 1
ATOM 2391 O O . GLN A 1 290 ? -9.969 16.652 28.336 1.00 93.00 290 GLN A O 1
ATOM 2396 N N . LEU A 1 291 ? -11.032 15.372 26.829 1.00 95.06 291 LEU A N 1
ATOM 2397 C CA . LEU A 1 291 ? -11.641 14.518 27.846 1.00 95.06 291 LEU A CA 1
ATOM 2398 C C . LEU A 1 291 ? -10.554 13.734 28.593 1.00 95.06 291 LEU A C 1
ATOM 2400 O O . LEU A 1 291 ? -9.620 13.205 27.982 1.00 95.06 291 LEU A O 1
ATOM 2404 N N . SER A 1 292 ? -10.671 13.667 29.920 1.00 95.50 292 SER A N 1
ATOM 2405 C CA . SER A 1 292 ? -9.655 13.033 30.756 1.00 95.50 292 SER A CA 1
ATOM 2406 C C . SER A 1 292 ? -9.519 11.541 30.424 1.00 95.50 292 SER A C 1
ATOM 2408 O O . SER A 1 292 ? -10.506 10.832 30.213 1.00 95.50 292 SER A O 1
ATOM 2410 N N . VAL A 1 293 ? -8.279 11.038 30.410 1.00 93.62 293 VAL A N 1
ATOM 2411 C CA . VAL A 1 293 ? -8.005 9.608 30.164 1.00 93.62 293 VAL A CA 1
ATOM 2412 C C . VAL A 1 293 ? -8.714 8.734 31.199 1.00 93.62 293 VAL A C 1
ATOM 2414 O O . VAL A 1 293 ? -9.193 7.653 30.861 1.00 93.62 293 VAL A O 1
ATOM 2417 N N . ARG A 1 294 ? -8.821 9.211 32.447 1.00 95.00 294 ARG A N 1
ATOM 2418 C CA . ARG A 1 294 ? -9.533 8.520 33.526 1.00 95.00 294 ARG A CA 1
ATOM 2419 C C . ARG A 1 294 ? -11.006 8.316 33.168 1.00 95.00 294 ARG A C 1
ATOM 2421 O O . ARG A 1 294 ? -11.454 7.174 33.145 1.00 95.00 294 ARG A O 1
ATOM 2428 N N . ASP A 1 295 ? -11.728 9.389 32.849 1.00 95.25 295 ASP A N 1
ATOM 2429 C CA . ASP A 1 295 ? -13.170 9.323 32.574 1.00 95.25 295 ASP A CA 1
ATOM 2430 C C . ASP A 1 295 ? -13.466 8.513 31.303 1.00 95.25 295 ASP A C 1
ATOM 2432 O O . ASP A 1 295 ? -14.385 7.692 31.278 1.00 95.25 295 ASP A O 1
ATOM 2436 N N . LEU A 1 296 ? -12.627 8.660 30.271 1.00 94.00 296 LEU A N 1
ATOM 2437 C CA . LEU A 1 296 ? -12.692 7.830 29.066 1.00 94.00 296 LEU A CA 1
ATOM 2438 C C . LEU A 1 296 ? -12.505 6.344 29.374 1.00 94.00 296 LEU A C 1
ATOM 2440 O O . LEU A 1 296 ? -13.248 5.511 28.859 1.00 94.00 296 LEU A O 1
ATOM 2444 N N . THR A 1 297 ? -11.521 6.005 30.209 1.00 93.19 297 THR A N 1
ATOM 2445 C CA . THR A 1 297 ? -11.229 4.613 30.574 1.00 93.19 297 THR A CA 1
ATOM 2446 C C . THR A 1 297 ? -12.390 3.994 31.350 1.00 93.19 297 THR A C 1
ATOM 2448 O O . THR A 1 297 ? -12.755 2.850 31.082 1.00 93.19 297 THR A O 1
ATOM 2451 N N . LEU A 1 298 ? -13.016 4.748 32.260 1.00 94.81 298 LEU A N 1
ATOM 2452 C CA . LEU A 1 298 ? -14.225 4.317 32.971 1.00 94.81 298 LEU A CA 1
ATOM 2453 C C . LEU A 1 298 ? -15.360 3.986 31.994 1.00 94.81 298 LEU A C 1
ATOM 2455 O O . LEU A 1 298 ? -15.879 2.865 32.001 1.00 94.81 298 LEU A O 1
ATOM 2459 N N . CYS A 1 299 ? -15.677 4.919 31.093 1.00 94.81 299 CYS A N 1
ATOM 2460 C CA . CYS A 1 299 ? -16.730 4.737 30.096 1.00 94.81 299 CYS A CA 1
ATOM 2461 C C . CYS A 1 299 ? -16.433 3.568 29.144 1.00 94.81 299 CYS A C 1
ATOM 2463 O O . CYS A 1 299 ? -17.315 2.765 28.843 1.00 94.81 299 CYS A O 1
ATOM 2465 N N . MET A 1 300 ? -15.183 3.427 28.696 1.00 92.31 300 MET A N 1
ATOM 2466 C CA . MET A 1 300 ? -14.762 2.367 27.777 1.00 92.31 300 MET A CA 1
ATOM 2467 C C . MET A 1 300 ? -14.798 0.981 28.435 1.00 92.31 300 MET A C 1
ATOM 2469 O O . MET A 1 300 ? -15.241 0.007 27.822 1.00 92.31 300 MET A O 1
ATOM 2473 N N . ASN A 1 301 ? -14.390 0.881 29.703 1.00 92.88 301 ASN A N 1
ATOM 2474 C CA . ASN A 1 301 ? -14.496 -0.355 30.475 1.00 92.88 301 ASN A CA 1
ATOM 2475 C C . ASN A 1 301 ? -15.957 -0.778 30.643 1.00 92.88 301 ASN A C 1
ATOM 2477 O O . ASN A 1 301 ? -16.276 -1.959 30.491 1.00 92.88 301 ASN A O 1
ATOM 2481 N N . TYR A 1 302 ? -16.848 0.176 30.919 1.00 94.38 302 TYR A N 1
ATOM 2482 C CA . TYR A 1 302 ? -18.281 -0.085 30.988 1.00 94.38 302 TYR A CA 1
ATOM 2483 C C . TYR A 1 302 ? -18.844 -0.560 29.642 1.00 94.38 302 TYR A C 1
ATOM 2485 O O . TYR A 1 302 ? -19.507 -1.599 29.582 1.00 94.38 302 TYR A O 1
ATOM 2493 N N . ALA A 1 303 ? -18.518 0.155 28.559 1.00 92.56 303 ALA A N 1
ATOM 2494 C CA . ALA A 1 303 ? -18.913 -0.180 27.193 1.00 92.56 303 ALA A CA 1
ATOM 2495 C C . ALA A 1 303 ? -18.518 -1.624 26.840 1.00 92.56 303 ALA A C 1
ATOM 2497 O O . ALA A 1 303 ? -19.355 -2.415 26.403 1.00 92.56 303 ALA A O 1
ATOM 2498 N N . SER A 1 304 ? -17.268 -2.000 27.133 1.00 89.12 304 SER A N 1
ATOM 2499 C CA . SER A 1 304 ? -16.740 -3.348 26.905 1.00 89.12 304 SER A CA 1
ATOM 2500 C C . SER A 1 304 ? -17.485 -4.417 27.717 1.00 89.12 304 SER A C 1
ATOM 2502 O O . SER A 1 304 ? -17.960 -5.400 27.147 1.00 89.12 304 SER A O 1
ATOM 2504 N N . ARG A 1 305 ? -17.684 -4.204 29.030 1.00 92.00 305 ARG A N 1
ATOM 2505 C CA . ARG A 1 305 ? -18.407 -5.154 29.904 1.00 92.00 305 ARG A CA 1
ATOM 2506 C C . ARG A 1 305 ? -19.854 -5.381 29.466 1.00 92.00 305 ARG A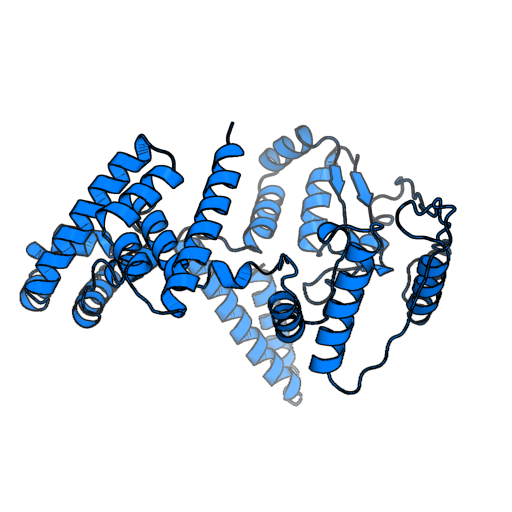 C 1
ATOM 2508 O O . ARG A 1 305 ? -20.368 -6.486 29.609 1.00 92.00 305 ARG A O 1
ATOM 2515 N N . ARG A 1 306 ? -20.521 -4.340 28.962 1.00 91.88 306 ARG A N 1
ATOM 2516 C CA . ARG A 1 306 ? -21.924 -4.395 28.524 1.00 91.88 306 ARG A CA 1
ATOM 2517 C C . ARG A 1 306 ? -22.086 -4.682 27.030 1.00 91.88 306 ARG A C 1
ATOM 2519 O O . ARG A 1 306 ? -23.220 -4.717 26.559 1.00 91.88 306 ARG A O 1
ATOM 2526 N N . ASN A 1 307 ? -20.989 -4.897 26.299 1.00 87.69 307 ASN A N 1
ATOM 2527 C CA . ASN A 1 307 ? -20.977 -5.081 24.846 1.00 87.69 307 ASN A CA 1
ATOM 2528 C C . ASN A 1 307 ? -21.754 -3.966 24.108 1.00 87.69 307 ASN A C 1
ATOM 2530 O O . ASN A 1 307 ? -22.595 -4.229 23.248 1.00 87.69 307 ASN A O 1
ATOM 2534 N N . ARG A 1 308 ? -21.500 -2.712 24.496 1.00 93.38 308 ARG A N 1
ATOM 2535 C CA . ARG A 1 308 ? -22.059 -1.490 23.897 1.00 93.38 308 ARG A CA 1
ATOM 2536 C C . ARG A 1 308 ? -20.943 -0.639 23.288 1.00 93.38 308 ARG A C 1
ATOM 2538 O O . ARG A 1 308 ? -19.779 -0.798 23.648 1.00 93.38 308 ARG A O 1
ATOM 2545 N N . SER A 1 309 ? -21.292 0.263 22.372 1.00 93.06 309 SER A N 1
ATOM 2546 C CA . SER A 1 309 ? -20.351 1.251 21.838 1.00 93.06 309 SER A CA 1
ATOM 2547 C C . SER A 1 309 ? -20.090 2.374 22.844 1.00 93.06 309 SER A C 1
ATOM 2549 O O . SER A 1 309 ? -20.905 2.647 23.728 1.00 93.06 309 SER A O 1
ATOM 2551 N N . LEU A 1 310 ? -18.939 3.040 22.719 1.00 94.75 310 LEU A N 1
ATOM 2552 C CA . LEU A 1 310 ? -18.604 4.187 23.565 1.00 94.75 310 LEU A CA 1
ATOM 2553 C C . LEU A 1 310 ? -19.592 5.345 23.349 1.00 94.75 310 LEU A C 1
ATOM 2555 O O . LEU A 1 310 ? -19.972 6.006 24.312 1.00 94.75 310 LEU A O 1
ATOM 2559 N N . PHE A 1 311 ? -20.066 5.526 22.112 1.00 95.25 311 PHE A N 1
ATOM 2560 C CA . PHE A 1 311 ? -21.131 6.474 21.788 1.00 95.25 311 PHE A CA 1
ATOM 2561 C C . PHE A 1 311 ? -22.398 6.206 22.607 1.00 95.25 311 PHE A C 1
ATOM 2563 O O . PHE A 1 311 ? -22.897 7.118 23.258 1.00 95.25 311 PHE A O 1
ATOM 2570 N N . TYR A 1 312 ? -22.865 4.950 22.670 1.00 94.75 312 TYR A N 1
ATOM 2571 C CA . TYR A 1 312 ? -24.028 4.586 23.487 1.00 94.75 312 TYR A CA 1
ATOM 2572 C C . TYR A 1 312 ? -23.852 4.996 24.954 1.00 94.75 312 TYR A C 1
ATOM 2574 O O . TYR A 1 312 ? -24.776 5.549 25.546 1.00 94.75 312 TYR A O 1
ATOM 2582 N N . VAL A 1 313 ? -22.676 4.737 25.535 1.00 95.56 313 VAL A N 1
ATOM 2583 C CA . VAL A 1 313 ? -22.386 5.089 26.933 1.00 95.56 313 VAL A CA 1
ATOM 2584 C C . VAL A 1 313 ? -22.427 6.600 27.138 1.00 95.56 313 VAL A C 1
ATOM 2586 O O . VAL A 1 313 ? -23.053 7.060 28.085 1.00 95.56 313 VAL A O 1
ATOM 2589 N N . PHE A 1 314 ? -21.821 7.370 26.234 1.00 95.50 314 PHE A N 1
ATOM 2590 C CA . PHE A 1 314 ? -21.835 8.831 26.300 1.00 95.50 314 PHE A CA 1
ATOM 2591 C C . PHE A 1 314 ? -23.257 9.395 26.181 1.00 95.50 314 PHE A C 1
ATOM 2593 O O . PHE A 1 314 ? -23.632 10.258 26.966 1.00 95.50 314 PHE A O 1
ATOM 2600 N N . SER A 1 315 ? -24.079 8.869 25.267 1.00 94.50 315 SER A N 1
ATOM 2601 C CA . SER A 1 315 ? -25.469 9.313 25.087 1.00 94.50 315 SER A CA 1
ATOM 2602 C C . SER A 1 315 ? -26.400 8.967 26.255 1.00 94.50 315 SER A C 1
ATOM 2604 O O . SER A 1 315 ? -27.467 9.561 26.367 1.00 94.50 315 SER A O 1
ATOM 2606 N N . HIS A 1 316 ? -26.031 8.003 27.104 1.00 94.38 316 HIS A N 1
ATOM 2607 C CA . HIS A 1 316 ? -26.862 7.526 28.217 1.00 94.38 316 HIS A CA 1
ATOM 2608 C C . HIS A 1 316 ? -26.180 7.708 29.576 1.00 94.38 316 HIS A C 1
ATOM 2610 O O . HIS A 1 316 ? -26.551 7.032 30.533 1.00 94.38 316 HIS A O 1
ATOM 2616 N N . LEU A 1 317 ? -25.189 8.599 29.680 1.00 92.69 317 LEU A N 1
ATOM 2617 C CA . LEU A 1 317 ? -24.350 8.726 30.872 1.00 92.69 317 LEU A CA 1
ATOM 2618 C C . LEU A 1 317 ? -25.172 8.990 32.147 1.00 92.69 317 LEU A C 1
ATOM 2620 O O . LEU A 1 317 ? -24.975 8.304 33.144 1.00 92.69 317 LEU A O 1
ATOM 2624 N N . SER A 1 318 ? -26.148 9.902 32.088 1.00 88.81 318 SER A N 1
ATOM 2625 C CA . SER A 1 318 ? -27.075 10.204 33.199 1.00 88.81 318 SER A CA 1
ATOM 2626 C C . SER A 1 318 ? -28.040 9.064 33.546 1.00 88.81 318 SER A C 1
ATOM 2628 O O . SER A 1 318 ? -28.746 9.124 34.541 1.00 88.81 318 SER A O 1
ATOM 2630 N N . GLY A 1 319 ? -28.137 8.037 32.700 1.00 88.50 319 GLY A N 1
ATOM 2631 C CA . GLY A 1 319 ? -28.939 6.839 32.953 1.00 88.50 319 GLY A CA 1
ATOM 2632 C C . GLY A 1 319 ? -28.131 5.680 33.540 1.00 88.50 319 GLY A C 1
ATOM 2633 O O . GLY A 1 319 ? -28.688 4.599 33.729 1.00 88.50 319 GLY A O 1
ATOM 2634 N N . ILE A 1 320 ? -26.828 5.867 33.783 1.00 91.62 320 ILE A N 1
ATOM 2635 C CA . ILE A 1 320 ? -25.908 4.835 34.274 1.00 91.62 320 ILE A CA 1
ATOM 2636 C C . ILE A 1 320 ? -25.363 5.291 35.637 1.00 91.62 320 ILE A C 1
ATOM 2638 O O . ILE A 1 320 ? -24.329 5.960 35.670 1.00 91.62 320 ILE A O 1
ATOM 2642 N N . PRO A 1 321 ? -26.004 4.911 36.762 1.00 88.94 321 PRO A N 1
ATOM 2643 C CA . PRO A 1 321 ? -25.630 5.397 38.097 1.00 88.94 321 PRO A CA 1
ATOM 2644 C C . PRO A 1 321 ? -24.149 5.176 38.434 1.00 88.94 321 PRO A C 1
ATOM 2646 O O . PRO A 1 321 ? -23.485 6.056 38.970 1.00 88.94 321 PRO A O 1
ATOM 2649 N N . GLU A 1 322 ? -23.610 4.020 38.031 1.00 89.31 322 GLU A N 1
ATOM 2650 C CA . GLU A 1 322 ? -22.215 3.618 38.261 1.00 89.31 322 GLU A CA 1
ATOM 2651 C C . GLU A 1 322 ? -21.206 4.589 37.622 1.00 89.31 322 GLU A C 1
ATOM 2653 O O . GLU A 1 322 ? -20.133 4.820 38.168 1.00 89.31 322 GLU A O 1
ATOM 2658 N N . LEU A 1 323 ? -21.530 5.152 36.454 1.00 90.50 323 LEU A N 1
ATOM 2659 C CA . LEU A 1 323 ? -20.665 6.111 35.761 1.00 90.50 323 LEU A CA 1
ATOM 2660 C C . LEU A 1 323 ? -21.008 7.550 36.121 1.00 90.50 323 LEU A C 1
ATOM 2662 O O . LEU A 1 323 ? -20.126 8.405 36.130 1.00 90.50 323 LEU A O 1
ATOM 2666 N N . GLU A 1 324 ? -22.277 7.824 36.404 1.00 87.31 324 GLU A N 1
ATOM 2667 C CA . GLU A 1 324 ? -22.733 9.153 36.765 1.00 87.31 324 GLU A CA 1
ATOM 2668 C C . GLU A 1 324 ? -22.036 9.657 38.034 1.00 87.31 324 GLU A C 1
ATOM 2670 O O . GLU A 1 324 ? -21.668 10.827 38.095 1.00 87.31 324 GLU A O 1
ATOM 2675 N N . GLU A 1 325 ? -21.790 8.805 39.024 1.00 87.62 325 GLU A N 1
ATOM 2676 C CA . GLU A 1 325 ? -21.071 9.214 40.237 1.00 87.62 325 GLU A CA 1
ATOM 2677 C C . GLU A 1 325 ? -19.549 9.309 40.034 1.00 87.62 325 GLU A C 1
ATOM 2679 O O . GLU A 1 325 ? -18.897 10.171 40.625 1.00 87.62 325 GLU A O 1
ATOM 2684 N N . GLU A 1 326 ? -18.962 8.451 39.191 1.00 92.75 326 GLU A N 1
ATOM 2685 C CA . GLU A 1 326 ? -17.503 8.339 39.063 1.00 92.75 326 GLU A CA 1
ATOM 2686 C C . GLU A 1 326 ? -16.868 9.283 38.028 1.00 92.75 326 GLU A C 1
ATOM 2688 O O . GLU A 1 326 ? -15.678 9.622 38.153 1.00 92.75 326 GLU A O 1
ATOM 2693 N N . VAL A 1 327 ? -17.621 9.677 36.996 1.00 94.00 327 VAL A N 1
ATOM 2694 C CA . VAL A 1 327 ? -17.159 10.594 35.945 1.00 94.00 327 VAL A CA 1
ATOM 2695 C C . VAL A 1 327 ? -17.190 12.030 36.460 1.00 94.00 327 VAL A C 1
ATOM 2697 O O . VAL A 1 327 ? -18.199 12.498 36.991 1.00 94.00 327 VAL A O 1
ATOM 2700 N N . SER A 1 328 ? -16.079 12.747 36.270 1.00 95.38 328 SER A N 1
ATOM 2701 C CA . SER A 1 328 ? -15.944 14.132 36.736 1.00 95.38 328 SER A CA 1
ATOM 2702 C C . SER A 1 328 ? -17.028 15.065 36.157 1.00 95.38 328 SER A C 1
ATOM 2704 O O . SER A 1 328 ? -17.454 14.869 35.013 1.00 95.38 328 SER A O 1
ATOM 2706 N N . PRO A 1 329 ? -17.475 16.108 36.887 1.00 94.38 329 PRO A N 1
ATOM 2707 C CA . PRO A 1 329 ? -18.421 17.101 36.360 1.00 94.38 329 PRO A CA 1
ATOM 2708 C C . PRO A 1 329 ? -17.938 17.769 35.062 1.00 94.38 329 PRO A C 1
ATOM 2710 O O . PRO A 1 329 ? -18.717 17.983 34.126 1.00 94.38 329 PRO A O 1
ATOM 2713 N N . GLU A 1 330 ? -16.636 18.047 34.970 1.00 94.69 330 GLU A N 1
ATOM 2714 C CA . GLU A 1 330 ? -15.988 18.553 33.761 1.00 94.69 330 GLU A CA 1
ATOM 2715 C C . GLU A 1 330 ? -16.071 17.527 32.625 1.00 94.69 330 GLU A C 1
ATOM 2717 O O . GLU A 1 330 ? -16.416 17.877 31.495 1.00 94.69 330 GLU A O 1
ATOM 2722 N N . GLY A 1 331 ? -15.818 16.251 32.931 1.00 94.50 331 GLY A N 1
ATOM 2723 C CA . GLY A 1 331 ? -15.942 15.137 31.998 1.00 94.50 331 GLY A CA 1
ATOM 2724 C C . GLY A 1 331 ? -17.349 15.012 31.420 1.00 94.50 331 GLY A C 1
ATOM 2725 O O . GLY A 1 331 ? -17.485 14.922 30.202 1.00 94.50 331 GLY A O 1
ATOM 2726 N N . LYS A 1 332 ? -18.392 15.104 32.256 1.00 95.38 332 LYS A N 1
ATOM 2727 C CA . LYS A 1 332 ? -19.799 15.104 31.810 1.00 95.38 332 LYS A CA 1
ATOM 2728 C C . LYS A 1 332 ? -20.078 16.238 30.823 1.00 95.38 332 LYS A C 1
ATOM 2730 O O . LYS A 1 332 ? -20.569 15.998 29.726 1.00 95.38 332 LYS A O 1
ATOM 2735 N N . THR A 1 333 ? -19.651 17.453 31.166 1.00 95.88 333 THR A N 1
ATOM 2736 C CA . THR A 1 333 ? -19.826 18.638 30.307 1.00 95.88 333 THR A CA 1
ATOM 2737 C C . THR A 1 333 ? -19.120 18.474 28.954 1.00 95.88 333 THR A C 1
ATOM 2739 O O . THR A 1 333 ? -19.640 18.871 27.908 1.00 95.88 333 THR A O 1
ATOM 2742 N N . ILE A 1 334 ? -17.921 17.882 28.950 1.00 95.62 334 ILE A N 1
ATOM 2743 C CA . ILE A 1 334 ? -17.178 17.596 27.718 1.00 95.62 334 ILE A CA 1
ATOM 2744 C C . ILE A 1 334 ? -17.882 16.509 26.900 1.00 95.62 334 ILE A C 1
ATOM 2746 O O . ILE A 1 334 ? -17.989 16.672 25.686 1.00 95.62 334 ILE A O 1
ATOM 2750 N N . ILE A 1 335 ? -18.364 15.437 27.535 1.00 95.88 335 ILE A N 1
ATOM 2751 C CA . ILE A 1 335 ? -19.096 14.341 26.884 1.00 95.88 335 ILE A CA 1
ATOM 2752 C C . ILE A 1 335 ? -20.354 14.870 26.186 1.00 95.88 335 ILE A C 1
ATOM 2754 O O . ILE A 1 335 ? -20.554 14.583 25.005 1.00 95.88 335 ILE A O 1
ATOM 2758 N N . ASP A 1 336 ? -21.137 15.714 26.860 1.00 95.19 336 ASP A N 1
ATOM 2759 C CA . ASP A 1 336 ? -22.336 16.330 26.280 1.00 95.19 336 ASP A CA 1
ATOM 2760 C C . ASP A 1 336 ? -21.995 17.166 25.043 1.00 95.19 336 ASP A C 1
ATOM 2762 O O . ASP A 1 336 ? -22.654 17.076 24.003 1.00 95.19 336 ASP A O 1
ATOM 2766 N N . ARG A 1 337 ? -20.909 17.948 25.119 1.00 95.00 337 ARG A N 1
ATOM 2767 C CA . ARG A 1 337 ? -20.410 18.725 23.979 1.00 95.00 337 ARG A CA 1
ATOM 2768 C C . ARG A 1 337 ? -19.964 17.820 22.828 1.00 95.00 337 ARG A C 1
ATOM 2770 O O . ARG A 1 337 ? -20.296 18.114 21.686 1.00 95.00 337 ARG A O 1
ATOM 2777 N N . VAL A 1 338 ? -19.238 16.734 23.108 1.00 94.94 338 VAL A N 1
ATOM 2778 C CA . VAL A 1 338 ? -18.797 15.762 22.091 1.00 94.94 338 VAL A CA 1
ATOM 2779 C C . VAL A 1 338 ? -20.000 15.165 21.360 1.00 94.94 338 VAL A C 1
ATOM 2781 O O . VAL A 1 338 ? -19.996 15.126 20.132 1.00 94.94 338 VAL A O 1
ATOM 2784 N N . ILE A 1 339 ? -21.026 14.718 22.090 1.00 95.50 339 ILE A N 1
ATOM 2785 C CA . ILE A 1 339 ? -22.224 14.101 21.503 1.00 95.50 339 ILE A CA 1
ATOM 2786 C C . ILE A 1 339 ? -23.016 15.102 20.668 1.00 95.50 339 ILE A C 1
ATOM 2788 O O . ILE A 1 339 ? -23.402 14.780 19.544 1.00 95.50 339 ILE A O 1
ATOM 2792 N N . ARG A 1 340 ? -23.219 16.319 21.185 1.00 95.00 340 ARG A N 1
ATOM 2793 C CA . ARG A 1 340 ? -23.914 17.377 20.448 1.00 95.00 340 ARG A CA 1
ATOM 2794 C C . ARG A 1 340 ? -23.190 17.712 19.148 1.00 95.00 340 ARG A C 1
ATOM 2796 O O . ARG A 1 340 ? -23.803 17.664 18.087 1.00 95.00 340 ARG A O 1
ATOM 2803 N N . ASP A 1 341 ? -21.895 18.008 19.230 1.00 93.88 341 ASP A N 1
ATOM 2804 C CA . ASP A 1 341 ? -21.106 18.383 18.061 1.00 93.88 341 ASP A CA 1
ATOM 2805 C C . ASP A 1 341 ? -21.084 17.236 17.034 1.00 93.88 341 ASP A C 1
ATOM 2807 O O . ASP A 1 341 ? -21.259 17.471 15.840 1.00 93.88 341 ASP A O 1
ATOM 2811 N N . LEU A 1 342 ? -20.923 15.981 17.476 1.00 93.75 342 LEU A N 1
ATOM 2812 C CA . LEU A 1 342 ? -20.936 14.828 16.574 1.00 93.75 342 LEU A CA 1
ATOM 2813 C C . LEU A 1 342 ? -22.280 14.680 15.844 1.00 93.75 342 LEU A C 1
ATOM 2815 O O . LEU A 1 342 ? -22.280 14.421 14.641 1.00 93.75 342 LEU A O 1
ATOM 2819 N N . GLY A 1 343 ? -23.400 14.880 16.547 1.00 94.25 343 GLY A N 1
ATOM 2820 C CA . GLY A 1 343 ? -24.736 14.889 15.947 1.00 94.25 343 GLY A CA 1
ATOM 2821 C C . GLY A 1 343 ? -24.892 15.988 14.892 1.00 94.25 343 GLY A C 1
ATOM 2822 O O . GLY A 1 343 ? -25.316 15.706 13.773 1.00 94.25 343 GLY A O 1
ATOM 2823 N N . GLU A 1 344 ? -24.454 17.213 15.200 1.00 95.00 344 GLU A N 1
ATOM 2824 C CA . GLU A 1 344 ? -24.482 18.337 14.253 1.00 95.00 344 GLU A CA 1
ATOM 2825 C C . GLU A 1 344 ? -23.678 18.044 12.973 1.00 95.00 344 GLU A C 1
ATOM 2827 O O . GLU A 1 344 ? -24.150 18.304 11.862 1.00 95.00 344 GLU A O 1
ATOM 2832 N N . TYR A 1 345 ? -22.472 17.478 13.096 1.00 95.81 345 TYR A N 1
ATOM 2833 C CA . TYR A 1 345 ? -21.649 17.145 11.928 1.00 95.81 345 TYR A CA 1
ATOM 2834 C C . TYR A 1 345 ? -22.161 15.924 11.157 1.00 95.81 345 TYR A C 1
ATOM 2836 O O . TYR A 1 345 ? -21.985 15.869 9.937 1.00 95.81 345 TYR A O 1
ATOM 2844 N N . ALA A 1 346 ? -22.820 14.973 11.823 1.00 94.12 346 ALA A N 1
ATOM 2845 C CA . ALA A 1 346 ? -23.506 13.871 11.154 1.00 94.12 346 ALA A CA 1
ATOM 2846 C C . ALA A 1 346 ? -24.658 14.380 10.282 1.00 94.12 346 ALA A C 1
ATOM 2848 O O . ALA A 1 346 ? -24.706 14.048 9.096 1.00 94.12 346 ALA A O 1
ATOM 2849 N N . ASP A 1 347 ? -25.496 15.278 10.799 1.00 94.62 347 ASP A N 1
ATOM 2850 C CA . ASP A 1 347 ? -26.561 15.914 10.015 1.00 94.62 347 ASP A CA 1
ATOM 2851 C C . ASP A 1 347 ? -26.008 16.746 8.847 1.00 94.62 347 ASP A C 1
ATOM 2853 O O . ASP A 1 347 ? -26.570 16.757 7.744 1.00 94.62 347 ASP A O 1
ATOM 2857 N N . LEU A 1 348 ? -24.878 17.429 9.057 1.00 93.62 348 LEU A N 1
ATOM 2858 C CA . LEU A 1 348 ? -24.204 18.198 8.013 1.00 93.62 348 LEU A CA 1
ATOM 2859 C C . LEU A 1 348 ? -23.653 17.297 6.896 1.00 93.62 348 LEU A C 1
ATOM 2861 O O . LEU A 1 348 ? -23.725 17.671 5.723 1.00 93.62 348 LEU A O 1
ATOM 2865 N N . SER A 1 349 ? -23.152 16.107 7.242 1.00 93.25 349 SER A N 1
ATOM 2866 C CA . SER A 1 349 ? -22.560 15.151 6.293 1.00 93.25 349 SER A CA 1
ATOM 2867 C C . SER A 1 349 ? -23.536 14.620 5.245 1.00 93.25 349 SER A C 1
ATOM 2869 O O . SER A 1 349 ? -23.117 14.209 4.168 1.00 93.25 349 SER A O 1
ATOM 2871 N N . ILE A 1 350 ? -24.841 14.710 5.511 1.00 92.06 350 ILE A N 1
ATOM 2872 C CA . ILE A 1 350 ? -25.895 14.358 4.553 1.00 92.06 350 ILE A CA 1
ATOM 2873 C C . ILE A 1 350 ? -25.968 15.386 3.410 1.00 92.06 350 ILE A C 1
ATOM 2875 O O . ILE A 1 350 ? -26.359 15.056 2.292 1.00 92.06 350 ILE A O 1
ATOM 2879 N N . LYS A 1 351 ? -25.618 16.650 3.682 1.00 91.81 351 LYS A N 1
ATOM 2880 C CA . LYS A 1 351 ? -25.850 17.793 2.778 1.00 91.81 351 LYS A CA 1
ATOM 2881 C C . LYS A 1 351 ? -24.574 18.368 2.168 1.00 91.81 351 LYS A C 1
ATOM 2883 O O . LYS A 1 351 ? -24.659 19.201 1.269 1.00 91.81 351 LYS A O 1
ATOM 2888 N N . ARG A 1 352 ? -23.408 18.003 2.697 1.00 90.88 352 ARG A N 1
ATOM 2889 C CA . ARG A 1 352 ? -22.111 18.604 2.372 1.00 90.88 352 ARG A CA 1
ATOM 2890 C C . ARG A 1 352 ? -21.098 17.529 2.026 1.00 90.88 352 ARG A C 1
ATOM 2892 O O . ARG A 1 352 ? -21.162 16.411 2.527 1.00 90.88 352 ARG A O 1
ATOM 2899 N N . SER A 1 353 ? -20.125 17.893 1.201 1.00 90.75 353 SER A N 1
ATOM 2900 C CA . SER A 1 353 ? -18.990 17.022 0.910 1.00 90.75 353 SER A CA 1
ATOM 2901 C C . SER A 1 353 ? -18.140 16.772 2.162 1.00 90.75 353 SER A C 1
ATOM 2903 O O . SER A 1 353 ? -18.090 17.591 3.084 1.00 90.75 353 SER A O 1
ATOM 2905 N N . THR A 1 354 ? -17.394 15.665 2.174 1.00 91.56 354 THR A N 1
ATOM 2906 C CA . THR A 1 354 ? -16.467 15.326 3.268 1.00 91.56 354 THR A CA 1
ATOM 2907 C C . THR A 1 354 ? -15.477 16.457 3.562 1.00 91.56 354 THR A C 1
ATOM 2909 O O . THR A 1 354 ? -15.183 16.735 4.724 1.00 91.56 354 THR A O 1
ATOM 2912 N N . GLY A 1 355 ? -14.982 17.133 2.518 1.00 90.75 355 GLY A N 1
ATOM 2913 C CA . GLY A 1 355 ? -14.066 18.265 2.659 1.00 90.75 355 GLY A CA 1
ATOM 2914 C C . GLY A 1 355 ? -14.707 19.468 3.351 1.00 90.75 355 GLY A C 1
ATOM 2915 O O . GLY A 1 355 ? -14.088 20.057 4.233 1.00 90.75 355 GLY A O 1
ATOM 2916 N N . GLU A 1 356 ? -15.951 19.807 3.007 1.00 90.81 356 GLU A N 1
ATOM 2917 C CA . GLU A 1 356 ? -16.685 20.908 3.645 1.00 90.81 356 GLU A CA 1
ATOM 2918 C C . GLU A 1 356 ? -16.967 20.627 5.125 1.00 90.81 356 GLU A C 1
ATOM 2920 O O . GLU A 1 356 ? -16.678 21.480 5.964 1.00 90.81 356 GLU A O 1
ATOM 2925 N N . VAL A 1 357 ? -17.458 19.426 5.464 1.00 93.44 357 VAL A N 1
ATOM 2926 C CA . VAL A 1 357 ? -17.725 19.035 6.864 1.00 93.44 357 VAL A CA 1
ATOM 2927 C C . VAL A 1 357 ? -16.453 19.118 7.701 1.00 93.44 357 VAL A C 1
ATOM 2929 O O . VAL A 1 357 ? -16.452 19.676 8.799 1.00 93.44 357 VAL A O 1
ATOM 2932 N N . LEU A 1 358 ? -15.344 18.594 7.172 1.00 93.31 358 LEU A N 1
ATOM 2933 C CA . LEU A 1 358 ? -14.061 18.618 7.861 1.00 93.31 358 LEU A CA 1
ATOM 2934 C C . LEU A 1 358 ? -13.534 20.045 8.055 1.00 93.31 358 LEU A C 1
ATOM 2936 O O . LEU A 1 358 ? -13.024 20.375 9.127 1.00 93.31 358 LEU A O 1
ATOM 2940 N N . TYR A 1 359 ? -13.652 20.889 7.029 1.00 91.62 359 TYR A N 1
ATOM 2941 C CA . TYR A 1 359 ? -13.237 22.287 7.099 1.00 91.62 359 TYR A CA 1
ATOM 2942 C C . TYR A 1 359 ? -14.044 23.063 8.142 1.00 91.62 359 TYR A C 1
ATOM 2944 O O . TYR A 1 359 ? -13.468 23.801 8.948 1.00 91.62 359 TYR A O 1
ATOM 2952 N N . GLU A 1 360 ? -15.362 22.863 8.171 1.00 92.75 360 GLU A N 1
ATOM 2953 C CA . GLU A 1 360 ? -16.240 23.497 9.147 1.00 92.75 360 GLU A CA 1
ATOM 2954 C C . GLU A 1 360 ? -15.891 23.060 10.573 1.00 92.75 360 GLU A C 1
ATOM 2956 O O . GLU A 1 360 ? -15.709 23.916 11.442 1.00 92.75 360 GLU A O 1
ATOM 2961 N N . PHE A 1 361 ? -15.675 21.760 10.792 1.00 94.19 361 PHE A N 1
ATOM 2962 C CA . PHE A 1 361 ? -15.250 21.222 12.084 1.00 94.19 361 PHE A CA 1
ATOM 2963 C C . PHE A 1 361 ? -13.940 21.837 12.582 1.00 94.19 361 PHE A C 1
ATOM 2965 O O . PHE A 1 361 ? -13.860 22.351 13.702 1.00 94.19 361 PHE A O 1
ATOM 2972 N N . ILE A 1 362 ? -12.897 21.826 11.753 1.00 91.69 362 ILE A N 1
ATOM 2973 C CA . ILE A 1 362 ? -11.571 22.339 12.120 1.00 91.69 362 ILE A CA 1
ATOM 2974 C C . ILE A 1 362 ? -11.604 23.852 12.401 1.00 91.69 362 ILE A C 1
ATOM 2976 O O . ILE A 1 362 ? -10.851 24.352 13.246 1.00 91.69 362 ILE A O 1
ATOM 2980 N N . THR A 1 363 ? -12.474 24.581 11.702 1.00 89.25 363 THR A N 1
ATOM 2981 C CA . THR A 1 363 ? -12.632 26.029 11.861 1.00 89.25 363 THR A CA 1
ATOM 2982 C C . THR A 1 363 ? -13.419 26.361 13.129 1.00 89.25 363 THR A C 1
ATOM 2984 O O . THR A 1 363 ? -12.934 27.137 13.955 1.00 89.25 363 THR A O 1
ATOM 2987 N N . LYS A 1 364 ? -14.589 25.737 13.337 1.00 90.75 364 L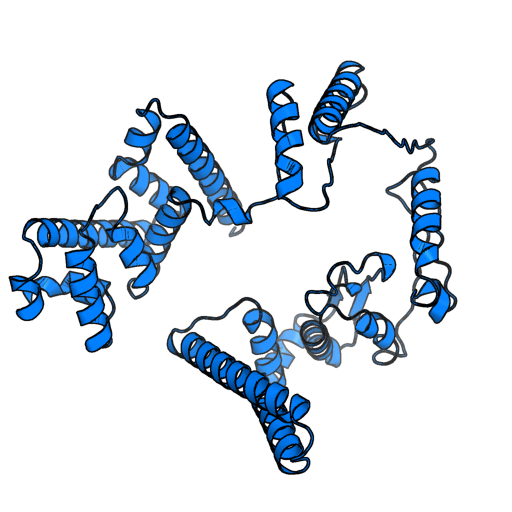YS A N 1
ATOM 2988 C CA . LYS A 1 364 ? -15.449 25.957 14.515 1.00 90.75 364 LYS A CA 1
ATOM 2989 C C . LYS A 1 364 ? -14.814 25.477 15.817 1.00 90.75 364 LYS A C 1
ATOM 2991 O O . LYS A 1 364 ? -14.943 26.148 16.835 1.00 90.75 364 LYS A O 1
ATOM 2996 N N . SER A 1 365 ? -14.073 24.370 15.784 1.00 89.19 365 SER A N 1
ATOM 2997 C CA . SER A 1 365 ? -13.312 23.886 16.947 1.00 89.19 365 SER A CA 1
ATOM 2998 C C . SER A 1 365 ? -12.168 24.818 17.363 1.00 89.19 365 SER A C 1
ATOM 3000 O O . SER A 1 365 ? -11.576 24.633 18.425 1.00 89.19 365 SER A O 1
ATOM 3002 N N . GLY A 1 366 ? -11.804 25.795 16.522 1.00 87.81 366 GLY A N 1
ATOM 3003 C CA . GLY A 1 366 ? -10.658 26.675 16.741 1.00 87.81 366 GLY A CA 1
ATOM 3004 C C . GLY A 1 366 ? -9.302 25.980 16.575 1.00 87.81 366 GLY A C 1
ATOM 3005 O O . GLY A 1 366 ? -8.268 26.612 16.804 1.00 87.81 366 GLY A O 1
ATOM 3006 N N . TYR A 1 367 ? -9.281 24.709 16.150 1.00 89.69 367 TYR A N 1
ATOM 3007 C CA . TYR A 1 367 ? -8.063 23.912 16.017 1.00 89.69 367 TYR A CA 1
ATOM 3008 C C . TYR A 1 367 ? -7.076 24.546 15.030 1.00 89.69 367 TYR A C 1
ATOM 3010 O O . TYR A 1 367 ? -5.918 24.779 15.380 1.00 89.69 367 TYR A O 1
ATOM 3018 N N . LEU A 1 368 ? -7.543 24.905 13.829 1.00 87.81 368 LEU A N 1
ATOM 3019 C CA . LEU A 1 368 ? -6.693 25.536 12.813 1.00 87.81 368 LEU A CA 1
ATOM 3020 C C . LEU A 1 368 ? -6.226 26.928 13.231 1.00 87.81 368 LEU A C 1
ATOM 3022 O O . LEU A 1 368 ? -5.056 27.254 13.054 1.00 87.81 368 LEU A O 1
ATOM 3026 N N . LYS A 1 369 ? -7.108 27.725 13.844 1.00 89.25 369 LYS A N 1
ATOM 3027 C CA . LYS A 1 369 ? -6.749 29.057 14.347 1.00 89.25 369 LYS A CA 1
ATOM 3028 C C . LYS A 1 369 ? -5.617 28.967 15.374 1.00 89.25 369 LYS A C 1
ATOM 3030 O O . LYS A 1 369 ? -4.651 29.712 15.270 1.00 89.25 369 LYS A O 1
ATOM 3035 N N . ARG A 1 370 ? -5.696 28.017 16.312 1.00 89.00 370 ARG A N 1
ATOM 3036 C CA . ARG A 1 370 ? -4.651 27.785 17.320 1.00 89.00 370 ARG A CA 1
ATOM 3037 C C . ARG A 1 370 ? -3.313 27.390 16.694 1.00 89.00 370 ARG A C 1
ATOM 3039 O O . ARG A 1 370 ? -2.288 27.899 17.129 1.00 89.00 370 ARG A O 1
ATOM 3046 N N . LEU A 1 371 ? -3.323 26.518 15.683 1.00 88.31 371 LEU A N 1
ATOM 3047 C CA . LEU A 1 371 ? -2.097 26.116 14.986 1.00 88.31 371 LEU A CA 1
ATOM 3048 C C . LEU A 1 371 ? -1.462 27.282 14.216 1.00 88.31 371 LEU A C 1
ATOM 3050 O O . LEU A 1 371 ? -0.253 27.452 14.276 1.00 88.31 371 LEU A O 1
ATOM 3054 N N . ILE A 1 372 ? -2.266 28.107 13.536 1.00 86.50 372 ILE A N 1
ATOM 3055 C CA . ILE A 1 372 ? -1.772 29.263 12.768 1.00 86.50 372 ILE A CA 1
ATOM 3056 C C . ILE A 1 372 ? -1.229 30.365 13.687 1.00 86.50 372 ILE A C 1
ATOM 3058 O O . ILE A 1 372 ? -0.255 31.026 13.348 1.00 86.50 372 ILE A O 1
ATOM 3062 N N . SER A 1 373 ? -1.857 30.589 14.845 1.00 86.88 373 SER A N 1
ATOM 3063 C CA . SER A 1 373 ? -1.413 31.610 15.805 1.00 86.88 373 SER A CA 1
ATOM 3064 C C . SER A 1 373 ? -0.187 31.196 16.629 1.00 86.88 373 SER A C 1
ATOM 3066 O O . SER A 1 373 ? 0.356 32.027 17.355 1.00 86.88 373 SER A O 1
ATOM 3068 N N . SER A 1 374 ? 0.243 29.936 16.548 1.00 83.94 374 SER A N 1
ATOM 3069 C CA . SER A 1 374 ? 1.411 29.433 17.269 1.00 83.94 374 SER A CA 1
ATOM 3070 C C . SER A 1 374 ? 2.701 29.725 16.492 1.00 83.94 374 SER A C 1
ATOM 3072 O O . SER A 1 374 ? 2.796 29.362 15.321 1.00 83.94 374 SER A O 1
ATOM 3074 N N . PRO A 1 375 ? 3.738 30.308 17.122 1.00 75.62 375 PRO A N 1
ATOM 3075 C CA . PRO A 1 375 ? 5.040 30.520 16.485 1.00 75.62 375 PRO A CA 1
ATOM 3076 C C . PRO A 1 375 ? 5.895 29.238 16.416 1.00 75.62 375 PRO A C 1
ATOM 3078 O O . PRO A 1 375 ? 7.065 29.292 16.043 1.00 75.62 375 PRO A O 1
ATOM 3081 N N . SER A 1 376 ? 5.355 28.084 16.823 1.00 85.00 376 SER A N 1
ATOM 3082 C CA . SER A 1 376 ? 6.091 26.821 16.882 1.00 85.00 376 SER A CA 1
ATOM 3083 C C . SER A 1 376 ? 6.338 26.236 15.482 1.00 85.00 376 SER A C 1
ATOM 3085 O O . SER A 1 376 ? 5.372 25.943 14.770 1.00 85.00 376 SER A O 1
ATOM 3087 N N . PRO A 1 377 ? 7.596 25.914 15.112 1.00 75.12 377 PRO A N 1
ATOM 3088 C CA . PRO A 1 377 ? 7.898 25.195 13.868 1.00 75.12 377 PRO A CA 1
ATOM 3089 C C . PRO A 1 377 ? 7.174 23.841 13.752 1.00 75.12 377 PRO A C 1
ATOM 3091 O O . PRO A 1 377 ? 6.926 23.341 12.653 1.00 75.12 377 PRO A O 1
ATOM 3094 N N . SER A 1 378 ? 6.824 23.230 14.891 1.00 79.31 378 SER A N 1
ATOM 3095 C CA . SER A 1 378 ? 6.038 21.994 14.933 1.00 79.31 378 SER A CA 1
ATOM 3096 C C . SER A 1 378 ? 4.611 22.217 14.427 1.00 79.31 378 SER A C 1
ATOM 3098 O O . SER A 1 378 ? 4.108 21.427 13.627 1.00 79.31 378 SER A O 1
ATOM 3100 N N . ASP A 1 379 ? 3.974 23.317 14.831 1.00 86.00 379 ASP A N 1
ATOM 3101 C CA . ASP A 1 379 ? 2.593 23.618 14.453 1.00 86.00 379 ASP A CA 1
ATOM 3102 C C . ASP A 1 379 ? 2.493 24.042 12.984 1.00 86.00 379 ASP A C 1
ATOM 3104 O O . ASP A 1 379 ? 1.572 23.614 12.287 1.00 86.00 379 ASP A O 1
ATOM 3108 N N . GLU A 1 380 ? 3.497 24.750 12.457 1.00 76.75 380 GLU A N 1
ATOM 3109 C CA . GLU A 1 380 ? 3.594 25.037 11.019 1.00 76.75 380 GLU A CA 1
ATOM 3110 C C . GLU A 1 380 ? 3.623 23.740 10.187 1.00 76.75 380 GLU A C 1
ATOM 3112 O O . GLU A 1 380 ? 2.955 23.613 9.154 1.00 76.75 380 GLU A O 1
ATOM 3117 N N . LYS A 1 381 ? 4.351 22.721 10.664 1.00 81.56 381 LYS A N 1
ATOM 3118 C CA . LYS A 1 381 ? 4.381 21.399 10.028 1.00 81.56 381 LYS A CA 1
ATOM 3119 C C . LYS A 1 381 ? 3.019 20.702 10.092 1.00 81.56 381 LYS A C 1
ATOM 3121 O O . LYS A 1 381 ? 2.617 20.106 9.091 1.00 81.56 381 LYS A O 1
ATOM 3126 N N . LYS A 1 382 ? 2.295 20.805 11.215 1.00 87.19 382 LYS A N 1
ATOM 3127 C CA . LYS A 1 382 ? 0.926 20.272 11.345 1.00 87.19 382 LYS A CA 1
ATOM 3128 C C . LYS A 1 382 ? -0.018 20.925 10.334 1.00 87.19 382 LYS A C 1
ATOM 3130 O O . LYS A 1 382 ? -0.745 20.214 9.646 1.00 87.19 382 LYS A O 1
ATOM 3135 N N . VAL A 1 383 ? 0.052 22.247 10.152 1.00 87.19 383 VAL A N 1
ATOM 3136 C CA . VAL A 1 383 ? -0.744 22.966 9.136 1.00 87.19 383 VAL A CA 1
ATOM 3137 C C . VAL A 1 383 ? -0.444 22.451 7.724 1.00 87.19 383 VAL A C 1
ATOM 3139 O O . VAL A 1 383 ? -1.374 22.150 6.975 1.00 87.19 383 VAL A O 1
ATOM 3142 N N . LYS A 1 384 ? 0.836 22.266 7.369 1.00 83.12 384 LYS A N 1
ATOM 3143 C CA . LYS A 1 384 ? 1.229 21.699 6.062 1.00 83.12 384 LYS A CA 1
ATOM 3144 C C . LYS A 1 384 ? 0.688 20.280 5.855 1.00 83.12 384 LYS A C 1
ATOM 3146 O O . LYS A 1 384 ? 0.248 19.949 4.755 1.00 83.12 384 LYS A O 1
ATOM 3151 N N . ASN A 1 385 ? 0.692 19.444 6.892 1.00 86.81 385 ASN A N 1
ATOM 3152 C CA . ASN A 1 385 ? 0.145 18.086 6.818 1.00 86.81 385 ASN A CA 1
ATOM 3153 C C . ASN A 1 385 ? -1.382 18.086 6.664 1.00 86.81 385 ASN A C 1
ATOM 3155 O O . ASN A 1 385 ? -1.906 17.327 5.851 1.00 86.81 385 ASN A O 1
ATOM 3159 N N . ILE A 1 386 ? -2.088 18.966 7.382 1.00 90.25 386 ILE A N 1
ATOM 3160 C CA . ILE A 1 386 ? -3.537 19.153 7.235 1.00 90.25 386 ILE A CA 1
ATOM 3161 C C . ILE A 1 386 ? -3.870 19.596 5.806 1.00 90.25 386 ILE A C 1
ATOM 3163 O O . ILE A 1 386 ? -4.739 18.997 5.182 1.00 90.25 386 ILE A O 1
ATOM 3167 N N . ALA A 1 387 ? -3.144 20.572 5.250 1.00 86.12 387 ALA A N 1
ATOM 3168 C CA . ALA A 1 387 ? -3.341 21.019 3.869 1.00 86.12 387 ALA A CA 1
ATOM 3169 C C . ALA A 1 387 ? -3.169 19.870 2.859 1.00 86.12 387 ALA A C 1
ATOM 3171 O O . ALA A 1 387 ? -4.048 19.644 2.030 1.00 86.12 387 ALA A O 1
ATOM 3172 N N . ARG A 1 388 ? -2.101 19.068 2.997 1.00 84.94 388 ARG A N 1
ATOM 3173 C CA . ARG A 1 388 ? -1.899 17.861 2.174 1.00 84.94 388 ARG A CA 1
ATOM 3174 C C . ARG A 1 388 ? -3.045 16.858 2.313 1.00 84.94 388 ARG A C 1
ATOM 3176 O O . ARG A 1 388 ? -3.434 16.236 1.331 1.00 84.94 388 ARG A O 1
ATOM 3183 N N . PHE A 1 389 ? -3.587 16.684 3.516 1.00 89.50 389 PHE A N 1
ATOM 3184 C CA . PHE A 1 389 ? -4.730 15.801 3.737 1.00 89.50 389 PHE A CA 1
ATOM 3185 C C . PHE A 1 389 ? -6.005 16.324 3.052 1.00 89.50 389 PHE A C 1
ATOM 3187 O O . PHE A 1 389 ? -6.726 15.544 2.433 1.00 89.50 389 PHE A O 1
ATOM 3194 N N . PHE A 1 390 ? -6.246 17.638 3.066 1.00 88.19 390 PHE A N 1
ATOM 3195 C CA . PHE A 1 390 ? -7.333 18.254 2.296 1.00 88.19 390 PHE A CA 1
ATOM 3196 C C . PHE A 1 390 ? -7.166 18.074 0.784 1.00 88.19 390 PHE A C 1
ATOM 3198 O O . PHE A 1 390 ? -8.155 17.819 0.099 1.00 88.19 390 PHE A O 1
ATOM 3205 N N . ASP A 1 391 ? -5.939 18.146 0.260 1.00 84.12 391 ASP A N 1
ATOM 3206 C CA . ASP A 1 391 ? -5.678 17.863 -1.156 1.00 84.12 391 ASP A CA 1
ATOM 3207 C C . ASP A 1 391 ? -6.063 16.427 -1.536 1.00 84.12 391 ASP A C 1
ATOM 3209 O O . ASP A 1 391 ? -6.650 16.219 -2.598 1.00 84.12 391 ASP A O 1
ATOM 3213 N N . ILE A 1 392 ? -5.815 15.454 -0.650 1.00 86.12 392 ILE A N 1
ATOM 3214 C CA . ILE A 1 392 ? -6.236 14.054 -0.832 1.00 86.12 392 ILE A CA 1
ATOM 3215 C C . ILE A 1 392 ? -7.767 13.927 -0.815 1.00 86.12 392 ILE A C 1
ATOM 3217 O O . ILE A 1 392 ? -8.346 13.237 -1.655 1.00 86.12 392 ILE A O 1
ATOM 3221 N N . ILE A 1 393 ? -8.453 14.598 0.115 1.00 87.06 393 ILE A N 1
ATOM 3222 C CA . ILE A 1 393 ? -9.926 14.571 0.166 1.00 87.06 393 ILE A CA 1
ATOM 3223 C C . ILE A 1 393 ? -10.517 15.185 -1.106 1.00 87.06 393 ILE A C 1
ATOM 3225 O O . ILE A 1 393 ? -11.456 14.636 -1.687 1.00 87.06 393 ILE A O 1
ATOM 3229 N N . ARG A 1 394 ? -9.954 16.307 -1.564 1.00 81.31 394 ARG A N 1
ATOM 3230 C CA . ARG A 1 394 ? -10.397 17.002 -2.773 1.00 81.31 394 ARG A CA 1
ATOM 3231 C C . ARG A 1 394 ? -10.184 16.157 -4.025 1.00 81.31 394 ARG A C 1
ATOM 3233 O O . ARG A 1 394 ? -11.099 16.060 -4.837 1.00 81.31 394 ARG A O 1
ATOM 3240 N N . SER A 1 395 ? -9.016 15.526 -4.175 1.00 76.75 395 SER A N 1
ATOM 3241 C CA . SER A 1 395 ? -8.758 14.649 -5.322 1.00 76.75 395 SER A CA 1
ATOM 3242 C C . SER A 1 395 ? -9.717 13.460 -5.347 1.00 76.75 395 SER A C 1
ATOM 3244 O O . SER A 1 395 ? -10.195 13.100 -6.414 1.00 76.75 395 SER A O 1
ATOM 3246 N N . THR A 1 396 ? -10.068 12.916 -4.179 1.00 74.25 396 THR A N 1
ATOM 3247 C CA . THR A 1 396 ? -10.999 11.784 -4.060 1.00 74.25 396 THR A CA 1
ATOM 3248 C C . THR A 1 396 ? -12.452 12.189 -4.325 1.00 74.25 396 THR A C 1
ATOM 3250 O O . THR A 1 396 ? -13.195 11.443 -4.954 1.00 74.25 396 THR A O 1
ATOM 3253 N N . SER A 1 397 ? -12.859 13.390 -3.904 1.00 65.56 397 SER A N 1
ATOM 3254 C CA . SER A 1 397 ? -14.227 13.894 -4.119 1.00 65.56 397 SER A CA 1
ATOM 3255 C C . SER A 1 397 ? -14.536 14.128 -5.603 1.00 65.56 397 SER A C 1
ATOM 3257 O O . SER A 1 397 ? -15.667 13.929 -6.033 1.00 65.56 397 SER A O 1
ATOM 3259 N N . ASN A 1 398 ? -13.524 14.478 -6.403 1.00 53.69 398 ASN A N 1
ATOM 3260 C CA . ASN A 1 398 ? -13.659 14.660 -7.852 1.00 53.69 398 ASN A CA 1
ATOM 3261 C C . ASN A 1 398 ? -13.726 13.339 -8.647 1.00 53.69 398 ASN A C 1
ATOM 3263 O O . ASN A 1 398 ? -13.977 13.381 -9.845 1.00 53.69 398 ASN A O 1
ATOM 3267 N N . ILE A 1 399 ? -13.491 12.183 -8.013 1.00 44.53 399 ILE A N 1
ATOM 3268 C CA . ILE A 1 399 ? -13.530 10.858 -8.666 1.00 44.53 399 ILE A CA 1
ATOM 3269 C C . ILE A 1 399 ? -14.962 10.275 -8.681 1.00 44.53 399 ILE A C 1
ATOM 3271 O O . ILE A 1 399 ? -15.215 9.295 -9.373 1.00 44.53 399 ILE A O 1
ATOM 3275 N N . ILE A 1 400 ? -15.914 10.877 -7.953 1.00 37.28 400 ILE A N 1
ATOM 3276 C CA . ILE A 1 400 ? -17.293 10.365 -7.779 1.00 37.28 400 ILE A CA 1
ATOM 3277 C C . ILE A 1 400 ? -18.308 11.039 -8.740 1.00 37.28 400 ILE A C 1
ATOM 3279 O O . ILE A 1 400 ? -19.514 10.910 -8.554 1.00 37.28 400 ILE A O 1
ATOM 3283 N N . LEU A 1 401 ? -17.854 11.734 -9.791 1.00 28.88 401 LEU A N 1
ATOM 3284 C CA . LEU A 1 401 ? -18.738 12.280 -10.837 1.00 28.88 401 LEU A CA 1
ATOM 3285 C C . LEU A 1 401 ? -18.790 11.395 -12.082 1.00 28.88 401 LEU A C 1
ATOM 3287 O O . LEU A 1 401 ? -17.712 11.151 -12.671 1.00 28.88 401 LEU A O 1
#

Sequence (401 aa):
APKEYLDYAEGLKEKAKVNLEDMELAEIANQQMEIAGTYQKYQDLLAKYGKIDFGDQITLPLKLFQSHPATLRLYQERFRYILVDEFQDTNYTQFQLVKLLAARYQNITVVADDDQSIYKFRGAAISNVLGFMDIYPEANKIVLTENYRSRQIILDTAYRLINYNNPDRLEFQDNISKHLTSQVKEEGIVKYLFFDTLSSEAEGVAKLIRERVEKKGYRYGDFAILVRANRSADPFLRSLNMADIPWFFSGNEGLYLREEVRFLISFLRSVANFDDSVSFYHFSISPTYQLSVRDLTLCMNYASRRNRSLFYVFSHLSGIPELEEEVSPEGKTIIDRVIRDLGEYADLSIKRSTGEVLYEFITKSGYLKRLISSPSPSDEKKVKNIARFFDIIRSTSNIIL